Protein AF-A0A484C9R7-F1 (afdb_monomer_lite)

pLDDT: mean 73.64, std 23.5, range [22.44, 96.94]

Secondary structure (DSSP, 8-state):
------PPPPPPP---EEEEEEEEEEEE-TTT--EEEEEEETT--HHHHHHHHHHHHHSPPEE----TT-EEEEEETTTTEEEEEEEEEEETTEEEEEETTT--EEEEEGGGEEE--GGGGSSPPSEEEEEE-SEEEPTT--HHHHHHHHHHHTT-EEEEEEEEEEGGGEEEEE-HHHHHHHHHTTSEEE--HHHHHHHHHHHHTS--B-S-S-----------SPP------S----SHHHHHS--PPTTEEEEEEEEEEEETTEEEEEEGGGHHHHHHHHHHHHHHHHHHHHH--S-S-----SEEEEE-TTS-EEEEEE-S--BTTEEEEEETTT--EEEEEGGGEEEPPGGGSSSPP-EEEEEES-SSSS-HHHHHHHHHHHHHHHTTPEEEEEEEEEETTTTEEEEEEEEEE-----PPPP-------------------------------SSSSSSS-PPPPPPTT----EEEEEEEETTEEEEEE----

Structure (mmCIF, N/CA/C/O backbone):
data_AF-A0A484C9R7-F1
#
_entry.id   AF-A0A484C9R7-F1
#
loop_
_atom_site.group_PDB
_atom_site.id
_atom_site.type_symbol
_atom_site.label_atom_id
_atom_site.label_alt_id
_atom_site.label_comp_id
_atom_site.label_asym_id
_atom_site.label_entity_id
_atom_site.label_seq_id
_atom_site.pdbx_PDB_ins_code
_atom_site.Cartn_x
_atom_site.Cartn_y
_atom_site.Cartn_z
_atom_site.occupancy
_atom_site.B_iso_or_equiv
_atom_site.auth_seq_id
_atom_site.auth_comp_id
_atom_site.auth_asym_id
_atom_site.auth_atom_id
_atom_site.pdbx_PDB_model_num
ATOM 1 N N . MET A 1 1 ? 27.292 -34.646 18.530 1.00 35.72 1 MET A N 1
ATOM 2 C CA . MET A 1 1 ? 26.949 -33.250 18.192 1.00 35.72 1 MET A CA 1
ATOM 3 C C . MET A 1 1 ? 26.540 -33.221 16.730 1.00 35.72 1 MET A C 1
ATOM 5 O O . MET A 1 1 ? 27.404 -33.209 15.868 1.00 35.72 1 MET A O 1
ATOM 9 N N . GLN A 1 2 ? 25.241 -33.348 16.459 1.00 25.64 2 GLN A N 1
ATOM 10 C CA . GLN A 1 2 ? 24.662 -33.162 15.127 1.00 25.64 2 GLN A CA 1
ATOM 11 C C . GLN A 1 2 ? 24.094 -31.742 15.088 1.00 25.64 2 GLN A C 1
ATOM 13 O O . GLN A 1 2 ? 23.309 -31.381 15.960 1.00 25.64 2 GLN A O 1
ATOM 18 N N . SER A 1 3 ? 24.552 -30.929 14.138 1.00 25.98 3 SER A N 1
ATOM 19 C CA . SER A 1 3 ? 24.025 -29.591 13.874 1.00 25.98 3 SER A CA 1
ATOM 20 C C . SER A 1 3 ? 22.811 -29.710 12.955 1.00 25.98 3 SER A C 1
ATOM 22 O O . SER A 1 3 ? 22.939 -30.151 11.812 1.00 25.98 3 SER A O 1
ATOM 24 N N . GLU A 1 4 ? 21.639 -29.334 13.456 1.00 26.09 4 GLU A N 1
ATOM 25 C CA . GLU A 1 4 ? 20.412 -29.248 12.671 1.00 26.09 4 GLU A CA 1
ATOM 26 C C . GLU A 1 4 ? 20.514 -28.102 11.656 1.00 26.09 4 GLU A C 1
ATOM 28 O O . GLU A 1 4 ? 20.608 -26.927 12.008 1.00 26.09 4 GLU A O 1
ATOM 33 N N . HIS A 1 5 ? 20.492 -28.447 10.368 1.00 27.73 5 HIS A N 1
ATOM 34 C CA . HIS A 1 5 ? 20.240 -27.492 9.296 1.00 27.73 5 HIS A CA 1
ATOM 35 C C . HIS A 1 5 ? 18.767 -27.081 9.329 1.00 27.73 5 HIS A C 1
ATOM 37 O O . HIS A 1 5 ? 17.881 -27.840 8.930 1.00 27.73 5 HIS A O 1
ATOM 43 N N . GLN A 1 6 ? 18.510 -25.859 9.785 1.00 25.47 6 GLN A N 1
ATOM 44 C CA . GLN A 1 6 ? 17.197 -25.231 9.746 1.00 25.47 6 GLN A CA 1
ATOM 45 C C . GLN A 1 6 ? 16.858 -24.881 8.287 1.00 25.47 6 GLN A C 1
ATOM 47 O O . GLN A 1 6 ? 17.245 -23.838 7.766 1.00 25.47 6 GLN A O 1
ATOM 52 N N . LYS A 1 7 ? 16.177 -25.802 7.594 1.00 25.12 7 LYS A N 1
ATOM 53 C CA . LYS A 1 7 ? 15.574 -25.548 6.279 1.00 25.12 7 LYS A CA 1
ATOM 54 C C . LYS A 1 7 ? 14.549 -24.423 6.426 1.00 25.12 7 LYS A C 1
ATOM 56 O O . LYS A 1 7 ? 13.586 -24.562 7.180 1.00 25.12 7 LYS A O 1
ATOM 61 N N . SER A 1 8 ? 14.748 -23.327 5.699 1.00 24.95 8 SER A N 1
ATOM 62 C CA . SER A 1 8 ? 13.740 -22.286 5.523 1.00 24.95 8 SER A CA 1
ATOM 63 C C . SER A 1 8 ? 12.494 -22.905 4.885 1.00 24.95 8 SER A C 1
ATOM 65 O O . SER A 1 8 ? 12.548 -23.515 3.817 1.00 24.95 8 SER A O 1
ATOM 67 N N . SER A 1 9 ? 11.365 -22.815 5.583 1.00 24.00 9 SER A N 1
ATOM 68 C CA . SER A 1 9 ? 10.085 -23.287 5.070 1.00 24.00 9 SER A CA 1
ATOM 69 C C . SER A 1 9 ? 9.591 -22.368 3.942 1.00 24.00 9 SER A C 1
ATOM 71 O O . SER A 1 9 ? 9.759 -21.148 4.030 1.00 24.00 9 SER A O 1
ATOM 73 N N . PRO A 1 10 ? 8.975 -22.915 2.878 1.00 26.16 10 PRO A N 1
ATOM 74 C CA . PRO A 1 10 ? 8.337 -22.102 1.851 1.00 26.16 10 PRO A CA 1
ATOM 75 C C . PRO A 1 10 ? 7.171 -21.320 2.471 1.00 26.16 10 PRO A C 1
ATOM 77 O O . PRO A 1 10 ? 6.357 -21.875 3.212 1.00 26.16 10 PRO A O 1
ATOM 80 N N . SER A 1 11 ? 7.108 -20.017 2.195 1.00 26.44 11 SER A N 1
ATOM 81 C CA . SER A 1 11 ? 6.019 -19.144 2.632 1.00 26.44 11 SER A CA 1
ATOM 82 C C . SER A 1 11 ? 4.677 -19.637 2.078 1.00 26.44 11 SER A C 1
ATOM 84 O O . SER A 1 11 ? 4.533 -19.889 0.881 1.00 26.44 11 SER A O 1
ATOM 86 N N . ALA A 1 12 ? 3.695 -19.799 2.967 1.00 27.56 12 ALA A N 1
ATOM 87 C CA . ALA A 1 12 ? 2.339 -20.202 2.614 1.00 27.56 12 ALA A CA 1
ATOM 88 C C . ALA A 1 12 ? 1.642 -19.123 1.749 1.00 27.56 12 ALA A C 1
ATOM 90 O O . ALA A 1 12 ? 1.902 -17.931 1.946 1.00 27.56 12 ALA A O 1
ATOM 91 N N . PRO A 1 13 ? 0.753 -19.499 0.807 1.00 32.97 13 PRO A N 1
ATOM 92 C CA . PRO A 1 13 ? -0.043 -18.547 0.035 1.00 32.97 13 PRO A CA 1
ATOM 93 C C . PRO A 1 13 ? -0.916 -17.684 0.952 1.00 32.97 13 PRO A C 1
ATOM 95 O O . PRO A 1 13 ? -1.533 -18.179 1.892 1.00 32.97 13 PRO A O 1
ATOM 98 N N . CYS A 1 14 ? -0.969 -16.383 0.673 1.00 38.84 14 CYS A N 1
ATOM 99 C CA . CYS A 1 14 ? -1.712 -15.426 1.481 1.00 38.84 14 CYS A CA 1
ATOM 100 C C . CYS A 1 14 ? -3.214 -15.528 1.168 1.00 38.84 14 CYS A C 1
ATOM 102 O O . CYS A 1 14 ? -3.659 -15.009 0.144 1.00 38.84 14 CYS A O 1
ATOM 104 N N . ALA A 1 15 ? -3.979 -16.207 2.026 1.00 45.06 15 ALA A N 1
ATOM 105 C CA . ALA A 1 15 ? -5.436 -16.132 2.012 1.00 45.06 15 ALA A CA 1
ATOM 106 C C . ALA A 1 15 ? -5.853 -14.678 2.295 1.00 45.06 15 ALA A C 1
ATOM 108 O O . ALA A 1 15 ? -5.455 -14.098 3.307 1.00 45.06 15 ALA A O 1
ATOM 109 N N . LEU A 1 16 ? -6.589 -14.072 1.363 1.00 58.25 16 LEU A N 1
ATOM 110 C CA . LEU A 1 16 ? -7.206 -12.763 1.556 1.00 58.25 16 LEU A CA 1
ATOM 111 C C . LEU A 1 16 ? -8.542 -12.970 2.262 1.00 58.25 16 LEU A C 1
ATOM 113 O O . LEU A 1 16 ? -9.373 -13.737 1.781 1.00 58.25 16 LEU A O 1
ATOM 117 N N . TRP A 1 17 ? -8.740 -12.296 3.392 1.00 71.25 17 TRP A N 1
ATOM 118 C CA . TRP A 1 17 ? -9.947 -12.450 4.200 1.00 71.25 17 TRP A CA 1
ATOM 119 C C . TRP A 1 17 ? -10.954 -11.367 3.811 1.00 71.25 17 TRP A C 1
ATOM 121 O O . TRP A 1 17 ? -10.668 -10.193 4.074 1.00 71.25 17 TRP A O 1
ATOM 131 N N . PRO A 1 18 ? -12.083 -11.713 3.165 1.00 83.06 18 PRO A N 1
ATOM 132 C CA . PRO A 1 18 ? -13.109 -10.732 2.852 1.00 83.06 18 PRO A CA 1
ATOM 133 C C . PRO A 1 18 ? -13.738 -10.212 4.146 1.00 83.06 18 PRO A C 1
ATOM 135 O O . PRO A 1 18 ? -13.960 -10.969 5.094 1.00 83.06 18 PRO A O 1
ATOM 138 N N . VAL A 1 19 ? -14.019 -8.917 4.182 1.00 86.81 19 VAL A N 1
ATOM 139 C CA . VAL A 1 19 ? -14.672 -8.253 5.304 1.00 86.81 19 VAL A CA 1
ATOM 140 C C . VAL A 1 19 ? -15.615 -7.178 4.787 1.00 86.81 19 VAL A C 1
ATOM 142 O O . VAL A 1 19 ? -15.229 -6.345 3.967 1.00 86.81 19 VAL A O 1
ATOM 145 N N . ASP A 1 20 ? -16.836 -7.177 5.309 1.00 89.44 20 ASP A N 1
ATOM 146 C CA . ASP A 1 20 ? -17.806 -6.120 5.057 1.00 89.44 20 ASP A CA 1
ATOM 147 C C . ASP A 1 20 ? -17.827 -5.151 6.235 1.00 89.44 20 ASP A C 1
ATOM 149 O O . ASP A 1 20 ? -18.073 -5.534 7.386 1.00 89.44 20 ASP A O 1
ATOM 153 N N . LEU A 1 21 ? -17.562 -3.882 5.938 1.00 91.50 21 LEU A N 1
ATOM 154 C CA . LEU A 1 21 ? -17.506 -2.811 6.922 1.00 91.50 21 LEU A CA 1
ATOM 155 C C . LEU A 1 21 ? -18.437 -1.675 6.522 1.00 91.50 21 LEU A C 1
ATOM 157 O O . LEU A 1 21 ? -18.515 -1.284 5.357 1.00 91.50 21 LEU A O 1
ATOM 161 N N . LYS A 1 22 ? -19.092 -1.077 7.514 1.00 92.56 22 LYS A N 1
ATOM 162 C CA . LYS A 1 22 ? -19.649 0.267 7.386 1.00 92.56 22 LYS A CA 1
ATOM 163 C C . LYS A 1 22 ? -18.568 1.269 7.767 1.00 92.56 22 LYS A C 1
ATOM 165 O O . LYS A 1 22 ? -18.127 1.262 8.914 1.00 92.56 22 LYS A O 1
ATOM 170 N N . LEU A 1 23 ? -18.150 2.125 6.839 1.00 92.88 23 LEU A N 1
ATOM 171 C CA . LEU A 1 23 ? -17.153 3.155 7.134 1.00 92.88 23 LEU A CA 1
ATOM 172 C C . LEU A 1 23 ? -17.759 4.215 8.057 1.00 92.88 23 LEU A C 1
ATOM 174 O O . LEU A 1 23 ? -18.814 4.772 7.759 1.00 92.88 23 LEU A O 1
ATOM 178 N N . THR A 1 24 ? -17.110 4.495 9.182 1.00 88.88 24 THR A N 1
ATOM 179 C CA . THR A 1 24 ? -17.578 5.484 10.170 1.00 88.88 24 THR A CA 1
ATOM 180 C C . THR A 1 24 ? -16.741 6.752 10.146 1.00 88.88 24 THR A C 1
ATOM 182 O O . THR A 1 24 ? -17.250 7.826 10.457 1.00 88.88 24 THR A O 1
ATOM 185 N N . HIS A 1 25 ? -15.475 6.639 9.753 1.00 88.12 25 HIS A N 1
ATOM 186 C CA . HIS A 1 25 ? -14.561 7.763 9.660 1.00 88.12 25 HIS A CA 1
ATOM 187 C C . HIS A 1 25 ? -13.469 7.474 8.631 1.00 88.12 25 HIS A C 1
ATOM 189 O O . HIS A 1 25 ? -13.034 6.331 8.479 1.00 88.12 25 HIS A O 1
ATOM 195 N N . LEU A 1 26 ? -13.018 8.516 7.945 1.00 89.19 26 LEU A N 1
ATOM 196 C CA . LEU A 1 26 ? -11.882 8.486 7.037 1.00 89.19 26 LEU A CA 1
ATOM 197 C C . LEU A 1 26 ? -11.062 9.741 7.292 1.00 89.19 26 LEU A C 1
ATOM 199 O O . LEU A 1 26 ? -11.626 10.829 7.401 1.00 89.19 26 LEU A O 1
ATOM 203 N N . ASP A 1 27 ? -9.754 9.565 7.384 1.00 83.00 27 ASP A N 1
ATOM 204 C CA . ASP A 1 27 ? -8.796 10.645 7.568 1.00 83.00 27 ASP A CA 1
ATOM 205 C C . ASP A 1 27 ? -7.570 10.375 6.699 1.00 83.00 27 ASP A C 1
ATOM 207 O O . ASP A 1 27 ? -7.264 9.227 6.362 1.00 83.00 27 ASP A O 1
ATOM 211 N N . TRP A 1 28 ? -6.863 11.424 6.314 1.00 82.88 28 TRP A N 1
ATOM 212 C CA . TRP A 1 28 ? -5.662 11.298 5.507 1.00 82.88 28 TRP A CA 1
ATOM 213 C C . TRP A 1 28 ? -4.687 12.427 5.824 1.00 82.88 28 TRP A C 1
ATOM 215 O O . TRP A 1 28 ? -5.068 13.571 6.060 1.00 82.88 28 TRP A O 1
ATOM 225 N N . ASN A 1 29 ? -3.399 12.097 5.804 1.00 72.56 29 ASN A N 1
ATOM 226 C CA . ASN A 1 29 ? -2.331 13.081 5.915 1.00 72.56 29 ASN A CA 1
ATOM 227 C C . ASN A 1 29 ? -1.575 13.132 4.575 1.00 72.56 29 ASN A C 1
ATOM 229 O O . ASN A 1 29 ? -1.033 12.096 4.175 1.00 72.56 29 ASN A O 1
ATOM 233 N N . PRO A 1 30 ? -1.488 14.296 3.902 1.00 68.81 30 PRO A N 1
ATOM 234 C CA . PRO A 1 30 ? -0.742 14.438 2.651 1.00 68.81 30 PRO A CA 1
ATOM 235 C C . PRO A 1 30 ? 0.714 13.990 2.756 1.00 68.81 30 PRO A C 1
ATOM 237 O O . PRO A 1 30 ? 1.225 13.366 1.834 1.00 68.81 30 PRO A O 1
ATOM 240 N N . GLU A 1 31 ? 1.370 14.242 3.892 1.00 67.44 31 GLU A N 1
ATOM 241 C CA . GLU A 1 31 ? 2.773 13.868 4.102 1.00 67.44 31 GLU A CA 1
ATOM 242 C C . GLU A 1 31 ? 2.950 12.351 4.220 1.00 67.44 31 GLU A C 1
ATOM 244 O O . GLU A 1 31 ? 3.952 11.790 3.777 1.00 67.44 31 GLU A O 1
ATOM 249 N N . ALA A 1 32 ? 1.973 11.670 4.825 1.00 67.75 32 ALA A N 1
ATOM 250 C CA . ALA A 1 32 ? 2.006 10.222 4.976 1.00 67.75 32 ALA A CA 1
ATOM 251 C C . ALA A 1 32 ? 1.495 9.503 3.723 1.00 67.75 32 ALA A C 1
ATOM 253 O O . ALA A 1 32 ? 1.822 8.335 3.536 1.00 67.75 32 ALA A O 1
ATOM 254 N N . THR A 1 33 ? 0.682 10.160 2.885 1.00 80.75 33 THR A N 1
ATOM 255 C CA . THR A 1 33 ? -0.045 9.617 1.711 1.00 80.75 33 THR A CA 1
ATOM 256 C C . THR A 1 33 ? -1.021 8.466 2.010 1.00 80.75 33 THR A C 1
ATOM 258 O O . THR A 1 33 ? -1.795 8.069 1.136 1.00 80.75 33 THR A O 1
ATOM 261 N N . LEU A 1 34 ? -1.005 7.946 3.244 1.00 87.56 34 LEU A N 1
ATOM 262 C CA . LEU A 1 34 ? -1.866 6.880 3.743 1.00 87.56 34 LEU A CA 1
ATOM 263 C C . LEU A 1 34 ? -3.246 7.422 4.119 1.00 87.56 34 LEU A C 1
ATOM 265 O O . LEU A 1 34 ? -3.372 8.488 4.725 1.00 87.56 34 LEU A O 1
ATOM 269 N N . ILE A 1 35 ? -4.269 6.622 3.826 1.00 90.31 35 ILE A N 1
ATOM 270 C CA . ILE A 1 35 ? -5.657 6.905 4.189 1.00 90.31 35 ILE A CA 1
ATOM 271 C C . ILE A 1 35 ? -6.003 6.048 5.398 1.00 90.31 35 ILE A C 1
ATOM 273 O O . ILE A 1 35 ? -6.062 4.822 5.295 1.00 90.31 35 ILE A O 1
ATOM 277 N N . HIS A 1 36 ? -6.216 6.687 6.539 1.00 90.19 36 HIS A N 1
ATOM 278 C CA . HIS A 1 36 ? -6.705 6.041 7.742 1.00 90.19 36 HIS A CA 1
ATOM 279 C C . HIS A 1 36 ? -8.225 5.869 7.662 1.00 90.19 36 HIS A C 1
ATOM 281 O O . HIS A 1 36 ? -8.949 6.777 7.255 1.00 90.19 36 HIS A O 1
ATOM 287 N N . PHE A 1 37 ? -8.725 4.714 8.087 1.00 91.81 37 PHE A N 1
ATOM 288 C CA . PHE A 1 37 ? -10.156 4.453 8.175 1.00 91.81 37 PHE A CA 1
ATOM 289 C C . PHE A 1 37 ? -10.549 3.982 9.569 1.00 91.81 37 PHE A C 1
ATOM 291 O O . PHE A 1 37 ? -9.772 3.348 10.285 1.00 91.81 37 PHE A O 1
ATOM 298 N N . GLN A 1 38 ? -11.803 4.250 9.913 1.00 90.81 38 GLN A N 1
ATOM 299 C CA . GLN A 1 38 ? -12.540 3.520 10.929 1.00 90.81 38 GLN A CA 1
ATOM 300 C C . GLN A 1 38 ? -13.766 2.878 10.290 1.00 90.81 38 GLN A C 1
ATOM 302 O O . GLN A 1 38 ? -14.414 3.466 9.417 1.00 90.81 38 GLN A O 1
ATOM 307 N N . GLY A 1 39 ? -14.092 1.673 10.735 1.00 90.38 39 GLY A N 1
ATOM 308 C CA . GLY A 1 39 ? -15.271 0.961 10.276 1.00 90.38 39 GLY A CA 1
ATOM 309 C C . GLY A 1 39 ? -15.899 0.108 11.364 1.00 90.38 39 GLY A C 1
ATOM 310 O O . GLY A 1 39 ? -15.275 -0.204 12.376 1.00 90.38 39 GLY A O 1
ATOM 311 N N . GLN A 1 40 ? -17.144 -0.278 11.129 1.00 89.75 40 GLN A N 1
ATOM 312 C CA . GLN A 1 40 ? -17.910 -1.178 11.980 1.00 89.75 40 GLN A CA 1
ATOM 313 C C . GLN A 1 40 ? -18.263 -2.442 11.191 1.00 89.75 40 GLN A C 1
ATOM 315 O O . GLN A 1 40 ? -18.743 -2.344 10.059 1.00 89.75 40 GLN A O 1
ATOM 320 N N . TYR A 1 41 ? -18.060 -3.618 11.789 1.00 85.00 41 TYR A N 1
ATOM 321 C CA . TYR A 1 41 ? -18.510 -4.881 11.196 1.00 85.00 41 TYR A CA 1
ATOM 322 C C . TYR A 1 41 ? -20.038 -4.949 11.125 1.00 85.00 41 TYR A C 1
ATOM 324 O O . TYR A 1 41 ? -20.741 -4.497 12.031 1.00 85.00 41 TYR A O 1
ATOM 332 N N . LEU A 1 42 ? -20.549 -5.580 10.070 1.00 79.31 42 LEU A N 1
ATOM 333 C CA . LEU A 1 42 ? -21.991 -5.764 9.876 1.00 79.31 42 LEU A CA 1
ATOM 334 C C . LEU A 1 42 ? -22.586 -6.900 10.709 1.00 79.31 42 LEU A C 1
ATOM 336 O O . LEU A 1 42 ? -23.783 -6.892 10.972 1.00 79.31 42 LEU A O 1
ATOM 340 N N . SER A 1 43 ? -21.760 -7.847 11.156 1.00 75.81 43 SER A N 1
ATOM 341 C CA . SER A 1 43 ? -22.187 -9.017 11.931 1.00 75.81 43 SER A CA 1
ATOM 342 C C . SER A 1 43 ? -22.353 -8.753 13.434 1.00 75.81 43 SER A C 1
ATOM 344 O O . SER A 1 43 ? -22.577 -9.685 14.203 1.00 75.81 43 SER A O 1
ATOM 346 N N . ILE A 1 44 ? -22.228 -7.501 13.885 1.00 80.06 44 ILE A N 1
ATOM 347 C CA . ILE A 1 44 ? -22.261 -7.172 15.313 1.00 80.06 44 ILE A CA 1
ATOM 348 C C . ILE A 1 44 ? -23.692 -7.226 15.862 1.00 80.06 44 ILE A C 1
ATOM 350 O O . ILE A 1 44 ? -24.596 -6.561 15.358 1.00 80.06 44 ILE A O 1
ATOM 354 N N . CYS A 1 45 ? -23.874 -7.961 16.961 1.00 83.62 45 CYS A N 1
ATOM 355 C CA . CYS A 1 45 ? -25.120 -7.999 17.720 1.00 83.62 45 CYS A CA 1
ATOM 356 C C . CYS A 1 45 ? -25.230 -6.784 18.656 1.00 83.62 45 CYS A C 1
ATOM 358 O O . CYS A 1 45 ? -24.612 -6.745 19.716 1.00 83.62 45 CYS A O 1
ATOM 360 N N . GLU A 1 46 ? -26.050 -5.790 18.306 1.00 86.56 46 GLU A N 1
ATOM 361 C CA . GLU A 1 46 ? -26.247 -4.587 19.137 1.00 86.56 46 GLU A CA 1
ATOM 362 C C . GLU A 1 46 ? -26.756 -4.900 20.557 1.00 86.56 46 GLU A C 1
ATOM 364 O O . GLU A 1 46 ? -26.433 -4.181 21.502 1.00 86.56 46 GLU A O 1
ATOM 369 N N . LEU A 1 47 ? -27.531 -5.977 20.734 1.00 88.88 47 LEU A N 1
ATOM 370 C CA . LEU A 1 47 ? -28.057 -6.364 22.045 1.00 88.88 47 LEU A CA 1
ATOM 371 C C . LEU A 1 47 ? -26.933 -6.722 23.027 1.00 88.88 47 LEU A C 1
ATOM 373 O O . LEU A 1 47 ? -26.958 -6.253 24.164 1.00 88.88 47 LEU A O 1
ATOM 377 N N . ASP A 1 48 ? -25.932 -7.476 22.576 1.00 90.00 48 ASP A N 1
ATOM 378 C CA . ASP A 1 48 ? -24.817 -7.915 23.420 1.00 90.00 48 ASP A CA 1
ATOM 379 C C . ASP A 1 48 ? -23.989 -6.717 23.904 1.00 90.00 48 ASP A C 1
ATOM 381 O O . ASP A 1 48 ? -23.634 -6.627 25.079 1.00 90.00 48 ASP A O 1
ATOM 385 N N . TYR A 1 49 ? -23.754 -5.736 23.027 1.00 90.75 49 TYR A N 1
ATOM 386 C CA . TYR A 1 49 ? -23.027 -4.513 23.383 1.00 90.75 49 TYR A CA 1
ATOM 387 C C . TYR A 1 49 ? -23.843 -3.608 24.311 1.00 90.75 49 TYR A C 1
ATOM 389 O O . TYR A 1 49 ? -23.272 -2.959 25.186 1.00 90.75 49 TYR A O 1
ATOM 397 N N . ASN A 1 50 ? -25.172 -3.584 24.177 1.00 90.81 50 ASN A N 1
ATOM 398 C CA . ASN A 1 50 ? -26.039 -2.858 25.107 1.00 90.81 50 ASN A CA 1
ATOM 399 C C . ASN A 1 50 ? -26.011 -3.473 26.515 1.00 90.81 50 ASN A C 1
ATOM 401 O O . ASN A 1 50 ? -25.960 -2.735 27.501 1.00 90.81 50 ASN A O 1
ATOM 405 N N . ILE A 1 51 ? -26.014 -4.808 26.613 1.00 91.75 51 ILE A N 1
ATOM 406 C CA . ILE A 1 51 ? -25.869 -5.527 27.888 1.00 91.75 51 ILE A CA 1
ATOM 407 C C . ILE A 1 51 ? -24.500 -5.219 28.499 1.00 91.75 51 ILE A C 1
ATOM 409 O O . ILE A 1 51 ? -24.428 -4.755 29.639 1.00 91.75 51 ILE A O 1
ATOM 413 N N . LEU A 1 52 ? -23.432 -5.374 27.711 1.00 91.81 52 LEU A N 1
ATOM 414 C CA . LEU A 1 52 ? -22.066 -5.092 28.141 1.00 91.81 52 LEU A CA 1
ATOM 415 C C . LEU A 1 52 ? -21.905 -3.648 28.634 1.00 91.81 52 LEU A C 1
ATOM 417 O O . LEU A 1 52 ? -21.277 -3.408 29.664 1.00 91.81 52 LEU A O 1
ATOM 421 N N . GLN A 1 53 ? -22.512 -2.672 27.954 1.00 93.50 53 GLN A N 1
ATOM 422 C CA . GLN A 1 53 ? -22.474 -1.277 28.390 1.00 93.50 53 GLN A CA 1
ATOM 423 C C . GLN A 1 53 ? -23.095 -1.094 29.783 1.00 93.50 53 GLN A C 1
ATOM 425 O O . GLN A 1 53 ? -22.579 -0.312 30.589 1.00 93.50 53 GLN A O 1
ATOM 430 N N . GLY A 1 54 ? -24.174 -1.823 30.084 1.00 92.38 54 GLY A N 1
ATOM 431 C CA . GLY A 1 54 ? -24.783 -1.870 31.412 1.00 92.38 54 GLY A CA 1
ATOM 432 C C . GLY A 1 54 ? -23.856 -2.483 32.465 1.00 92.38 54 GLY A C 1
ATOM 433 O O . GLY A 1 54 ? -23.700 -1.922 33.550 1.00 92.38 54 GLY A O 1
ATOM 434 N N . GLU A 1 55 ? -23.185 -3.589 32.150 1.00 93.19 55 GLU A N 1
ATOM 435 C CA . GLU A 1 55 ? -22.208 -4.229 33.046 1.00 93.19 55 GLU A CA 1
ATOM 436 C C . GLU A 1 55 ? -21.007 -3.320 33.339 1.00 93.19 55 GLU A C 1
ATOM 438 O O . GLU A 1 55 ? -20.581 -3.181 34.493 1.00 93.19 55 GLU A O 1
ATOM 443 N N . ILE A 1 56 ? -20.511 -2.625 32.311 1.00 93.62 56 ILE A N 1
ATOM 444 C CA . ILE A 1 56 ? -19.438 -1.636 32.433 1.00 93.62 56 ILE A CA 1
ATOM 445 C C . ILE A 1 56 ? -19.838 -0.530 33.401 1.00 93.62 56 ILE A C 1
ATOM 447 O O . ILE A 1 56 ? -19.010 -0.155 34.225 1.00 93.62 56 ILE A O 1
ATOM 451 N N . GLN A 1 57 ? -21.073 -0.017 33.368 1.00 94.38 57 GLN A N 1
ATOM 452 C CA . GLN A 1 57 ? -21.468 1.039 34.313 1.00 94.38 57 GLN A CA 1
ATOM 453 C C . GLN A 1 57 ? -21.470 0.552 35.767 1.00 94.38 57 GLN A C 1
ATOM 455 O O . GLN A 1 57 ? -21.124 1.313 36.665 1.00 94.38 57 GLN A O 1
ATOM 460 N N . ASN A 1 58 ? -21.816 -0.715 35.999 1.00 90.50 58 ASN A N 1
ATOM 461 C CA . ASN A 1 58 ? -22.049 -1.248 37.343 1.00 90.50 58 ASN A CA 1
ATOM 462 C C . ASN A 1 58 ? -20.821 -1.921 37.977 1.00 90.50 58 ASN A C 1
ATOM 464 O O . ASN A 1 58 ? -20.800 -2.156 39.184 1.00 90.50 58 ASN A O 1
ATOM 468 N N . THR A 1 59 ? -19.788 -2.229 37.192 1.00 89.25 59 THR A N 1
ATOM 469 C CA . THR A 1 59 ? -18.567 -2.869 37.706 1.00 89.25 59 THR A CA 1
ATOM 470 C C . THR A 1 59 ? -17.749 -1.889 38.566 1.00 89.25 59 THR A C 1
ATOM 472 O O . THR A 1 59 ? -17.623 -0.717 38.197 1.00 89.25 59 THR A O 1
ATOM 475 N N . PRO A 1 60 ? -17.133 -2.321 39.682 1.00 88.31 60 PRO A N 1
ATOM 476 C CA . PRO A 1 60 ? -16.229 -1.475 40.461 1.00 88.31 60 PRO A CA 1
ATOM 477 C C . PRO A 1 60 ? -15.060 -0.947 39.619 1.00 88.31 60 PRO A C 1
ATOM 479 O O . PRO A 1 60 ? -14.479 -1.683 38.825 1.00 88.31 60 PRO A O 1
ATOM 482 N N . LYS A 1 61 ? -14.699 0.326 39.806 1.00 90.56 61 LYS A N 1
ATOM 483 C CA . LYS A 1 61 ? -13.567 0.962 39.119 1.00 90.56 61 LYS A CA 1
ATOM 484 C C . LYS A 1 61 ? -12.371 1.027 40.058 1.00 90.56 61 LYS A C 1
ATOM 486 O O . LYS A 1 61 ? -12.434 1.653 41.114 1.00 90.56 61 LYS A O 1
ATOM 491 N N . THR A 1 62 ? -11.292 0.351 39.694 1.00 84.81 62 THR A N 1
ATOM 492 C CA . THR A 1 62 ? -10.025 0.348 40.431 1.00 84.81 62 THR A CA 1
ATOM 493 C C . THR A 1 62 ? -9.018 1.281 39.767 1.00 84.81 62 THR A C 1
ATOM 495 O O . THR A 1 62 ? -9.003 1.425 38.544 1.00 84.81 62 THR A O 1
ATOM 498 N N . LYS A 1 63 ? -8.152 1.908 40.571 1.00 73.94 63 LYS A N 1
ATOM 499 C CA . LYS A 1 63 ? -7.011 2.667 40.045 1.00 73.94 63 LYS A CA 1
ATOM 500 C C . LYS A 1 63 ? -6.008 1.703 39.429 1.00 73.94 63 LYS A C 1
ATOM 502 O O . LYS A 1 63 ? -5.635 0.719 40.068 1.00 73.94 63 LYS A O 1
ATOM 507 N N . ALA A 1 64 ? -5.554 2.015 38.224 1.00 66.00 64 ALA A N 1
ATOM 508 C CA . ALA A 1 64 ? -4.662 1.153 37.470 1.00 66.00 64 ALA A CA 1
ATOM 509 C C . ALA A 1 64 ? -3.415 1.884 36.993 1.00 66.00 64 ALA A C 1
ATOM 511 O O . ALA A 1 64 ? -3.476 3.046 36.603 1.00 66.00 64 ALA A O 1
ATOM 512 N N . ALA A 1 65 ? -2.296 1.162 36.973 1.00 73.75 65 ALA A N 1
ATOM 513 C CA . ALA A 1 65 ? -1.203 1.476 36.069 1.00 73.75 65 ALA A CA 1
ATOM 514 C C . ALA A 1 65 ? -1.595 0.910 34.698 1.00 73.75 65 ALA A C 1
ATOM 516 O O . ALA A 1 65 ? -1.769 -0.300 34.571 1.00 73.75 65 ALA A O 1
ATOM 517 N N . VAL A 1 66 ? -1.814 1.781 33.714 1.00 81.00 66 VAL A N 1
ATOM 518 C CA . VAL A 1 66 ? -2.148 1.378 32.344 1.00 81.00 66 VAL A CA 1
ATOM 519 C C . VAL A 1 66 ? -1.050 1.877 31.419 1.00 81.00 66 VAL A C 1
ATOM 521 O O . VAL A 1 66 ? -0.731 3.069 31.413 1.00 81.00 66 VAL A O 1
ATOM 524 N N . ASP A 1 67 ? -0.475 0.956 30.655 1.00 83.94 67 ASP A N 1
ATOM 525 C CA . ASP A 1 67 ? 0.565 1.250 29.678 1.00 83.94 67 ASP A CA 1
ATOM 526 C C . ASP A 1 67 ? -0.025 1.496 28.283 1.00 83.94 67 ASP A C 1
ATOM 528 O O . ASP A 1 67 ? -1.192 1.215 27.997 1.00 83.94 67 ASP A O 1
ATOM 532 N N . ILE A 1 68 ? 0.789 2.065 27.391 1.00 84.69 68 ILE A N 1
ATOM 533 C CA . ILE A 1 68 ? 0.383 2.320 26.007 1.00 84.69 68 ILE A CA 1
ATOM 534 C C . ILE A 1 68 ? 0.047 0.991 25.324 1.00 84.69 68 ILE A C 1
ATOM 536 O O . ILE A 1 68 ? 0.834 0.049 25.333 1.00 84.69 68 ILE A O 1
ATOM 540 N N . GLY A 1 69 ? -1.120 0.938 24.687 1.00 80.31 69 GLY A N 1
ATOM 541 C CA . GLY A 1 69 ? -1.612 -0.230 23.972 1.00 80.31 69 GLY A CA 1
ATOM 542 C C . GLY A 1 69 ? -2.480 -1.171 24.806 1.00 80.31 69 GLY A C 1
ATOM 543 O O . GLY A 1 69 ? -3.110 -2.038 24.191 1.00 80.31 69 GLY A O 1
ATOM 544 N N . GLU A 1 70 ? -2.564 -0.985 26.124 1.00 86.56 70 GLU A N 1
ATOM 545 C CA . GLU A 1 70 ? -3.413 -1.777 27.021 1.00 86.56 70 GLU A CA 1
ATOM 546 C C . GLU A 1 70 ? -4.888 -1.366 26.930 1.00 86.56 70 GLU A C 1
ATOM 548 O O . GLU A 1 70 ? -5.232 -0.214 26.627 1.00 86.56 70 GLU A O 1
ATOM 553 N N . PHE A 1 71 ? -5.766 -2.335 27.184 1.00 89.06 71 PHE A N 1
ATOM 554 C CA . PHE A 1 71 ? -7.203 -2.108 27.284 1.00 89.06 71 PHE A CA 1
ATOM 555 C C . PHE A 1 71 ? -7.569 -1.579 28.673 1.00 89.06 71 PHE A C 1
ATOM 557 O O . PHE A 1 71 ? -7.032 -2.016 29.690 1.00 89.06 71 PHE A O 1
ATOM 564 N N . CYS A 1 72 ? -8.507 -0.640 28.726 1.00 92.50 72 CYS A N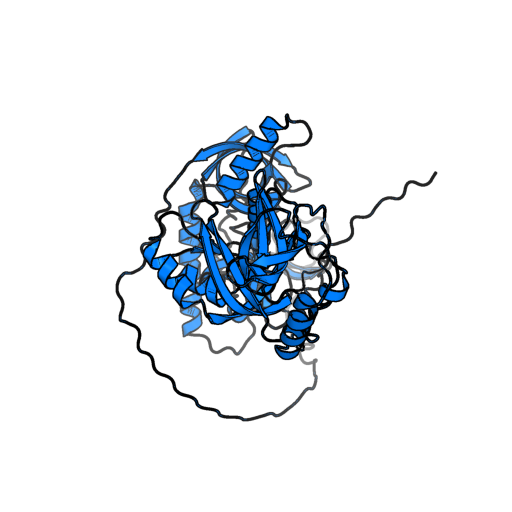 1
ATOM 565 C CA . CYS A 1 72 ? -8.966 -0.033 29.969 1.00 92.50 72 CYS A CA 1
ATOM 566 C C . CYS A 1 72 ? -10.436 0.376 29.889 1.00 92.50 72 CYS A C 1
ATOM 568 O O . CYS A 1 72 ? -11.047 0.376 28.820 1.00 92.50 72 CYS A O 1
ATOM 570 N N . LEU A 1 73 ? -11.010 0.730 31.034 1.00 94.44 73 LEU A N 1
ATOM 571 C CA . LEU A 1 73 ? -12.233 1.516 31.088 1.00 94.44 73 LEU A CA 1
ATOM 572 C C . LEU A 1 73 ? -11.860 2.981 31.275 1.00 94.44 73 LEU A C 1
ATOM 574 O O . LEU A 1 73 ? -10.966 3.297 32.061 1.00 94.44 73 LEU A O 1
ATOM 578 N N . VAL A 1 74 ? -12.565 3.860 30.576 1.00 94.81 74 VAL A N 1
ATOM 579 C CA . VAL A 1 74 ? -12.374 5.307 30.660 1.00 94.81 74 VAL A CA 1
ATOM 580 C C . VAL A 1 74 ? -13.704 6.013 30.872 1.00 94.81 74 VAL A C 1
ATOM 582 O O . VAL A 1 74 ? -14.711 5.639 30.270 1.00 94.81 74 VAL A O 1
ATOM 585 N N . GLU A 1 75 ? -13.709 7.013 31.744 1.00 94.88 75 GLU A N 1
ATOM 586 C CA . GLU A 1 75 ? -14.868 7.860 32.006 1.00 94.88 75 GLU A CA 1
ATOM 587 C C . GLU A 1 75 ? -14.903 9.058 31.052 1.00 94.88 75 GLU A C 1
ATOM 589 O O . GLU A 1 75 ? -13.931 9.802 30.927 1.00 94.88 75 GLU A O 1
ATOM 594 N N . ASP A 1 76 ? -16.045 9.283 30.406 1.00 94.38 76 ASP A N 1
ATOM 595 C CA . ASP A 1 76 ? -16.342 10.563 29.768 1.00 94.38 76 ASP A CA 1
ATOM 596 C C . ASP A 1 76 ? -16.926 11.520 30.806 1.00 94.38 76 ASP A C 1
ATOM 598 O O . ASP A 1 76 ? -18.066 11.361 31.244 1.00 94.38 76 ASP A O 1
ATOM 602 N N . LEU A 1 77 ? -16.161 12.553 31.150 1.00 90.62 77 LEU A N 1
ATOM 603 C CA . LEU A 1 77 ? -16.547 13.582 32.118 1.00 90.62 77 LEU A CA 1
ATOM 604 C C . LEU A 1 77 ? -17.812 14.345 31.727 1.00 90.62 77 LEU A C 1
ATOM 606 O O . LEU A 1 77 ? -18.495 14.891 32.591 1.00 90.62 77 LEU A O 1
ATOM 610 N N . THR A 1 78 ? -18.128 14.392 30.434 1.00 90.56 78 THR A N 1
ATOM 611 C CA . THR A 1 78 ? -19.299 15.112 29.929 1.00 90.56 78 THR A CA 1
ATOM 612 C C . THR A 1 78 ? -20.581 14.348 30.231 1.00 90.56 78 THR A C 1
ATOM 614 O O . THR A 1 78 ? -21.590 14.942 30.606 1.00 90.56 78 THR A O 1
ATOM 617 N N . SER A 1 79 ? -20.550 13.024 30.061 1.00 91.69 79 SER A N 1
ATOM 618 C CA . SER A 1 79 ? -21.713 12.154 30.260 1.00 91.69 79 SER A CA 1
ATOM 619 C C . SER A 1 79 ? -21.719 11.412 31.600 1.00 91.69 79 SER A C 1
ATOM 621 O O . SER A 1 79 ? -22.749 10.842 31.961 1.00 91.69 79 SER A O 1
ATOM 623 N N . GLY A 1 80 ? -20.600 11.399 32.331 1.00 91.38 80 GLY A N 1
ATOM 624 C CA . GLY A 1 80 ? -20.405 10.608 33.552 1.00 91.38 80 GLY A CA 1
ATOM 625 C C . GLY A 1 80 ? -20.453 9.097 33.308 1.00 91.38 80 GLY A C 1
ATOM 626 O O . GLY A 1 80 ? -20.750 8.326 34.219 1.00 91.38 80 GLY A O 1
ATOM 627 N N . ARG A 1 81 ? -20.252 8.665 32.057 1.00 94.56 81 ARG A N 1
ATOM 628 C CA . ARG A 1 81 ? -20.351 7.261 31.646 1.00 94.56 81 ARG A CA 1
ATOM 629 C C . ARG A 1 81 ? -18.982 6.663 31.404 1.00 94.56 81 ARG A C 1
ATOM 631 O O . ARG A 1 81 ? -18.086 7.321 30.883 1.00 94.56 81 ARG A O 1
ATOM 638 N N . TRP A 1 82 ? -18.866 5.379 31.718 1.00 94.81 82 TRP A N 1
ATOM 639 C CA . TRP A 1 82 ? -17.665 4.594 31.463 1.00 94.81 82 TRP A CA 1
ATOM 640 C C . TRP A 1 82 ? -17.759 3.844 30.138 1.00 94.81 82 TRP A C 1
ATOM 642 O O . TRP A 1 82 ? -18.819 3.336 29.774 1.00 94.81 82 TRP A O 1
ATOM 652 N N . TYR A 1 83 ? -16.639 3.736 29.439 1.00 95.00 83 TYR A N 1
ATOM 653 C CA . TYR A 1 83 ? -16.546 3.096 28.132 1.00 95.00 83 TYR A CA 1
ATOM 654 C C . TYR A 1 83 ? -15.327 2.191 28.066 1.00 95.00 83 TYR A C 1
ATOM 656 O O . TYR A 1 83 ? -14.335 2.426 28.758 1.00 95.00 83 TYR A O 1
ATOM 664 N N . ARG A 1 84 ? -15.380 1.177 27.199 1.00 93.69 84 ARG A N 1
ATOM 665 C CA . ARG A 1 84 ? -14.190 0.397 26.860 1.00 93.69 84 ARG A CA 1
ATOM 666 C C . ARG A 1 84 ? -13.262 1.236 26.004 1.00 93.69 84 ARG A C 1
ATOM 668 O O . ARG A 1 84 ? -13.680 1.865 25.030 1.00 93.69 84 ARG A O 1
ATOM 675 N N . GLY A 1 85 ? -11.993 1.208 26.360 1.00 91.88 85 GLY A N 1
ATOM 676 C CA . GLY A 1 85 ? -10.969 2.028 25.760 1.00 91.88 85 GLY A CA 1
ATOM 677 C C . GLY A 1 85 ? -9.668 1.273 25.561 1.00 91.88 85 GLY A C 1
ATOM 678 O O . GLY A 1 85 ? -9.437 0.201 26.122 1.00 91.88 85 GLY A O 1
ATOM 679 N N . ARG A 1 86 ? -8.802 1.862 24.747 1.00 89.38 86 ARG A N 1
ATOM 680 C CA . ARG A 1 86 ? -7.414 1.457 24.594 1.00 89.38 86 ARG A CA 1
ATOM 681 C C . ARG A 1 86 ? -6.520 2.677 24.707 1.00 89.38 86 ARG A C 1
ATOM 683 O O . ARG A 1 86 ? -6.735 3.655 23.991 1.00 89.38 86 ARG A O 1
ATOM 690 N N . VAL A 1 87 ? -5.505 2.616 25.562 1.00 89.19 87 VAL A N 1
ATOM 691 C CA . VAL A 1 87 ? -4.554 3.725 25.705 1.00 89.19 87 VAL A CA 1
ATOM 692 C C . VAL A 1 87 ? -3.723 3.840 24.433 1.00 89.19 87 VAL A C 1
ATOM 694 O O . VAL A 1 87 ? -3.013 2.909 24.057 1.00 89.19 87 VAL A O 1
ATOM 697 N N . GLN A 1 88 ? -3.807 4.986 23.765 1.00 84.25 88 GLN A N 1
ATOM 698 C CA . GLN A 1 88 ? -3.084 5.253 22.526 1.00 84.25 88 GLN A CA 1
ATOM 699 C C . GLN A 1 88 ? -1.815 6.064 22.782 1.00 84.25 88 GLN A C 1
ATOM 701 O O . GLN A 1 88 ? -0.767 5.767 22.212 1.00 84.25 88 GLN A O 1
ATOM 706 N N . LYS A 1 89 ? -1.899 7.094 23.631 1.00 84.25 89 LYS A N 1
ATOM 707 C CA . LYS A 1 89 ? -0.771 7.970 23.973 1.00 84.25 89 LYS A CA 1
ATOM 708 C C . LYS A 1 89 ? -0.852 8.413 25.428 1.00 84.25 89 LYS A C 1
ATOM 710 O O . LYS A 1 89 ? -1.938 8.540 25.989 1.00 84.25 89 LYS A O 1
ATOM 715 N N . ARG A 1 90 ? 0.311 8.705 26.012 1.00 87.25 90 ARG A N 1
ATOM 716 C CA . ARG A 1 90 ? 0.443 9.336 27.329 1.00 87.25 90 ARG A CA 1
ATOM 717 C C . ARG A 1 90 ? 1.157 10.676 27.174 1.00 87.25 90 ARG A C 1
ATOM 719 O O . ARG A 1 90 ? 2.261 10.720 26.636 1.00 87.25 90 ARG A O 1
ATOM 726 N N . ARG A 1 91 ? 0.529 11.756 27.636 1.00 86.50 91 ARG A N 1
ATOM 727 C CA . ARG A 1 91 ? 1.042 13.132 27.602 1.00 86.50 91 ARG A CA 1
ATOM 728 C C . ARG A 1 91 ? 1.133 13.661 29.028 1.00 86.50 91 ARG A C 1
ATOM 730 O O . ARG A 1 91 ? 0.118 14.063 29.571 1.00 86.50 91 ARG A O 1
ATOM 737 N N . GLU A 1 92 ? 2.327 13.649 29.620 1.00 83.69 92 GLU A N 1
ATOM 738 C CA . GLU A 1 92 ? 2.601 14.032 31.022 1.00 83.69 92 GLU A CA 1
ATOM 739 C C . GLU A 1 92 ? 1.612 13.438 32.047 1.00 83.69 92 GLU A C 1
ATOM 741 O O . GLU A 1 92 ? 1.891 12.370 32.592 1.00 83.69 92 GLU A O 1
ATOM 746 N N . TYR A 1 93 ? 0.470 14.098 32.273 1.00 84.06 93 TYR A N 1
ATOM 747 C CA . TYR A 1 93 ? -0.591 13.720 33.219 1.00 84.06 93 TYR A CA 1
ATOM 748 C C . TYR A 1 93 ? -1.881 13.207 32.553 1.00 84.06 93 TYR A C 1
ATOM 750 O O . TYR A 1 93 ? -2.744 12.650 33.224 1.00 84.06 93 TYR A O 1
ATOM 758 N N . LEU A 1 94 ? -2.019 13.372 31.236 1.00 91.38 94 LEU A N 1
ATOM 759 C CA . LEU A 1 94 ? -3.192 12.972 30.464 1.00 91.38 94 LEU A CA 1
ATOM 760 C C . LEU A 1 94 ? -2.920 11.724 29.623 1.00 91.38 94 LEU A C 1
ATOM 762 O O . LEU A 1 94 ? -1.815 11.486 29.128 1.00 91.38 94 LEU A O 1
ATOM 766 N N . PHE A 1 95 ? -3.972 10.952 29.414 1.00 91.75 95 PHE A N 1
ATOM 767 C CA . PHE A 1 95 ? -3.995 9.749 28.603 1.00 91.75 95 PHE A CA 1
ATOM 768 C C . PHE A 1 95 ? -5.008 9.933 27.485 1.00 91.75 95 PHE A C 1
ATOM 770 O O . PHE A 1 95 ? -6.169 10.243 27.743 1.00 91.75 95 PHE A O 1
ATOM 777 N N . ASP A 1 96 ? -4.565 9.707 26.251 1.00 91.81 96 ASP A N 1
ATOM 778 C CA . ASP A 1 96 ? -5.449 9.625 25.096 1.00 91.81 96 ASP A CA 1
ATOM 779 C C . ASP A 1 96 ? -5.933 8.184 24.974 1.00 91.81 96 ASP A C 1
ATOM 781 O O . ASP A 1 96 ? -5.153 7.278 24.658 1.00 91.81 96 ASP A O 1
ATOM 785 N N . VAL A 1 97 ? -7.214 7.971 25.251 1.00 91.50 97 VAL A N 1
ATOM 786 C CA . VAL A 1 97 ? -7.859 6.662 25.237 1.00 91.50 97 VAL A CA 1
ATOM 787 C C . VAL A 1 97 ? -8.822 6.587 24.061 1.00 91.50 97 VAL A C 1
ATOM 789 O O . VAL A 1 97 ? -9.802 7.326 23.993 1.00 91.50 97 VAL A O 1
ATOM 792 N N . PHE A 1 98 ? -8.557 5.669 23.136 1.00 89.69 98 PHE A N 1
ATOM 793 C CA . PHE A 1 98 ? -9.440 5.383 22.013 1.00 89.69 98 PHE A CA 1
ATOM 794 C C . PHE A 1 98 ? -10.599 4.496 22.467 1.00 89.69 98 PHE A C 1
ATOM 796 O O . PHE A 1 98 ? -10.372 3.379 22.932 1.00 89.69 98 PHE A O 1
ATOM 803 N N . LEU A 1 99 ? -11.833 4.973 22.321 1.00 91.38 99 LEU A N 1
ATOM 804 C CA . LEU A 1 99 ? -13.048 4.239 22.653 1.00 91.38 99 LEU A CA 1
ATOM 805 C C . LEU A 1 99 ? -13.301 3.152 21.613 1.00 91.38 99 LEU A C 1
ATOM 807 O O . LEU A 1 99 ? -13.811 3.419 20.525 1.00 91.38 99 LEU A O 1
ATOM 811 N N . ILE A 1 100 ? -12.987 1.909 21.964 1.00 89.00 100 ILE A N 1
ATOM 812 C CA . ILE A 1 100 ? -12.965 0.785 21.018 1.00 89.00 100 ILE A CA 1
ATOM 813 C C . ILE A 1 100 ? -14.350 0.426 20.461 1.00 89.00 100 ILE A C 1
ATOM 815 O O . ILE A 1 100 ? -14.440 -0.250 19.438 1.00 89.00 100 ILE A O 1
ATOM 819 N N . ASP A 1 101 ? -15.419 0.899 21.108 1.00 89.94 101 ASP A N 1
ATOM 820 C CA . ASP A 1 101 ? -16.796 0.679 20.660 1.00 89.94 101 ASP A CA 1
ATOM 821 C C . ASP A 1 101 ? -17.462 1.898 20.015 1.00 89.94 101 ASP A C 1
ATOM 823 O O . ASP A 1 101 ? -18.528 1.774 19.415 1.00 89.94 101 ASP A O 1
ATOM 827 N N . HIS A 1 102 ? -16.842 3.073 20.128 1.00 86.31 102 HIS A N 1
ATOM 828 C CA . HIS A 1 102 ? -17.436 4.343 19.699 1.00 86.31 102 HIS A CA 1
ATOM 829 C C . HIS A 1 102 ? -16.586 5.105 18.678 1.00 86.31 102 HIS A C 1
ATOM 831 O O . HIS A 1 102 ? -17.118 5.965 17.986 1.00 86.31 102 HIS A O 1
ATOM 837 N N . GLY A 1 103 ? -15.287 4.812 18.571 1.00 83.38 103 GLY A N 1
ATOM 838 C CA . GLY A 1 103 ? -14.381 5.408 17.583 1.00 83.38 103 GLY A CA 1
ATOM 839 C C . GLY A 1 103 ? -13.799 6.772 17.973 1.00 83.38 103 GLY A C 1
ATOM 840 O O . GLY A 1 103 ? -12.945 7.300 17.263 1.00 83.38 103 GLY A O 1
ATOM 841 N N . ASN A 1 104 ? -14.216 7.333 19.109 1.00 86.44 104 ASN A N 1
ATOM 842 C CA . ASN A 1 104 ? -13.736 8.625 19.599 1.00 86.44 104 ASN A CA 1
ATOM 843 C C . ASN A 1 104 ? -12.499 8.468 20.487 1.00 86.44 104 ASN A C 1
ATOM 845 O O . ASN A 1 104 ? -12.299 7.424 21.104 1.00 86.44 104 ASN A O 1
ATOM 849 N N . ILE A 1 105 ? -11.697 9.525 20.603 1.00 88.88 105 ILE A N 1
ATOM 850 C CA . ILE A 1 105 ? -10.588 9.595 21.561 1.00 88.88 105 ILE A CA 1
ATOM 851 C C . ILE A 1 105 ? -11.014 10.487 22.727 1.00 88.88 105 ILE A C 1
ATOM 853 O O . ILE A 1 105 ? -11.489 11.600 22.509 1.00 88.88 105 ILE A O 1
ATOM 857 N N . LEU A 1 106 ? -10.821 10.007 23.954 1.00 92.44 106 LEU A N 1
ATOM 858 C CA . LEU A 1 106 ? -10.962 10.799 25.172 1.00 92.44 106 LEU A CA 1
ATOM 859 C C . LEU A 1 106 ? -9.582 11.094 25.753 1.00 92.44 106 LEU A C 1
ATOM 861 O O . LEU A 1 106 ? -8.791 10.176 25.954 1.00 92.44 106 LEU A O 1
ATOM 865 N N . SER A 1 107 ? -9.310 12.363 26.050 1.00 93.56 107 SER A N 1
ATOM 866 C CA . SER A 1 107 ? -8.109 12.783 26.775 1.00 93.56 107 SER A CA 1
ATOM 867 C C . SER A 1 107 ? -8.470 13.017 28.237 1.00 93.56 107 SER A C 1
ATOM 869 O O . SER A 1 107 ? -9.167 13.983 28.547 1.00 93.56 107 SER A O 1
ATOM 871 N N . VAL A 1 108 ? -8.019 12.138 29.131 1.00 92.75 108 VAL A N 1
ATOM 872 C CA . VAL A 1 108 ? -8.395 12.177 30.553 1.00 92.75 108 VAL A CA 1
ATOM 873 C C . VAL A 1 108 ? -7.195 12.004 31.479 1.00 92.75 108 VAL A C 1
ATOM 875 O O . VAL A 1 108 ? -6.156 11.485 31.078 1.00 92.75 108 VAL A O 1
ATOM 878 N N . ASP A 1 109 ? -7.343 12.426 32.731 1.00 91.50 109 ASP A N 1
ATOM 879 C CA . ASP A 1 109 ? -6.378 12.130 33.793 1.00 91.50 109 ASP A CA 1
ATOM 880 C C . ASP A 1 109 ? -6.462 10.651 34.225 1.00 91.50 109 ASP A C 1
ATOM 882 O O . ASP A 1 109 ? -7.500 10.000 34.070 1.00 91.50 109 ASP A O 1
ATOM 886 N N . ILE A 1 110 ? -5.380 10.120 34.804 1.00 89.19 110 ILE A N 1
ATOM 887 C CA . ILE A 1 110 ? -5.295 8.734 35.294 1.00 89.19 110 ILE A CA 1
ATOM 888 C C . ILE A 1 110 ? -6.414 8.362 36.278 1.00 89.19 110 ILE A C 1
ATOM 890 O O . ILE A 1 110 ? -6.783 7.193 36.365 1.00 89.19 110 ILE A O 1
ATOM 894 N N . ILE A 1 111 ? -6.983 9.327 37.011 1.00 89.25 111 ILE A N 1
ATOM 895 C CA . ILE A 1 111 ? -8.102 9.069 37.936 1.00 89.25 111 ILE A CA 1
ATOM 896 C C . ILE A 1 111 ? -9.387 8.615 37.228 1.00 89.25 111 ILE A C 1
ATOM 898 O O . ILE A 1 111 ? -10.218 7.964 37.858 1.00 89.25 111 ILE A O 1
ATOM 902 N N . HIS A 1 112 ? -9.528 8.927 35.939 1.00 92.50 112 HIS A N 1
ATOM 903 C CA . HIS A 1 112 ? -10.676 8.574 35.099 1.00 92.50 112 HIS A CA 1
ATOM 904 C C . HIS A 1 112 ? -10.408 7.333 34.241 1.00 92.50 112 HIS A C 1
ATOM 906 O O . HIS A 1 112 ? -11.146 7.047 33.298 1.00 92.50 112 HIS A O 1
ATOM 912 N N . ILE A 1 113 ? -9.344 6.594 34.564 1.00 92.44 113 ILE A N 1
ATOM 913 C CA . ILE A 1 113 ? -8.967 5.345 33.914 1.00 92.44 113 ILE A CA 1
ATOM 914 C C . ILE A 1 113 ? -8.979 4.224 34.942 1.00 92.44 113 ILE A C 1
ATOM 916 O O . ILE A 1 113 ? -8.504 4.362 36.070 1.00 92.44 113 ILE A O 1
ATOM 920 N N . SER A 1 114 ? -9.502 3.078 34.524 1.00 90.69 114 SER A N 1
ATOM 921 C CA . SER A 1 114 ? -9.568 1.883 35.348 1.00 90.69 114 SER A CA 1
ATOM 922 C C . SER A 1 114 ? -9.121 0.652 34.567 1.00 90.69 114 SER A C 1
ATOM 924 O O . SER A 1 114 ? -9.511 0.466 33.414 1.00 90.69 114 SER A O 1
ATOM 926 N N . SER A 1 115 ? -8.307 -0.203 35.190 1.00 86.38 115 SER A N 1
ATOM 927 C CA . SER A 1 115 ? -8.103 -1.564 34.691 1.00 86.38 115 SER A CA 1
ATOM 928 C C . SER A 1 115 ? -9.314 -2.395 35.074 1.00 86.38 115 SER A C 1
ATOM 930 O O . SER A 1 115 ? -9.940 -2.175 36.111 1.00 86.38 115 SER A O 1
ATOM 932 N N . CYS A 1 116 ? -9.671 -3.357 34.236 1.00 78.44 116 CYS A N 1
ATOM 933 C CA . CYS A 1 116 ? -10.770 -4.251 34.555 1.00 78.44 116 CYS A CA 1
ATOM 934 C C . CYS A 1 116 ? -10.463 -5.678 34.120 1.00 78.44 116 CYS A C 1
ATOM 936 O O . CYS A 1 116 ? -9.448 -5.936 33.472 1.00 78.44 116 CYS A O 1
ATOM 938 N N . SER A 1 117 ? -11.326 -6.602 34.548 1.00 78.62 117 SER A N 1
ATOM 939 C CA . SER A 1 117 ? -11.223 -8.006 34.164 1.00 78.62 117 SER A CA 1
ATOM 940 C C . SER A 1 117 ? -11.299 -8.153 32.646 1.00 78.62 117 SER A C 1
ATOM 942 O O . SER A 1 117 ? -12.044 -7.434 31.974 1.00 78.62 117 SER A O 1
ATOM 944 N N . ASN A 1 118 ? -10.595 -9.156 32.124 1.00 78.62 118 ASN A N 1
ATOM 945 C CA . ASN A 1 118 ? -10.681 -9.544 30.719 1.00 78.62 118 ASN A CA 1
ATOM 946 C C . ASN A 1 118 ? -12.105 -9.961 30.310 1.00 78.62 118 ASN A C 1
ATOM 948 O O . ASN A 1 118 ? -12.414 -9.944 29.122 1.00 78.62 118 ASN A O 1
ATOM 952 N N . ASP A 1 119 ? -12.985 -10.260 31.273 1.00 84.06 119 ASP A N 1
ATOM 953 C CA . ASP A 1 119 ? -14.384 -10.625 31.024 1.00 84.06 119 ASP A CA 1
ATOM 954 C C . ASP A 1 119 ? -15.159 -9.521 30.280 1.00 84.06 119 ASP A C 1
ATOM 956 O O . ASP A 1 119 ? -15.952 -9.807 29.386 1.00 84.06 119 ASP A O 1
ATOM 960 N N . LEU A 1 120 ? -14.865 -8.241 30.554 1.00 84.94 120 LEU A N 1
ATOM 961 C CA . LEU A 1 120 ? -15.494 -7.103 29.859 1.00 84.94 120 LEU A CA 1
ATOM 962 C C . LEU A 1 120 ? -14.946 -6.890 28.433 1.00 84.94 120 LEU A C 1
ATOM 964 O O . LEU A 1 120 ? -15.471 -6.083 27.659 1.00 84.94 120 LEU A O 1
ATOM 968 N N . PHE A 1 121 ? -13.898 -7.623 28.058 1.00 85.44 121 PHE A N 1
ATOM 969 C CA . PHE A 1 121 ? -13.269 -7.590 26.736 1.00 85.44 121 PHE A CA 1
ATOM 970 C C . PHE A 1 121 ? -13.461 -8.892 25.949 1.00 85.44 121 PHE A C 1
ATOM 972 O O . PHE A 1 121 ? -12.802 -9.082 24.928 1.00 85.44 121 PHE A O 1
ATOM 979 N N . ILE A 1 122 ? -14.385 -9.762 26.381 1.00 85.81 122 ILE A N 1
ATOM 980 C CA . ILE A 1 122 ? -14.767 -10.970 25.632 1.00 85.81 122 ILE A CA 1
ATOM 981 C C . ILE A 1 122 ? -15.389 -10.592 24.282 1.00 85.81 122 ILE A C 1
ATOM 983 O O . ILE A 1 122 ? -15.052 -11.189 23.261 1.00 85.81 122 ILE A O 1
ATOM 987 N N . LEU A 1 123 ? -16.265 -9.578 24.253 1.00 84.75 123 LEU A N 1
ATOM 988 C CA . LEU A 1 123 ? -16.789 -9.062 22.987 1.00 84.75 123 LEU A CA 1
ATOM 989 C C . LEU A 1 123 ? -15.694 -8.291 22.236 1.00 84.75 123 LEU A C 1
ATOM 991 O O . LEU A 1 123 ? -15.021 -7.453 22.850 1.00 84.75 123 LEU A O 1
ATOM 995 N N . PRO A 1 124 ? -15.540 -8.488 20.914 1.00 83.69 124 PRO A N 1
ATOM 996 C CA . PRO A 1 124 ? -14.547 -7.759 20.136 1.00 83.69 124 PRO A CA 1
ATOM 997 C C . PRO A 1 124 ? -14.818 -6.240 20.145 1.00 83.69 124 PRO A C 1
ATOM 999 O O . PRO A 1 124 ? -15.933 -5.803 20.447 1.00 83.69 124 PRO A O 1
ATOM 1002 N N . PRO A 1 125 ? -13.823 -5.399 19.815 1.00 86.38 125 PRO A N 1
ATOM 1003 C CA . PRO A 1 125 ? -14.052 -3.984 19.525 1.00 86.38 125 PRO A CA 1
ATOM 1004 C C . PRO A 1 125 ? -15.157 -3.792 18.481 1.00 86.38 125 PRO A C 1
ATOM 1006 O O . PRO A 1 125 ? -15.120 -4.444 17.434 1.00 86.38 125 PRO A O 1
ATOM 1009 N N . LYS A 1 126 ? -16.118 -2.894 18.737 1.00 86.81 126 LYS A N 1
ATOM 1010 C CA . LYS A 1 126 ? -17.151 -2.557 17.742 1.00 86.81 126 LYS A CA 1
ATOM 1011 C C . LYS A 1 126 ? -16.567 -1.814 16.542 1.00 86.81 126 LYS A C 1
ATOM 1013 O O . LYS A 1 126 ? -17.031 -1.992 15.416 1.00 86.81 126 LYS A O 1
ATOM 1018 N N . ILE A 1 127 ? -15.559 -0.981 16.797 1.00 87.38 127 ILE A N 1
ATOM 1019 C CA . ILE A 1 127 ? -14.871 -0.179 15.791 1.00 87.38 127 ILE A CA 1
ATOM 1020 C C . ILE A 1 127 ? -13.512 -0.799 15.492 1.00 87.38 127 ILE A C 1
ATOM 1022 O O . ILE A 1 127 ? -12.704 -1.051 16.388 1.00 87.38 127 ILE A O 1
ATOM 1026 N N . VAL A 1 128 ? -13.245 -1.003 14.207 1.00 87.56 128 VAL A N 1
ATOM 1027 C CA . VAL A 1 128 ? -11.920 -1.334 13.689 1.00 87.56 128 VAL A CA 1
ATOM 1028 C C . VAL A 1 128 ? -11.293 -0.117 13.041 1.00 87.56 128 VAL A C 1
ATOM 1030 O O . VAL A 1 128 ? -11.988 0.699 12.441 1.00 87.56 128 VAL A O 1
ATOM 1033 N N . CYS A 1 129 ? -9.974 -0.011 13.146 1.00 86.44 129 CYS A N 1
ATOM 1034 C CA . CYS A 1 129 ? -9.197 1.036 12.505 1.00 86.44 129 CYS A CA 1
ATOM 1035 C C . CYS A 1 129 ? -8.061 0.442 11.677 1.00 86.44 129 CYS A C 1
ATOM 1037 O O . CYS A 1 129 ? -7.606 -0.683 11.915 1.00 86.44 129 CYS A O 1
ATOM 1039 N N . GLY A 1 130 ? -7.614 1.193 10.681 1.00 88.94 130 GLY A N 1
ATOM 1040 C CA . GLY A 1 130 ? -6.640 0.698 9.727 1.00 88.94 130 GLY A CA 1
ATOM 1041 C C . GLY A 1 130 ? -6.231 1.723 8.690 1.00 88.94 130 GLY A C 1
ATOM 1042 O O . GLY A 1 130 ? -6.644 2.878 8.744 1.00 88.94 130 GLY A O 1
ATOM 1043 N N . PHE A 1 131 ? -5.446 1.266 7.722 1.00 91.94 131 PHE A N 1
ATOM 1044 C CA . PHE A 1 131 ? -5.138 2.001 6.506 1.00 91.94 131 PHE A CA 1
ATOM 1045 C C . PHE A 1 131 ? -5.763 1.308 5.297 1.00 91.94 131 PHE A C 1
ATOM 1047 O O . PHE A 1 131 ? -5.727 0.075 5.197 1.00 91.94 131 PHE A O 1
ATOM 1054 N N . LEU A 1 132 ? -6.318 2.094 4.371 1.00 93.62 132 LEU A N 1
ATOM 1055 C CA . LEU A 1 132 ? -6.704 1.574 3.062 1.00 93.62 132 LEU A CA 1
ATOM 1056 C C . LEU A 1 132 ? -5.437 1.186 2.298 1.00 93.62 132 LEU A C 1
ATOM 1058 O O . LEU A 1 132 ? -4.521 1.991 2.147 1.00 93.62 132 LEU A O 1
ATOM 1062 N N . ALA A 1 133 ? -5.377 -0.071 1.872 1.00 93.00 133 ALA A N 1
ATOM 1063 C CA . ALA A 1 133 ? -4.200 -0.690 1.292 1.00 93.00 133 ALA A CA 1
ATOM 1064 C C . ALA A 1 133 ? -4.178 -0.599 -0.235 1.00 93.00 133 ALA A C 1
ATOM 1066 O O . ALA A 1 133 ? -5.220 -0.526 -0.888 1.00 93.00 133 ALA A O 1
ATOM 1067 N N . ASN A 1 134 ? -2.970 -0.697 -0.796 1.00 91.75 134 ASN A N 1
ATOM 1068 C CA . ASN A 1 134 ? -2.694 -0.793 -2.235 1.00 91.75 134 ASN A CA 1
ATOM 1069 C C . ASN A 1 134 ? -3.061 0.469 -3.045 1.00 91.75 134 ASN A C 1
ATOM 1071 O O . ASN A 1 134 ? -3.178 0.425 -4.272 1.00 91.75 134 ASN A O 1
ATOM 1075 N N . VAL A 1 135 ? -3.221 1.609 -2.372 1.00 91.50 135 VAL A N 1
ATOM 1076 C CA . VAL A 1 135 ? -3.431 2.920 -2.993 1.00 91.50 135 VAL A CA 1
ATOM 1077 C C . VAL A 1 135 ? -2.692 3.984 -2.189 1.00 91.50 135 VAL A C 1
ATOM 1079 O O . VAL A 1 135 ? -2.688 3.939 -0.961 1.00 91.50 135 VAL A O 1
ATOM 1082 N N . LEU A 1 136 ? -2.061 4.932 -2.878 1.00 90.50 136 LEU A N 1
ATOM 1083 C CA . LEU A 1 136 ? -1.474 6.125 -2.266 1.00 90.50 136 LEU A CA 1
ATOM 1084 C C . LEU A 1 136 ? -2.090 7.369 -2.877 1.00 90.50 136 LEU A C 1
ATOM 1086 O O . LEU A 1 136 ? -2.291 7.412 -4.092 1.00 90.50 136 LEU A O 1
ATOM 1090 N N . LEU A 1 137 ? -2.336 8.385 -2.055 1.00 88.94 137 LEU A N 1
ATOM 1091 C CA . LEU A 1 137 ? -2.751 9.690 -2.554 1.00 88.94 137 LEU A CA 1
ATOM 1092 C C . LEU A 1 137 ? -1.587 10.409 -3.245 1.00 88.94 137 LEU A C 1
ATOM 1094 O O . LEU A 1 137 ? -0.426 10.259 -2.859 1.00 88.94 137 LEU A O 1
ATOM 1098 N N . LEU A 1 138 ? -1.910 11.162 -4.294 1.00 84.25 138 LEU A N 1
ATOM 1099 C CA . LEU A 1 138 ? -0.944 11.952 -5.048 1.00 84.25 138 LEU A CA 1
ATOM 1100 C C . LEU A 1 138 ? -0.669 13.287 -4.350 1.00 84.25 138 LEU A C 1
ATOM 1102 O O . LEU A 1 138 ? -1.586 13.950 -3.858 1.00 84.25 138 LEU A O 1
ATOM 1106 N N . ASP A 1 139 ? 0.597 13.697 -4.364 1.00 71.31 139 ASP A N 1
ATOM 1107 C CA . ASP A 1 139 ? 1.015 15.001 -3.859 1.00 71.31 139 ASP A CA 1
ATOM 1108 C C . ASP A 1 139 ? 0.479 16.118 -4.776 1.00 71.31 139 ASP A C 1
ATOM 1110 O O . ASP A 1 139 ? 0.603 16.047 -6.002 1.00 71.31 139 ASP A O 1
ATOM 1114 N N . GLY A 1 140 ? -0.168 17.131 -4.194 1.00 69.12 140 GLY A N 1
ATOM 1115 C CA . GLY A 1 140 ? -0.808 18.231 -4.932 1.00 69.12 140 GLY A CA 1
ATOM 1116 C C . GLY A 1 140 ? -2.320 18.109 -5.177 1.00 69.12 140 GLY A C 1
ATOM 1117 O O . GLY A 1 140 ? -2.892 18.970 -5.851 1.00 69.12 140 GLY A O 1
ATOM 1118 N N . CYS A 1 141 ? -3.000 17.098 -4.624 1.00 73.19 141 CYS A N 1
ATOM 1119 C CA . CYS A 1 141 ? -4.466 17.040 -4.660 1.00 73.19 141 CYS A CA 1
ATOM 1120 C C . CYS A 1 141 ? -5.105 18.199 -3.870 1.00 73.19 141 CYS A C 1
ATOM 1122 O O . CYS A 1 141 ? -4.646 18.568 -2.789 1.00 73.19 141 CYS A O 1
ATOM 1124 N N . SER A 1 142 ? -6.217 18.754 -4.370 1.00 80.31 142 SER A N 1
ATOM 1125 C CA . SER A 1 142 ? -6.986 19.745 -3.606 1.00 80.31 142 SER A CA 1
ATOM 1126 C C . SER A 1 142 ? -7.653 19.078 -2.409 1.00 80.31 142 SER A C 1
ATOM 1128 O O . SER A 1 142 ? -8.573 18.274 -2.580 1.00 80.31 142 SER A O 1
ATOM 1130 N N . HIS A 1 143 ? -7.235 19.473 -1.205 1.00 82.12 143 HIS A N 1
ATOM 1131 C CA . HIS A 1 143 ? -7.756 18.928 0.047 1.00 82.12 143 HIS A CA 1
ATOM 1132 C C . HIS A 1 143 ? -9.280 18.953 0.108 1.00 82.12 143 HIS A C 1
ATOM 1134 O O . HIS A 1 143 ? -9.904 17.928 0.333 1.00 82.12 143 HIS A O 1
ATOM 1140 N N . SER A 1 144 ? -9.888 20.091 -0.231 1.00 84.31 144 SER A N 1
ATOM 1141 C CA . SER A 1 144 ? -11.347 20.251 -0.204 1.00 84.31 144 SER A CA 1
ATOM 1142 C C . SER A 1 144 ? -12.111 19.226 -1.054 1.00 84.31 144 SER A C 1
ATOM 1144 O O . SER A 1 144 ? -13.212 18.818 -0.688 1.00 84.31 144 SER A O 1
ATOM 1146 N N . VAL A 1 145 ? -11.540 18.801 -2.185 1.00 87.62 145 VAL A N 1
ATOM 1147 C CA . VAL A 1 145 ? -12.180 17.846 -3.098 1.00 87.62 145 VAL A CA 1
ATOM 1148 C C . VAL A 1 145 ? -12.036 16.424 -2.559 1.00 87.62 145 VAL A C 1
ATOM 1150 O O . VAL A 1 145 ? -13.006 15.666 -2.562 1.00 87.62 145 VAL A O 1
ATOM 1153 N N . VAL A 1 146 ? -10.848 16.085 -2.056 1.00 86.88 146 VAL A N 1
ATOM 1154 C CA . VAL A 1 146 ? -10.558 14.785 -1.437 1.00 86.88 146 VAL A CA 1
ATOM 1155 C C . VAL A 1 146 ? -11.375 14.603 -0.150 1.00 86.88 146 VAL A C 1
ATOM 1157 O O . VAL A 1 146 ? -11.990 13.557 0.050 1.00 86.88 146 VAL A O 1
ATOM 1160 N N . ASP A 1 147 ? -11.493 15.645 0.670 1.00 87.94 147 ASP A N 1
ATOM 1161 C CA . ASP A 1 147 ? -12.297 15.635 1.896 1.00 87.94 147 ASP A CA 1
ATOM 1162 C C . ASP A 1 147 ? -13.789 15.469 1.586 1.00 87.94 147 ASP A C 1
ATOM 1164 O O . ASP A 1 147 ? -14.489 14.709 2.259 1.00 87.94 147 ASP A O 1
ATOM 1168 N N . ALA A 1 148 ? -14.291 16.132 0.537 1.00 89.56 148 ALA A N 1
ATOM 1169 C CA . ALA A 1 148 ? -15.665 15.945 0.075 1.00 89.56 148 ALA A CA 1
ATOM 1170 C C . ALA A 1 148 ? -15.902 14.514 -0.431 1.00 89.56 148 ALA A C 1
ATOM 1172 O O . ALA A 1 148 ? -16.950 13.925 -0.159 1.00 89.56 148 ALA A O 1
ATOM 1173 N N . TYR A 1 149 ? -14.929 13.933 -1.138 1.00 91.69 149 TYR A N 1
ATOM 1174 C CA . TYR A 1 149 ? -14.973 12.538 -1.564 1.00 91.69 149 TYR A CA 1
ATOM 1175 C C . TYR A 1 149 ? -15.056 11.585 -0.362 1.00 91.69 149 TYR A C 1
ATOM 1177 O O . TYR A 1 149 ? -15.996 10.792 -0.276 1.00 91.69 149 TYR A O 1
ATOM 1185 N N . PHE A 1 150 ? -14.152 11.711 0.614 1.00 91.62 150 PHE A N 1
ATOM 1186 C CA . PHE A 1 150 ? -14.162 10.865 1.809 1.00 91.62 150 PHE A CA 1
ATOM 1187 C C . PHE A 1 150 ? -15.410 11.069 2.669 1.00 91.62 150 PHE A C 1
ATOM 1189 O O . PHE A 1 150 ? -15.992 10.089 3.132 1.00 91.62 150 PHE A O 1
ATOM 1196 N N . SER A 1 151 ? -15.902 12.303 2.796 1.00 91.00 151 SER A N 1
ATOM 1197 C CA . SER A 1 151 ? -17.156 12.600 3.504 1.00 91.00 151 SER A CA 1
ATOM 1198 C C . SER A 1 151 ? -18.353 11.860 2.901 1.00 91.00 151 SER A C 1
ATOM 1200 O O . SER A 1 151 ? -19.229 11.406 3.632 1.00 91.00 151 SER A O 1
ATOM 1202 N N . ASN A 1 152 ? -18.376 11.676 1.577 1.00 92.31 152 ASN A N 1
ATOM 1203 C CA . ASN A 1 152 ? -19.430 10.926 0.889 1.00 92.31 152 ASN A CA 1
ATOM 1204 C C . ASN A 1 152 ? -19.338 9.404 1.087 1.00 92.31 152 ASN A C 1
ATOM 1206 O O . ASN A 1 152 ? -20.335 8.709 0.865 1.00 92.31 152 ASN A O 1
ATOM 1210 N N . LEU A 1 153 ? -18.165 8.880 1.457 1.00 92.81 153 LEU A N 1
ATOM 1211 C CA . LEU A 1 153 ? -17.963 7.464 1.774 1.00 92.81 153 LEU A CA 1
ATOM 1212 C C . LEU A 1 153 ? -18.355 7.128 3.218 1.00 92.81 153 LEU A C 1
ATOM 1214 O O . LEU A 1 153 ? -18.691 5.977 3.501 1.00 92.81 153 LEU A O 1
ATOM 1218 N N . ILE A 1 154 ? -18.349 8.111 4.124 1.00 92.69 154 ILE A N 1
ATOM 1219 C CA . ILE A 1 154 ? -18.776 7.911 5.511 1.00 92.69 154 ILE A CA 1
ATOM 1220 C C . ILE A 1 154 ? -20.241 7.451 5.537 1.00 92.69 154 ILE A C 1
ATOM 1222 O O . ILE A 1 154 ? -21.126 8.027 4.909 1.00 92.69 154 ILE A O 1
ATOM 1226 N N . GLY A 1 155 ? -20.493 6.371 6.270 1.00 90.50 155 GLY A N 1
ATOM 1227 C CA . GLY A 1 155 ? -21.787 5.710 6.383 1.00 90.50 155 GLY A CA 1
ATOM 1228 C C . GLY A 1 155 ? -22.068 4.664 5.303 1.00 90.50 155 GLY A C 1
ATOM 1229 O O . GLY A 1 155 ? -23.046 3.928 5.455 1.00 90.50 155 GLY A O 1
ATOM 1230 N N . ARG A 1 156 ? -21.236 4.555 4.255 1.00 93.25 156 ARG A N 1
ATOM 1231 C CA . ARG A 1 156 ? -21.386 3.532 3.210 1.00 93.25 156 ARG A CA 1
ATOM 1232 C C . ARG A 1 156 ? -20.841 2.178 3.647 1.00 93.25 156 ARG A C 1
ATOM 1234 O O . ARG A 1 156 ? -19.952 2.079 4.493 1.00 93.25 156 ARG A O 1
ATOM 1241 N N . TYR A 1 157 ? -21.382 1.145 3.014 1.00 92.44 157 TYR A N 1
ATOM 1242 C CA . TYR A 1 157 ? -20.930 -0.233 3.133 1.00 92.44 157 TYR A CA 1
ATOM 1243 C C . TYR A 1 157 ? -19.854 -0.513 2.094 1.00 92.44 157 TYR A C 1
ATOM 1245 O O . TYR A 1 157 ? -20.006 -0.137 0.931 1.00 92.44 157 TYR A O 1
ATOM 1253 N N . VAL A 1 158 ? -18.775 -1.152 2.526 1.00 91.88 158 VAL A N 1
ATOM 1254 C CA . VAL A 1 158 ? -17.630 -1.484 1.685 1.00 91.88 158 VAL A CA 1
ATOM 1255 C C . VAL A 1 158 ? -17.219 -2.915 1.971 1.00 91.88 158 VAL A C 1
ATOM 1257 O O . VAL A 1 158 ? -16.991 -3.282 3.125 1.00 91.88 158 VAL A O 1
ATOM 1260 N N . THR A 1 159 ? -17.083 -3.691 0.903 1.00 91.00 159 THR A N 1
ATOM 1261 C CA . THR A 1 159 ? -16.442 -5.001 0.931 1.00 91.00 159 THR A CA 1
ATOM 1262 C C . THR A 1 159 ? -14.957 -4.810 0.652 1.00 91.00 159 THR A C 1
ATOM 1264 O O . THR A 1 159 ? -14.566 -4.262 -0.381 1.00 91.00 159 THR A O 1
ATOM 1267 N N . GLY A 1 160 ? -14.115 -5.246 1.581 1.00 89.94 160 GLY A N 1
ATOM 1268 C CA . GLY A 1 160 ? -12.666 -5.196 1.439 1.00 89.94 160 GLY A CA 1
ATOM 1269 C C . GLY A 1 160 ? -12.004 -6.519 1.795 1.00 89.94 160 GLY A C 1
ATOM 1270 O O . GLY A 1 160 ? -12.659 -7.487 2.171 1.00 89.94 160 GLY A O 1
ATOM 1271 N N . TYR A 1 161 ? -10.682 -6.552 1.674 1.00 88.50 161 TYR A N 1
ATOM 1272 C CA . TYR A 1 161 ? -9.854 -7.724 1.923 1.00 88.50 161 TYR A CA 1
ATOM 1273 C C . TYR A 1 161 ? -8.732 -7.371 2.893 1.00 88.50 161 TYR A C 1
ATOM 1275 O O . TYR A 1 161 ? -7.929 -6.471 2.629 1.00 88.50 161 TYR A O 1
ATOM 1283 N N . ILE A 1 162 ? -8.657 -8.081 4.018 1.00 88.06 162 ILE A N 1
ATOM 1284 C CA . ILE A 1 162 ? -7.608 -7.855 5.016 1.00 88.06 162 ILE A CA 1
ATOM 1285 C C . ILE A 1 162 ? -6.283 -8.400 4.477 1.00 88.06 162 ILE A C 1
ATOM 1287 O O . ILE A 1 162 ? -6.130 -9.603 4.252 1.00 88.06 162 ILE A O 1
ATOM 1291 N N . GLN A 1 163 ? -5.314 -7.503 4.295 1.00 83.69 163 GLN A N 1
ATOM 1292 C CA . GLN A 1 163 ? -3.992 -7.804 3.748 1.00 83.69 163 GLN A CA 1
ATOM 1293 C C . GLN A 1 163 ? -2.975 -8.179 4.829 1.00 83.69 163 GLN A C 1
ATOM 1295 O O . GLN A 1 163 ? -2.177 -9.098 4.628 1.00 83.69 163 GLN A O 1
ATOM 1300 N N . ALA A 1 164 ? -2.993 -7.466 5.957 1.00 82.88 164 ALA A N 1
ATOM 1301 C CA . ALA A 1 164 ? -2.117 -7.689 7.104 1.00 82.88 164 ALA A CA 1
ATOM 1302 C C . ALA A 1 164 ? -2.657 -6.980 8.358 1.00 82.88 164 ALA A C 1
ATOM 1304 O O . ALA A 1 164 ? -3.552 -6.135 8.270 1.00 82.88 164 ALA A O 1
ATOM 1305 N N . PHE A 1 165 ? -2.057 -7.293 9.508 1.00 80.38 165 PHE A N 1
ATOM 1306 C CA . PHE A 1 165 ? -2.262 -6.580 10.765 1.00 80.38 165 PHE A CA 1
ATOM 1307 C C . PHE A 1 165 ? -0.958 -5.917 11.210 1.00 80.38 165 PHE A C 1
ATOM 1309 O O . PHE A 1 165 ? 0.102 -6.546 11.260 1.00 80.38 165 PHE A O 1
ATOM 1316 N N . LEU A 1 166 ? -1.051 -4.651 11.589 1.00 75.69 166 LEU A N 1
ATOM 1317 C CA . LEU A 1 166 ? -0.030 -3.976 12.374 1.00 75.69 166 LEU A CA 1
ATOM 1318 C C . LEU A 1 166 ? -0.243 -4.283 13.868 1.00 75.69 166 LEU A C 1
ATOM 1320 O O . LEU A 1 166 ? -1.322 -4.743 14.275 1.00 75.69 166 LEU A O 1
ATOM 1324 N N . PRO A 1 167 ? 0.755 -4.007 14.725 1.00 67.75 167 PRO A N 1
ATOM 1325 C CA . PRO A 1 167 ? 0.561 -3.987 16.166 1.00 67.75 167 PRO A CA 1
ATOM 1326 C C . PRO A 1 167 ? -0.662 -3.185 16.573 1.00 67.75 167 PRO A C 1
ATOM 1328 O O . PRO A 1 167 ? -1.121 -2.281 15.877 1.00 67.75 167 PRO A O 1
ATOM 1331 N N . HIS A 1 168 ? -1.221 -3.570 17.714 1.00 67.31 168 HIS A N 1
ATOM 1332 C CA . HIS A 1 168 ? -2.465 -3.000 18.207 1.00 67.31 168 HIS A CA 1
ATOM 1333 C C . HIS A 1 168 ? -3.693 -3.268 17.308 1.00 67.31 168 HIS A C 1
ATOM 1335 O O . HIS A 1 168 ? -4.698 -2.579 17.439 1.00 67.31 168 HIS A O 1
ATOM 1341 N N . LYS A 1 169 ? -3.674 -4.335 16.494 1.00 68.69 169 LYS A N 1
ATOM 1342 C CA . LYS A 1 169 ? -4.803 -4.772 15.642 1.00 68.69 169 LYS A CA 1
ATOM 1343 C C . LYS A 1 169 ? -5.225 -3.737 14.583 1.00 68.69 169 LYS A C 1
ATOM 1345 O O . LYS A 1 169 ? -6.370 -3.755 14.144 1.00 68.69 169 LYS A O 1
ATOM 1350 N N . VAL A 1 170 ? -4.311 -2.861 14.165 1.00 80.00 170 VAL A N 1
ATOM 1351 C CA . VAL A 1 170 ? -4.555 -1.915 13.065 1.00 80.00 170 VAL A CA 1
ATOM 1352 C C . VAL A 1 170 ? -4.542 -2.687 11.740 1.00 80.00 170 VAL A C 1
ATOM 1354 O O . VAL A 1 170 ? -3.603 -3.434 11.458 1.00 80.00 170 VAL A O 1
ATOM 1357 N N . LEU A 1 171 ? -5.602 -2.546 10.947 1.00 87.56 171 LEU A N 1
ATOM 1358 C CA . LEU A 1 171 ? -5.828 -3.310 9.717 1.00 87.56 171 LEU A CA 1
ATOM 1359 C C . LEU A 1 171 ? -5.151 -2.668 8.504 1.00 87.56 171 LEU A C 1
ATOM 1361 O O . LEU A 1 171 ? -5.195 -1.454 8.341 1.00 87.56 171 LEU A O 1
ATOM 1365 N N . LEU A 1 172 ? -4.619 -3.481 7.593 1.00 90.31 172 LEU A N 1
ATOM 1366 C CA . LEU A 1 172 ? -4.413 -3.072 6.202 1.00 90.31 172 LEU A CA 1
ATOM 1367 C C . LEU A 1 172 ? -5.535 -3.660 5.355 1.00 90.31 172 LEU A C 1
ATOM 1369 O O . LEU A 1 172 ? -5.614 -4.881 5.212 1.00 90.31 172 LEU A O 1
ATOM 1373 N N . LEU A 1 173 ? -6.407 -2.805 4.823 1.00 92.69 173 LEU A N 1
ATOM 1374 C CA . LEU A 1 173 ? -7.622 -3.212 4.119 1.00 92.69 173 LEU A CA 1
ATOM 1375 C C . LEU A 1 173 ? -7.559 -2.795 2.653 1.00 92.69 173 LEU A C 1
ATOM 1377 O O . LEU A 1 173 ? -7.639 -1.610 2.349 1.00 92.69 173 LEU A O 1
ATOM 1381 N N . GLU A 1 174 ? -7.473 -3.748 1.729 1.00 92.56 174 GLU A N 1
ATOM 1382 C CA . GLU A 1 174 ? -7.684 -3.439 0.312 1.00 92.56 174 GLU A CA 1
ATOM 1383 C C . GLU A 1 174 ? -9.188 -3.313 0.059 1.00 92.56 174 GLU A C 1
ATOM 1385 O O . GLU A 1 174 ? -9.925 -4.276 0.252 1.00 92.56 174 GLU A O 1
ATOM 1390 N N . ALA A 1 175 ? -9.639 -2.142 -0.385 1.00 93.44 175 ALA A N 1
ATOM 1391 C CA . ALA A 1 175 ? -11.016 -1.898 -0.807 1.00 93.44 175 ALA A CA 1
ATOM 1392 C C . ALA A 1 175 ? -11.018 -1.602 -2.318 1.00 93.44 175 ALA A C 1
ATOM 1394 O O . ALA A 1 175 ? -10.843 -0.444 -2.702 1.00 93.44 175 ALA A O 1
ATOM 1395 N N . PRO A 1 176 ? -11.168 -2.622 -3.191 1.00 89.69 176 PRO A N 1
ATOM 1396 C CA . PRO A 1 176 ? -10.959 -2.464 -4.631 1.00 89.69 176 PRO A CA 1
ATOM 1397 C C . PRO A 1 176 ? -11.801 -1.354 -5.259 1.00 89.69 176 PRO A C 1
ATOM 1399 O O . PRO A 1 176 ? -11.275 -0.583 -6.057 1.00 89.69 176 PRO A O 1
ATOM 1402 N N . ASP A 1 177 ? -13.066 -1.226 -4.857 1.00 90.00 177 ASP A N 1
ATOM 1403 C CA . ASP A 1 177 ? -13.964 -0.199 -5.391 1.00 90.00 177 ASP A CA 1
ATOM 1404 C C . ASP A 1 177 ? -13.479 1.215 -5.048 1.00 90.00 177 ASP A C 1
ATOM 1406 O O . ASP A 1 177 ? -13.461 2.087 -5.914 1.00 90.00 177 ASP A O 1
ATOM 1410 N N . ILE A 1 178 ? -13.006 1.430 -3.814 1.00 93.19 178 ILE A N 1
ATOM 1411 C CA . ILE A 1 178 ? -12.434 2.716 -3.392 1.00 93.19 178 ILE A CA 1
ATOM 1412 C C . ILE A 1 178 ? -11.121 2.976 -4.134 1.00 93.19 178 ILE A C 1
ATOM 1414 O O . ILE A 1 178 ? -10.904 4.088 -4.610 1.00 93.19 178 ILE A O 1
ATOM 1418 N N . ASN A 1 179 ? -10.255 1.967 -4.259 1.00 92.31 179 ASN A N 1
ATOM 1419 C CA . ASN A 1 179 ? -8.968 2.100 -4.943 1.00 92.31 179 ASN A CA 1
ATOM 1420 C C . ASN A 1 179 ? -9.160 2.491 -6.414 1.00 92.31 179 ASN A C 1
ATOM 1422 O O . ASN A 1 179 ? -8.507 3.417 -6.896 1.00 92.31 179 ASN A O 1
ATOM 1426 N N . VAL A 1 180 ? -10.077 1.817 -7.117 1.00 89.44 180 VAL A N 1
ATOM 1427 C CA . VAL A 1 180 ? -10.418 2.130 -8.511 1.00 89.44 180 VAL A CA 1
ATOM 1428 C C . VAL A 1 180 ? -10.964 3.549 -8.626 1.00 89.44 180 VAL A C 1
ATOM 1430 O O . VAL A 1 180 ? -10.582 4.269 -9.548 1.00 89.44 180 VAL A O 1
ATOM 1433 N N . ASP A 1 181 ? -11.827 3.969 -7.702 1.00 91.25 181 ASP A N 1
ATOM 1434 C CA . ASP A 1 181 ? -12.445 5.290 -7.769 1.00 91.25 181 ASP A CA 1
ATOM 1435 C C . ASP A 1 181 ? -11.453 6.423 -7.461 1.00 91.25 181 ASP A C 1
ATOM 1437 O O . ASP A 1 181 ? -11.439 7.432 -8.168 1.00 91.25 181 ASP A O 1
ATOM 1441 N N . LEU A 1 182 ? -10.546 6.228 -6.496 1.00 91.12 182 LEU A N 1
ATOM 1442 C CA . LEU A 1 182 ? -9.444 7.153 -6.201 1.00 91.12 182 LEU A CA 1
ATOM 1443 C C . LEU A 1 182 ? -8.525 7.352 -7.412 1.00 91.12 182 LEU A C 1
ATOM 1445 O O . LEU A 1 182 ? -8.172 8.486 -7.740 1.00 91.12 182 LEU A O 1
ATOM 1449 N N . VAL A 1 183 ? -8.157 6.264 -8.095 1.00 89.25 183 VAL A N 1
ATOM 1450 C CA . VAL A 1 183 ? -7.314 6.324 -9.300 1.00 89.25 183 VAL A CA 1
ATOM 1451 C C . VAL A 1 183 ? -8.068 6.979 -10.457 1.00 89.25 183 VAL A C 1
ATOM 1453 O O . VAL A 1 183 ? -7.524 7.847 -11.137 1.00 89.25 183 VAL A O 1
ATOM 1456 N N . ARG A 1 184 ? -9.343 6.629 -10.662 1.00 88.25 184 ARG A N 1
ATOM 1457 C CA . ARG A 1 184 ? -10.183 7.198 -11.728 1.00 88.25 184 ARG A CA 1
ATOM 1458 C C . ARG A 1 184 ? -10.368 8.709 -11.587 1.00 88.25 184 ARG A C 1
ATOM 1460 O O . ARG A 1 184 ? -10.377 9.406 -12.599 1.00 88.25 184 ARG A O 1
ATOM 1467 N N . HIS A 1 185 ? -10.522 9.206 -10.362 1.00 87.75 185 HIS A N 1
ATOM 1468 C CA . HIS A 1 185 ? -10.647 10.638 -10.083 1.00 87.75 185 HIS A CA 1
ATOM 1469 C C . HIS A 1 185 ? -9.297 11.373 -10.046 1.00 87.75 185 HIS A C 1
ATOM 1471 O O . HIS A 1 185 ? -9.278 12.592 -9.888 1.00 87.75 185 HIS A O 1
ATOM 1477 N N . GLY A 1 186 ? -8.177 10.658 -10.206 1.00 87.12 186 GLY A N 1
ATOM 1478 C CA . GLY A 1 186 ? -6.835 11.237 -10.158 1.00 87.12 186 GLY A CA 1
ATOM 1479 C C . GLY A 1 186 ? -6.398 11.661 -8.754 1.00 87.12 186 GLY A C 1
ATOM 1480 O O . GLY A 1 186 ? -5.499 12.483 -8.627 1.00 87.12 186 GLY A O 1
ATOM 1481 N N . PHE A 1 187 ? -7.030 11.134 -7.700 1.00 88.75 187 PHE A N 1
ATOM 1482 C CA . PHE A 1 187 ? -6.638 11.406 -6.313 1.00 88.75 187 PHE A CA 1
ATOM 1483 C C . PHE A 1 187 ? -5.468 10.541 -5.857 1.00 88.75 187 PHE A C 1
ATOM 1485 O O . PHE A 1 187 ? -4.741 10.917 -4.940 1.00 88.75 187 PHE A O 1
ATOM 1492 N N . GLY A 1 188 ? -5.288 9.372 -6.470 1.00 88.88 188 GLY A N 1
ATOM 1493 C CA . GLY A 1 188 ? -4.272 8.424 -6.051 1.00 88.88 188 GLY A CA 1
ATOM 1494 C C . GLY A 1 188 ? -3.715 7.572 -7.177 1.00 88.88 188 GLY A C 1
ATOM 1495 O O . GLY A 1 188 ? -4.225 7.555 -8.295 1.00 88.88 188 GLY A O 1
ATOM 1496 N N . ARG A 1 189 ? -2.666 6.824 -6.841 1.00 88.81 189 ARG A N 1
ATOM 1497 C CA . ARG A 1 189 ? -2.042 5.811 -7.694 1.00 88.81 189 ARG A CA 1
ATOM 1498 C C . ARG A 1 189 ? -2.111 4.442 -7.034 1.00 88.81 189 ARG A C 1
ATOM 1500 O O . ARG A 1 189 ? -2.031 4.326 -5.809 1.00 88.81 189 ARG A O 1
ATOM 1507 N N . HIS A 1 190 ? -2.223 3.404 -7.854 1.00 89.06 190 HIS A N 1
ATOM 1508 C CA . HIS A 1 190 ? -2.163 2.028 -7.377 1.00 89.06 190 HIS A CA 1
ATOM 1509 C C . HIS A 1 190 ? -0.745 1.682 -6.897 1.00 89.06 190 HIS A C 1
ATOM 1511 O O . HIS A 1 190 ? 0.251 2.159 -7.448 1.00 89.06 190 HIS A O 1
ATOM 1517 N N . MET A 1 191 ? -0.660 0.829 -5.881 1.00 90.00 191 MET A N 1
ATOM 1518 C CA . MET A 1 191 ? 0.588 0.270 -5.364 1.00 90.00 191 MET A CA 1
ATOM 1519 C C . MET A 1 191 ? 0.383 -1.217 -5.090 1.00 90.00 191 MET A C 1
ATOM 1521 O O . MET A 1 191 ? -0.660 -1.609 -4.572 1.00 90.00 191 MET A O 1
ATOM 1525 N N . ASP A 1 192 ? 1.352 -2.063 -5.439 1.00 89.00 192 ASP A N 1
ATOM 1526 C CA . ASP A 1 192 ? 1.232 -3.486 -5.139 1.00 89.00 192 ASP A CA 1
ATOM 1527 C C . ASP A 1 192 ? 1.297 -3.760 -3.628 1.00 89.00 192 ASP A C 1
ATOM 1529 O O . ASP A 1 192 ? 1.787 -2.955 -2.830 1.00 89.00 192 ASP A O 1
ATOM 1533 N N . LYS A 1 193 ? 0.787 -4.932 -3.247 1.00 87.75 193 LYS A N 1
ATOM 1534 C CA . LYS A 1 193 ? 0.633 -5.349 -1.854 1.00 87.75 193 LYS A CA 1
ATOM 1535 C C . LYS A 1 193 ? 1.943 -5.298 -1.067 1.00 87.75 193 LYS A C 1
ATOM 1537 O O . LYS A 1 193 ? 1.951 -4.795 0.056 1.00 87.75 193 LYS A O 1
ATOM 1542 N N . ASP A 1 194 ? 3.018 -5.863 -1.610 1.00 88.50 194 ASP A N 1
ATOM 1543 C CA . ASP A 1 194 ? 4.263 -6.041 -0.859 1.00 88.50 194 ASP A CA 1
ATOM 1544 C C . ASP A 1 194 ? 4.946 -4.686 -0.649 1.00 88.50 194 ASP A C 1
ATOM 1546 O O . ASP A 1 194 ? 5.355 -4.363 0.471 1.00 88.50 194 ASP A O 1
ATOM 1550 N N . THR A 1 195 ? 4.938 -3.846 -1.687 1.00 92.19 195 THR A N 1
ATOM 1551 C CA . THR A 1 195 ? 5.437 -2.466 -1.625 1.00 92.19 195 THR A CA 1
ATOM 1552 C C . THR A 1 195 ? 4.664 -1.633 -0.612 1.00 92.19 195 THR A C 1
ATOM 1554 O O . THR A 1 195 ? 5.273 -0.925 0.192 1.00 92.19 195 THR A O 1
ATOM 1557 N N . PHE A 1 196 ? 3.331 -1.742 -0.602 1.00 91.75 196 PHE A N 1
ATOM 1558 C CA . PHE A 1 196 ? 2.492 -1.011 0.344 1.00 91.75 196 PHE A CA 1
ATOM 1559 C C . PHE A 1 196 ? 2.767 -1.441 1.791 1.00 91.75 196 PHE A C 1
ATOM 1561 O O . PHE A 1 196 ? 2.936 -0.593 2.667 1.00 91.75 196 PHE A O 1
ATOM 1568 N N . ILE A 1 197 ? 2.873 -2.750 2.048 1.00 89.25 197 ILE A N 1
ATOM 1569 C CA . ILE A 1 197 ? 3.219 -3.286 3.373 1.00 89.25 197 ILE A CA 1
ATOM 1570 C C . ILE A 1 197 ? 4.580 -2.742 3.824 1.00 89.25 197 ILE A C 1
ATOM 1572 O O . ILE A 1 197 ? 4.694 -2.242 4.943 1.00 89.25 197 ILE A O 1
ATOM 1576 N N . LEU A 1 198 ? 5.605 -2.790 2.969 1.00 90.25 198 LEU A N 1
ATOM 1577 C CA . LEU A 1 198 ? 6.923 -2.257 3.313 1.00 90.25 198 LEU A CA 1
ATOM 1578 C C . LEU A 1 198 ? 6.865 -0.756 3.622 1.00 90.25 198 LEU A C 1
ATOM 1580 O O . LEU A 1 198 ? 7.420 -0.320 4.630 1.00 90.25 198 LEU A O 1
ATOM 1584 N N . LEU A 1 199 ? 6.179 0.027 2.787 1.00 91.19 199 LEU A N 1
ATOM 1585 C CA . LEU A 1 199 ? 6.049 1.467 2.982 1.00 91.19 199 LEU A CA 1
ATOM 1586 C C . LEU A 1 199 ? 5.376 1.792 4.317 1.00 91.19 199 LEU A C 1
ATOM 1588 O O . LEU A 1 199 ? 5.883 2.629 5.064 1.00 91.19 199 LEU A O 1
ATOM 1592 N N . VAL A 1 200 ? 4.280 1.103 4.650 1.00 88.75 200 VAL A N 1
ATOM 1593 C CA . VAL A 1 200 ? 3.620 1.267 5.947 1.00 88.75 200 VAL A CA 1
ATOM 1594 C C . VAL A 1 200 ? 4.583 0.923 7.082 1.00 88.75 200 VAL A C 1
ATOM 1596 O O . VAL A 1 200 ? 4.715 1.724 8.001 1.00 88.75 200 VAL A O 1
ATOM 1599 N N . ALA A 1 201 ? 5.322 -0.189 7.000 1.00 86.25 201 ALA A N 1
ATOM 1600 C CA . ALA A 1 201 ? 6.295 -0.568 8.030 1.00 86.25 201 ALA A CA 1
ATOM 1601 C C . ALA A 1 201 ? 7.361 0.522 8.253 1.00 86.25 201 ALA A C 1
ATOM 1603 O O . ALA A 1 201 ? 7.734 0.807 9.391 1.00 86.25 201 ALA A O 1
ATOM 1604 N N . MET A 1 202 ? 7.822 1.161 7.171 1.00 87.38 202 MET A N 1
ATOM 1605 C CA . MET A 1 202 ? 8.797 2.261 7.200 1.00 87.38 202 MET A CA 1
ATOM 1606 C C . MET A 1 202 ? 8.194 3.609 7.635 1.00 87.38 202 MET A C 1
ATOM 1608 O O . MET A 1 202 ? 8.920 4.500 8.080 1.00 87.38 202 MET A O 1
ATOM 1612 N N . LEU A 1 203 ? 6.884 3.807 7.478 1.00 86.44 203 LEU A N 1
ATOM 1613 C CA . LEU A 1 203 ? 6.169 4.996 7.951 1.00 86.44 203 LEU A CA 1
ATOM 1614 C C . LEU A 1 203 ? 5.819 4.895 9.433 1.00 86.44 203 LEU A C 1
ATOM 1616 O O . LEU A 1 203 ? 5.879 5.902 10.130 1.00 86.44 203 LEU A O 1
ATOM 1620 N N . THR A 1 204 ? 5.476 3.698 9.903 1.00 78.06 204 THR A N 1
ATOM 1621 C CA . THR A 1 204 ? 5.082 3.461 11.292 1.00 78.06 204 THR A CA 1
ATOM 1622 C C . THR A 1 204 ? 6.243 3.039 12.186 1.00 78.06 204 THR A C 1
ATOM 1624 O O . THR A 1 204 ? 6.025 2.908 13.381 1.00 78.06 204 THR A O 1
ATOM 1627 N N . GLU A 1 205 ? 7.437 2.793 11.629 1.00 73.31 205 GLU A N 1
ATOM 1628 C CA . GLU A 1 205 ? 8.633 2.297 12.343 1.00 73.31 205 GLU A CA 1
ATOM 1629 C C . GLU A 1 205 ? 8.386 0.990 13.114 1.00 73.31 205 GLU A C 1
ATOM 1631 O O . GLU A 1 205 ? 8.988 0.709 14.150 1.00 73.31 205 GLU A O 1
ATOM 1636 N N . VAL A 1 206 ? 7.464 0.169 12.614 1.00 64.62 206 VAL A N 1
ATOM 1637 C CA . VAL A 1 206 ? 6.927 -0.977 13.345 1.00 64.62 206 VAL A CA 1
ATOM 1638 C C . VAL A 1 206 ? 6.974 -2.228 12.463 1.00 64.62 206 VAL A C 1
ATOM 1640 O O . VAL A 1 206 ? 6.473 -2.192 11.335 1.00 64.62 206 VAL A O 1
ATOM 1643 N N . PRO A 1 207 ? 7.531 -3.360 12.949 1.00 56.91 207 PRO A N 1
ATOM 1644 C CA . PRO A 1 207 ? 7.547 -4.608 12.195 1.00 56.91 207 PRO A CA 1
ATOM 1645 C C . PRO A 1 207 ? 6.122 -5.116 11.951 1.00 56.91 207 PRO A C 1
ATOM 1647 O O . PRO A 1 207 ? 5.362 -5.348 12.894 1.00 56.91 207 PRO A O 1
ATOM 1650 N N . ILE A 1 208 ? 5.761 -5.332 10.687 1.00 56.00 208 ILE A N 1
ATOM 1651 C CA . ILE A 1 208 ? 4.453 -5.884 10.323 1.00 56.00 208 ILE A CA 1
ATOM 1652 C C . ILE A 1 208 ? 4.509 -7.407 10.431 1.00 56.00 208 ILE A C 1
ATOM 1654 O O . ILE A 1 208 ? 5.322 -8.064 9.776 1.00 56.00 208 ILE A O 1
ATOM 1658 N N . LYS A 1 209 ? 3.616 -7.994 11.234 1.00 52.47 209 LYS A N 1
ATOM 1659 C CA . LYS A 1 209 ? 3.415 -9.445 11.248 1.00 52.47 209 LYS A CA 1
ATOM 1660 C C . LYS A 1 209 ? 2.563 -9.823 10.034 1.00 52.47 209 LYS A C 1
ATOM 1662 O O . LYS A 1 209 ? 1.355 -9.613 10.023 1.00 52.47 209 LYS A O 1
ATOM 1667 N N . GLN A 1 210 ? 3.188 -10.389 9.003 1.00 47.81 210 GLN A N 1
ATOM 1668 C CA . GLN A 1 210 ? 2.446 -11.056 7.931 1.00 47.81 210 GLN A CA 1
ATOM 1669 C C . GLN A 1 210 ? 1.732 -12.286 8.514 1.00 47.81 210 GLN A C 1
ATOM 1671 O O . GLN A 1 210 ? 2.341 -13.042 9.274 1.00 47.81 210 GLN A O 1
ATOM 1676 N N . ASN A 1 211 ? 0.448 -12.462 8.183 1.00 43.28 211 ASN A N 1
ATOM 1677 C CA . ASN A 1 211 ? -0.435 -13.495 8.734 1.00 43.28 211 ASN A CA 1
ATOM 1678 C C . ASN A 1 211 ? 0.217 -14.893 8.736 1.00 43.28 211 ASN A C 1
ATOM 1680 O O . ASN A 1 211 ? 0.289 -15.561 7.706 1.00 43.28 211 ASN A O 1
ATOM 1684 N N . LYS A 1 212 ? 0.668 -15.333 9.917 1.00 34.47 212 LYS A N 1
ATOM 1685 C CA . LYS A 1 212 ? 0.982 -16.736 10.245 1.00 34.47 212 LYS A CA 1
ATOM 1686 C C . LYS A 1 212 ? 0.103 -17.283 11.373 1.00 34.47 212 LYS A C 1
ATOM 1688 O O . LYS A 1 212 ? 0.141 -18.481 11.631 1.00 34.47 212 LYS A O 1
ATOM 1693 N N . GLU A 1 213 ? -0.657 -16.423 12.047 1.00 33.09 213 GLU A N 1
ATOM 1694 C CA . GLU A 1 213 ? -1.576 -16.821 13.111 1.00 33.09 213 GLU A CA 1
ATOM 1695 C C . GLU A 1 213 ? -2.982 -17.030 12.527 1.00 33.09 213 GLU A C 1
ATOM 1697 O O . GLU A 1 213 ? -3.396 -16.255 11.656 1.00 33.09 213 GLU A O 1
ATOM 1702 N N . PRO A 1 214 ? -3.715 -18.072 12.964 1.00 35.69 214 PRO A N 1
ATOM 1703 C CA . PRO A 1 214 ? -5.135 -18.177 12.671 1.00 35.69 214 PRO A CA 1
ATOM 1704 C C . PRO A 1 214 ? -5.841 -16.932 13.220 1.00 35.69 214 PRO A C 1
ATOM 1706 O O . PRO A 1 214 ? -5.471 -16.420 14.277 1.00 35.69 214 PRO A O 1
ATOM 1709 N N . VAL A 1 215 ? -6.814 -16.439 12.451 1.00 40.06 215 VAL A N 1
ATOM 1710 C CA . VAL A 1 215 ? -7.668 -15.283 12.757 1.00 40.06 215 VAL A CA 1
ATOM 1711 C C . VAL A 1 215 ? -7.984 -15.255 14.264 1.00 40.06 215 VAL A C 1
ATOM 1713 O O . VAL A 1 215 ? -8.477 -16.263 14.771 1.00 40.06 215 VAL A O 1
ATOM 1716 N N . PRO A 1 216 ? -7.701 -14.159 15.004 1.00 39.31 216 PRO A N 1
ATOM 1717 C CA . PRO A 1 216 ? -8.266 -13.995 16.345 1.00 39.31 216 PRO A CA 1
ATOM 1718 C C . PRO A 1 216 ? -9.775 -14.154 16.209 1.00 39.31 216 PRO A C 1
ATOM 1720 O O . PRO A 1 216 ? -10.270 -13.584 15.246 1.00 39.31 216 PRO A O 1
ATOM 1723 N N . ASP A 1 217 ? -10.462 -14.876 17.103 1.00 38.31 217 ASP A N 1
ATOM 1724 C CA . ASP A 1 217 ? -11.922 -15.116 17.112 1.00 38.31 217 ASP A CA 1
ATOM 1725 C C . ASP A 1 217 ? -12.744 -13.815 16.962 1.00 38.31 217 ASP A C 1
ATOM 1727 O O . ASP A 1 217 ? -13.348 -13.280 17.888 1.00 38.31 217 ASP A O 1
ATOM 1731 N N . LEU A 1 218 ? -12.734 -13.253 15.764 1.00 43.50 218 LEU A N 1
ATOM 1732 C CA . LEU A 1 218 ? -13.676 -12.292 15.264 1.00 43.50 218 LEU A CA 1
ATOM 1733 C C . LEU A 1 218 ? -14.881 -13.161 14.937 1.00 43.50 218 LEU A C 1
ATOM 1735 O O . LEU A 1 218 ? -14.727 -14.214 14.316 1.00 43.50 218 LEU A O 1
ATOM 1739 N N . LEU A 1 219 ? -16.069 -12.733 15.350 1.00 41.28 219 LEU A N 1
ATOM 1740 C CA . LEU A 1 219 ? -17.360 -13.327 14.991 1.00 41.28 219 LEU A CA 1
ATOM 1741 C C . LEU A 1 219 ? -17.647 -13.142 13.481 1.00 41.28 219 LEU A C 1
ATOM 1743 O O . LEU A 1 219 ? -18.711 -12.687 13.067 1.00 41.28 219 LEU A O 1
ATOM 1747 N N . ILE A 1 220 ? -16.644 -13.416 12.652 1.00 43.62 220 ILE A N 1
ATOM 1748 C CA . ILE A 1 220 ? -16.728 -13.649 11.229 1.00 43.62 220 ILE A CA 1
ATOM 1749 C C . ILE A 1 220 ? -17.300 -15.057 11.155 1.00 43.62 220 ILE A C 1
ATOM 1751 O O . ILE A 1 220 ? -16.621 -16.036 11.476 1.00 43.62 220 ILE A O 1
ATOM 1755 N N . GLU A 1 221 ? -18.579 -15.161 10.796 1.00 33.09 221 GLU A N 1
ATOM 1756 C CA . GLU A 1 221 ? -19.125 -16.432 10.337 1.00 33.09 221 GLU A CA 1
ATOM 1757 C C . GLU A 1 221 ? -18.111 -17.057 9.378 1.00 33.09 221 GLU A C 1
ATOM 1759 O O . GLU A 1 221 ? -17.634 -16.375 8.469 1.00 33.09 221 GLU A O 1
ATOM 1764 N N . LYS A 1 222 ? -17.745 -18.330 9.602 1.00 32.19 222 LYS A N 1
ATOM 1765 C CA . LYS A 1 222 ? -16.870 -19.073 8.686 1.00 32.19 222 LYS A CA 1
ATOM 1766 C C . LYS A 1 222 ? -17.273 -18.727 7.248 1.00 32.19 222 LYS A C 1
ATOM 1768 O O . LYS A 1 222 ? -18.428 -18.989 6.895 1.00 32.19 222 LYS A O 1
ATOM 1773 N N . PRO A 1 223 ? -16.377 -18.142 6.435 1.00 35.66 223 PRO A N 1
ATOM 1774 C CA . PRO A 1 223 ? -16.761 -17.681 5.117 1.00 35.66 223 PRO A CA 1
ATOM 1775 C C . PRO A 1 223 ? -17.329 -18.853 4.320 1.00 35.66 223 PRO A C 1
ATOM 1777 O O . PRO A 1 223 ? -16.698 -19.901 4.204 1.00 35.66 223 PRO A O 1
ATOM 1780 N N . ARG A 1 224 ? -18.497 -18.662 3.703 1.00 31.92 224 ARG A N 1
ATOM 1781 C CA . ARG A 1 224 ? -18.890 -19.445 2.520 1.00 31.92 224 ARG A CA 1
ATOM 1782 C C . ARG A 1 224 ? -18.156 -18.959 1.250 1.00 31.92 224 ARG A C 1
ATOM 1784 O O . ARG A 1 224 ? -18.499 -19.384 0.153 1.00 31.92 224 ARG A O 1
ATOM 1791 N N . GLY A 1 225 ? -17.162 -18.073 1.387 1.00 34.38 225 GLY A N 1
ATOM 1792 C CA . GLY A 1 225 ? -16.367 -17.492 0.302 1.00 34.38 225 GLY A CA 1
ATOM 1793 C C . GLY A 1 225 ? -15.044 -18.229 0.067 1.00 34.38 225 GLY A C 1
ATOM 1794 O O . GLY A 1 225 ? -14.333 -18.554 1.012 1.00 34.38 225 GLY A O 1
ATOM 1795 N N . GLN A 1 226 ? -14.741 -18.494 -1.206 1.00 36.94 226 GLN A N 1
ATOM 1796 C CA . GLN A 1 226 ? -13.614 -19.298 -1.695 1.00 36.94 226 GLN A CA 1
ATOM 1797 C C . GLN A 1 226 ? -12.236 -18.788 -1.243 1.00 36.94 226 GLN A C 1
ATOM 1799 O O . GLN A 1 226 ? -11.804 -17.700 -1.618 1.00 36.94 226 GLN A O 1
ATOM 1804 N N . GLU A 1 227 ? -11.497 -19.639 -0.534 1.00 33.12 227 GLU A N 1
ATOM 1805 C CA . GLU A 1 227 ? -10.062 -19.481 -0.298 1.00 33.12 227 GLU A CA 1
ATOM 1806 C C . GLU A 1 227 ? -9.297 -19.646 -1.629 1.00 33.12 227 GLU A C 1
ATOM 1808 O O . GLU A 1 227 ? -9.368 -20.689 -2.285 1.00 33.12 227 GLU A O 1
ATOM 1813 N N . VAL A 1 228 ? -8.578 -18.608 -2.072 1.00 35.97 228 VAL A N 1
ATOM 1814 C CA . VAL A 1 228 ? -7.763 -18.668 -3.299 1.00 35.97 228 VAL A CA 1
ATOM 1815 C C . VAL A 1 228 ? -6.383 -19.225 -2.957 1.00 35.97 228 VAL A C 1
ATOM 1817 O O . VAL A 1 228 ? -5.480 -18.499 -2.540 1.00 35.97 228 VAL A O 1
ATOM 1820 N N . PHE A 1 229 ? -6.208 -20.529 -3.152 1.00 30.97 229 PHE A N 1
ATOM 1821 C CA . PHE A 1 229 ? -4.910 -21.187 -3.039 1.00 30.97 229 PHE A CA 1
ATOM 1822 C C . PHE A 1 229 ? -4.216 -21.230 -4.399 1.00 30.97 229 PHE A C 1
ATOM 1824 O O . PHE A 1 229 ? -4.661 -21.918 -5.314 1.00 30.97 229 PHE A O 1
ATOM 1831 N N . PHE A 1 230 ? -3.084 -20.539 -4.528 1.00 36.53 230 PHE A N 1
ATOM 1832 C CA . PHE A 1 230 ? -2.152 -20.806 -5.621 1.00 36.53 230 PHE A CA 1
ATOM 1833 C C . PHE A 1 230 ? -1.238 -21.954 -5.190 1.00 36.53 230 PHE A C 1
ATOM 1835 O O . PHE A 1 230 ? -0.362 -21.770 -4.343 1.00 36.53 230 PHE A O 1
ATOM 1842 N N . ASN A 1 231 ? -1.449 -23.148 -5.747 1.00 28.83 231 ASN A N 1
ATOM 1843 C CA . ASN A 1 231 ? -0.501 -24.245 -5.578 1.00 28.83 231 ASN A CA 1
ATOM 1844 C C . ASN A 1 231 ? 0.819 -23.877 -6.267 1.00 28.83 231 ASN A C 1
ATOM 1846 O O . ASN A 1 231 ? 0.826 -23.438 -7.417 1.00 28.83 231 ASN A O 1
ATOM 1850 N N . GLN A 1 232 ? 1.938 -24.076 -5.566 1.00 29.30 232 GLN A N 1
ATOM 1851 C CA . GLN A 1 232 ? 3.273 -23.935 -6.138 1.00 29.30 232 GLN A CA 1
ATOM 1852 C C . GLN A 1 232 ? 3.465 -24.995 -7.232 1.00 29.30 232 GLN A C 1
ATOM 1854 O O . GLN A 1 232 ? 3.828 -26.135 -6.955 1.00 29.30 232 GLN A O 1
ATOM 1859 N N . SER A 1 233 ? 3.244 -24.638 -8.496 1.00 30.48 233 SER A N 1
ATOM 1860 C CA . SER A 1 233 ? 3.942 -25.311 -9.588 1.00 30.48 233 SER A CA 1
ATOM 1861 C C . SER A 1 233 ? 5.439 -25.055 -9.402 1.00 30.48 233 SER A C 1
ATOM 1863 O O . SER A 1 233 ? 5.830 -23.931 -9.095 1.00 30.48 233 SER A O 1
ATOM 1865 N N . GLY A 1 234 ? 6.280 -26.077 -9.586 1.00 31.48 234 GLY A N 1
ATOM 1866 C CA . GLY A 1 234 ? 7.742 -26.032 -9.390 1.00 31.48 234 GLY A CA 1
ATOM 1867 C C . GLY A 1 234 ? 8.518 -25.016 -10.247 1.00 31.48 234 GLY A C 1
ATOM 1868 O O . GLY A 1 234 ? 9.742 -25.046 -10.270 1.00 31.48 234 GLY A O 1
ATOM 1869 N N . LEU A 1 235 ? 7.822 -24.109 -10.933 1.00 36.03 235 LEU A N 1
ATOM 1870 C CA . LEU A 1 235 ? 8.343 -22.864 -11.479 1.00 36.03 235 LEU A CA 1
ATOM 1871 C C . LEU A 1 235 ? 8.210 -21.777 -10.407 1.00 36.03 235 LEU A C 1
ATOM 1873 O O . LEU A 1 235 ? 7.312 -20.934 -10.421 1.00 36.03 235 LEU A O 1
ATOM 1877 N N . GLN A 1 236 ? 9.141 -21.802 -9.455 1.00 37.62 236 GLN A N 1
ATOM 1878 C CA . GLN A 1 236 ? 9.515 -20.595 -8.730 1.00 37.62 236 GLN A CA 1
ATOM 1879 C C . GLN A 1 236 ? 9.778 -19.523 -9.802 1.00 37.62 236 GLN A C 1
ATOM 1881 O O . GLN A 1 236 ? 10.619 -19.728 -10.667 1.00 37.62 236 GLN A O 1
ATOM 1886 N N . GLY A 1 237 ? 9.028 -18.417 -9.801 1.00 38.22 237 GLY A N 1
ATOM 1887 C CA . GLY A 1 237 ? 9.130 -17.344 -10.811 1.00 38.22 237 GLY A CA 1
ATOM 1888 C C . GLY A 1 237 ? 10.402 -16.510 -10.671 1.00 38.22 237 GLY A C 1
ATOM 1889 O O . GLY A 1 237 ? 10.377 -15.297 -10.854 1.00 38.22 237 GLY A O 1
ATOM 1890 N N . TYR A 1 238 ? 11.488 -17.155 -10.263 1.00 45.84 238 TYR A N 1
ATOM 1891 C CA . TYR A 1 238 ? 12.807 -16.581 -10.199 1.00 45.84 238 TYR A CA 1
ATOM 1892 C C . TYR A 1 238 ? 13.391 -16.611 -11.615 1.00 45.84 238 TYR A C 1
ATOM 1894 O O . TYR A 1 238 ? 13.387 -17.633 -12.296 1.00 45.84 238 TYR A O 1
ATOM 1902 N N . ASP A 1 239 ? 13.834 -15.429 -12.025 1.00 56.12 239 ASP A N 1
ATOM 1903 C CA . ASP A 1 239 ? 14.835 -15.167 -13.050 1.00 56.12 239 ASP A CA 1
ATOM 1904 C C . ASP A 1 239 ? 14.461 -14.723 -14.469 1.00 56.12 239 ASP A C 1
ATOM 1906 O O . ASP A 1 239 ? 15.380 -14.389 -15.214 1.00 56.12 239 ASP A O 1
ATOM 1910 N N . ILE A 1 240 ? 13.196 -14.533 -14.880 1.00 65.75 240 ILE A N 1
ATOM 1911 C CA . ILE A 1 240 ? 13.000 -13.856 -16.187 1.00 65.75 240 ILE A CA 1
ATOM 1912 C C . ILE A 1 240 ? 13.572 -12.426 -16.169 1.00 65.75 240 ILE A C 1
ATOM 1914 O O . ILE A 1 240 ? 14.246 -12.018 -17.112 1.00 65.75 240 ILE A O 1
ATOM 1918 N N . LEU A 1 241 ? 13.390 -11.699 -15.063 1.00 61.62 241 LEU A N 1
ATOM 1919 C CA . LEU A 1 241 ? 13.974 -10.364 -14.872 1.00 61.62 241 LEU A CA 1
ATOM 1920 C C . LEU A 1 241 ? 15.495 -10.419 -14.720 1.00 61.62 241 LEU A C 1
ATOM 1922 O O . LEU A 1 241 ? 16.199 -9.542 -15.201 1.00 61.62 241 LEU A O 1
ATOM 1926 N N . SER A 1 242 ? 16.003 -11.477 -14.102 1.00 62.69 242 SER A N 1
ATOM 1927 C CA . SER A 1 242 ? 17.431 -11.718 -13.905 1.00 62.69 242 SER A CA 1
ATOM 1928 C C . SER A 1 242 ? 18.179 -12.026 -15.201 1.00 62.69 242 SER A C 1
ATOM 1930 O O . SER A 1 242 ? 19.319 -11.601 -15.378 1.00 62.69 242 SER A O 1
ATOM 1932 N N . PHE A 1 243 ? 17.548 -12.767 -16.117 1.00 60.09 243 PHE A N 1
ATOM 1933 C CA . PHE A 1 243 ? 18.157 -13.176 -17.382 1.00 60.09 243 PHE A CA 1
ATOM 1934 C C . PHE A 1 243 ? 17.901 -12.183 -18.520 1.00 60.09 243 PHE A C 1
ATOM 1936 O O . PHE A 1 243 ? 18.756 -12.033 -19.394 1.00 60.09 243 PHE A O 1
ATOM 1943 N N . CYS A 1 244 ? 16.741 -11.521 -18.524 1.00 68.50 244 CYS A N 1
ATOM 1944 C CA . CYS A 1 244 ? 16.289 -10.670 -19.631 1.00 68.50 244 CYS A CA 1
ATOM 1945 C C . CYS A 1 244 ? 16.153 -9.182 -19.258 1.00 68.50 244 CYS A C 1
ATOM 1947 O O . CYS A 1 244 ? 15.760 -8.381 -20.108 1.00 68.50 244 CYS A O 1
ATOM 1949 N N . GLY A 1 245 ? 16.464 -8.818 -18.008 1.00 69.31 245 GLY A N 1
ATOM 1950 C CA . GLY A 1 245 ? 16.515 -7.442 -17.513 1.00 69.31 245 GLY A CA 1
ATOM 1951 C C . GLY A 1 245 ? 17.593 -6.581 -18.180 1.00 69.31 245 GLY A C 1
ATOM 1952 O O . GLY A 1 245 ? 18.478 -7.096 -18.876 1.00 69.31 245 GLY A O 1
ATOM 1953 N N . PRO A 1 246 ? 17.556 -5.257 -17.960 1.00 79.50 246 PRO A N 1
ATOM 1954 C CA . PRO A 1 246 ? 18.566 -4.360 -18.488 1.00 79.50 246 PRO A CA 1
ATOM 1955 C C . PRO A 1 246 ? 19.918 -4.661 -17.829 1.00 79.50 246 PRO A C 1
ATOM 1957 O O . PRO A 1 246 ? 20.028 -4.780 -16.609 1.00 79.50 246 PRO A O 1
ATOM 1960 N N . ARG A 1 247 ? 20.970 -4.771 -18.647 1.00 80.12 247 ARG A N 1
ATOM 1961 C CA . ARG A 1 247 ? 22.343 -4.923 -18.152 1.00 80.12 247 ARG A CA 1
ATOM 1962 C C . ARG A 1 247 ? 22.895 -3.556 -17.795 1.00 80.12 247 ARG A C 1
ATOM 1964 O O . ARG A 1 247 ? 23.346 -2.822 -18.672 1.00 80.12 247 ARG A O 1
ATOM 1971 N N . VAL A 1 248 ? 22.848 -3.226 -16.513 1.00 84.12 248 VAL A N 1
ATOM 1972 C CA . VAL A 1 248 ? 23.367 -1.957 -16.011 1.00 84.12 248 VAL A CA 1
ATOM 1973 C C . VAL A 1 248 ? 24.845 -2.093 -15.650 1.00 84.12 248 VAL A C 1
ATOM 1975 O O . VAL A 1 248 ? 25.263 -3.096 -15.068 1.00 84.12 248 VAL A O 1
ATOM 1978 N N . SER A 1 249 ? 25.643 -1.093 -16.023 1.00 85.75 249 SER A N 1
ATOM 1979 C CA . SER A 1 249 ? 27.074 -1.048 -15.720 1.00 85.75 249 SER A CA 1
ATOM 1980 C C . SER A 1 249 ? 27.305 -0.807 -14.229 1.00 85.75 249 SER A C 1
ATOM 1982 O O . SER A 1 249 ? 26.798 0.164 -13.665 1.00 85.75 249 SER A O 1
ATOM 1984 N N . CYS A 1 250 ? 28.100 -1.665 -13.592 1.00 87.88 250 CYS A N 1
ATOM 1985 C CA . CYS A 1 250 ? 28.565 -1.434 -12.226 1.00 87.88 250 CYS A CA 1
ATOM 1986 C C . CYS A 1 250 ? 29.521 -0.232 -12.165 1.00 87.88 250 CYS A C 1
ATOM 1988 O O . CYS A 1 250 ? 30.081 0.177 -13.180 1.00 87.88 250 CYS A O 1
ATOM 1990 N N . GLU A 1 251 ? 29.685 0.317 -10.965 1.00 84.88 251 GLU A N 1
ATOM 1991 C CA . GLU A 1 251 ? 30.507 1.489 -10.642 1.00 84.88 251 GLU A CA 1
ATOM 1992 C C . GLU A 1 251 ? 30.048 2.777 -11.346 1.00 84.88 251 GLU A C 1
ATOM 1994 O O . GLU A 1 251 ? 30.819 3.714 -11.549 1.00 84.88 251 GLU A O 1
ATOM 1999 N N . THR A 1 252 ? 28.764 2.844 -11.711 1.00 90.06 252 THR A N 1
ATOM 2000 C CA . THR A 1 252 ? 28.162 4.023 -12.341 1.00 90.06 252 THR A CA 1
ATOM 2001 C C . THR A 1 252 ? 27.076 4.640 -11.472 1.00 90.06 252 THR A C 1
ATOM 2003 O O . THR A 1 252 ? 26.445 3.968 -10.651 1.00 90.06 252 THR A O 1
ATOM 2006 N N . ARG A 1 253 ? 26.864 5.948 -11.660 1.00 93.75 253 ARG A N 1
ATOM 2007 C CA . ARG A 1 253 ? 25.719 6.667 -11.098 1.00 93.75 253 ARG A CA 1
ATOM 2008 C C . ARG A 1 253 ? 24.547 6.632 -12.063 1.00 93.75 253 ARG A C 1
ATOM 2010 O O . ARG A 1 253 ? 24.727 6.812 -13.267 1.00 93.75 253 ARG A O 1
ATOM 2017 N N . ALA A 1 254 ? 23.353 6.452 -11.522 1.00 93.50 254 ALA A N 1
ATOM 2018 C CA . ALA A 1 254 ? 22.117 6.373 -12.277 1.00 93.50 254 ALA A CA 1
ATOM 2019 C C . ALA A 1 254 ? 20.986 7.101 -11.551 1.00 93.50 254 ALA A C 1
ATOM 2021 O O . ALA A 1 254 ? 20.931 7.126 -10.324 1.00 93.50 254 ALA A O 1
ATOM 2022 N N . LYS A 1 255 ? 20.047 7.647 -12.326 1.00 95.56 255 LYS A N 1
ATOM 2023 C CA . LYS A 1 255 ? 18.761 8.117 -11.810 1.00 95.56 255 LYS A CA 1
ATOM 2024 C C . LYS A 1 255 ? 17.721 7.027 -12.014 1.00 95.56 255 LYS A C 1
ATOM 2026 O O . LYS A 1 255 ? 17.522 6.567 -13.141 1.00 95.56 255 LYS A O 1
ATOM 2031 N N . VAL A 1 256 ? 17.072 6.614 -10.931 1.00 96.06 256 VAL A N 1
ATOM 2032 C CA . VAL A 1 256 ? 16.154 5.471 -10.929 1.00 96.06 256 VAL A CA 1
ATOM 2033 C C . VAL A 1 256 ? 14.843 5.785 -10.218 1.00 96.06 256 VAL A C 1
ATOM 2035 O O . VAL A 1 256 ? 14.784 6.622 -9.317 1.00 96.06 256 VAL A O 1
ATOM 2038 N N . ARG A 1 257 ? 13.781 5.082 -10.610 1.00 95.75 257 ARG A N 1
ATOM 2039 C CA . ARG A 1 257 ? 12.499 5.041 -9.897 1.00 95.75 257 ARG A CA 1
ATOM 2040 C C . ARG A 1 257 ? 12.309 3.675 -9.264 1.00 95.75 257 ARG A C 1
ATOM 2042 O O . ARG A 1 257 ? 12.479 2.665 -9.944 1.00 95.75 257 ARG A O 1
ATOM 2049 N N . VAL A 1 258 ? 11.917 3.651 -7.992 1.00 95.88 258 VAL A N 1
ATOM 2050 C CA . VAL A 1 258 ? 11.505 2.414 -7.319 1.00 95.88 258 VAL A CA 1
ATOM 2051 C C . VAL A 1 258 ? 10.084 2.083 -7.763 1.00 95.88 258 VAL A C 1
ATOM 2053 O O . VAL A 1 258 ? 9.187 2.915 -7.650 1.00 95.88 258 VAL A O 1
ATOM 2056 N N . THR A 1 259 ? 9.891 0.881 -8.295 1.00 94.19 259 THR A N 1
ATOM 2057 C CA . THR A 1 259 ? 8.603 0.429 -8.849 1.00 94.19 259 THR A CA 1
ATOM 2058 C C . THR A 1 259 ? 7.904 -0.591 -7.975 1.00 94.19 259 THR A C 1
ATOM 2060 O O . THR A 1 259 ? 6.679 -0.589 -7.907 1.00 94.19 259 THR A O 1
ATOM 2063 N N . ALA A 1 260 ? 8.681 -1.426 -7.290 1.00 93.44 260 ALA A N 1
ATOM 2064 C CA . ALA A 1 260 ? 8.184 -2.440 -6.380 1.00 93.44 260 ALA A CA 1
ATOM 2065 C C . ALA A 1 260 ? 9.225 -2.749 -5.306 1.00 93.44 260 ALA A C 1
ATOM 2067 O O . ALA A 1 260 ? 10.425 -2.633 -5.561 1.00 93.44 260 ALA A O 1
ATOM 2068 N N . ALA A 1 261 ? 8.804 -3.178 -4.122 1.00 93.00 261 ALA A N 1
ATOM 2069 C CA . ALA A 1 261 ? 9.704 -3.541 -3.041 1.00 93.00 261 ALA A CA 1
ATOM 2070 C C . ALA A 1 261 ? 9.102 -4.594 -2.112 1.00 93.00 261 ALA A C 1
ATOM 2072 O O . ALA A 1 261 ? 8.000 -4.443 -1.606 1.00 93.00 261 ALA A O 1
ATOM 2073 N N . VAL A 1 262 ? 9.872 -5.646 -1.836 1.00 88.62 262 VAL A N 1
ATOM 2074 C CA . VAL A 1 262 ? 9.515 -6.663 -0.835 1.00 88.62 262 VAL A CA 1
ATOM 2075 C C . VAL A 1 262 ? 10.148 -6.313 0.509 1.00 88.62 262 VAL A C 1
ATOM 2077 O O . VAL A 1 262 ? 9.532 -6.449 1.563 1.00 88.62 262 VAL A O 1
ATOM 2080 N N . ASN A 1 263 ? 11.407 -5.883 0.479 1.00 90.31 263 ASN A N 1
ATOM 2081 C CA . ASN A 1 263 ? 12.165 -5.397 1.628 1.00 90.31 263 ASN A CA 1
ATOM 2082 C C . ASN A 1 263 ? 13.382 -4.589 1.123 1.00 90.31 263 ASN A C 1
ATOM 2084 O O . ASN A 1 263 ? 13.651 -4.587 -0.079 1.00 90.31 263 ASN A O 1
ATOM 2088 N N . PRO A 1 264 ? 14.161 -3.929 1.999 1.00 91.31 264 PRO A N 1
ATOM 2089 C CA . PRO A 1 264 ? 15.325 -3.146 1.568 1.00 91.31 264 PRO A CA 1
ATOM 2090 C C . PRO A 1 264 ? 16.431 -3.963 0.873 1.00 91.31 264 PRO A C 1
ATOM 2092 O O . PRO A 1 264 ? 17.251 -3.408 0.145 1.00 91.31 264 PRO A O 1
ATOM 2095 N N . GLY A 1 265 ? 16.453 -5.282 1.072 1.00 90.69 265 GLY A N 1
ATOM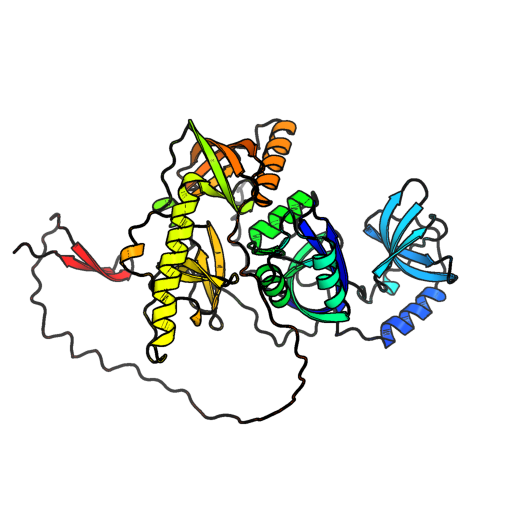 2096 C CA . GLY A 1 265 ? 17.339 -6.211 0.374 1.00 90.69 265 GLY A CA 1
ATOM 2097 C C . GLY A 1 265 ? 16.764 -6.762 -0.933 1.00 90.69 265 GLY A C 1
ATOM 2098 O O . GLY A 1 265 ? 17.456 -7.523 -1.593 1.00 90.69 265 GLY A O 1
ATOM 2099 N N . ARG A 1 266 ? 15.522 -6.426 -1.306 1.00 91.06 266 ARG A N 1
ATOM 2100 C CA . ARG A 1 266 ? 14.903 -6.832 -2.573 1.00 91.06 266 ARG A CA 1
ATOM 2101 C C . ARG A 1 266 ? 13.808 -5.855 -2.994 1.00 91.06 266 ARG A C 1
ATOM 2103 O O . ARG A 1 266 ? 12.665 -5.937 -2.532 1.00 91.06 266 ARG A O 1
ATOM 2110 N N . PHE A 1 267 ? 14.151 -4.983 -3.926 1.00 94.25 267 PHE A N 1
ATOM 2111 C CA . PHE A 1 267 ? 13.246 -4.057 -4.601 1.00 94.25 267 PHE A CA 1
ATOM 2112 C C . PHE A 1 267 ? 13.584 -3.978 -6.088 1.00 94.25 267 PHE A C 1
ATOM 2114 O O . PHE A 1 267 ? 14.535 -4.603 -6.544 1.00 94.25 267 PHE A O 1
ATOM 2121 N N . TYR A 1 268 ? 12.777 -3.267 -6.862 1.00 94.38 268 TYR A N 1
ATOM 2122 C CA . TYR A 1 268 ? 12.905 -3.178 -8.309 1.00 94.38 268 TYR A CA 1
ATOM 2123 C C . TYR A 1 268 ? 12.958 -1.723 -8.734 1.00 94.38 268 TYR A C 1
ATOM 2125 O O . TYR A 1 268 ? 12.193 -0.879 -8.254 1.00 94.38 268 TYR A O 1
ATOM 2133 N N . CYS A 1 269 ? 13.869 -1.451 -9.656 1.00 95.44 269 CYS A N 1
ATOM 2134 C CA . CYS A 1 269 ? 14.121 -0.127 -10.183 1.00 95.44 269 CYS A CA 1
ATOM 2135 C C . CYS A 1 269 ? 13.898 -0.088 -11.691 1.00 95.44 269 CYS A C 1
ATOM 2137 O O . CYS A 1 269 ? 14.080 -1.082 -12.391 1.00 95.44 269 CYS A O 1
ATOM 2139 N N . GLN A 1 270 ? 13.557 1.097 -12.181 1.00 94.88 270 GLN A N 1
ATOM 2140 C CA . GLN A 1 270 ? 13.603 1.465 -13.592 1.00 94.88 270 GLN A CA 1
ATOM 2141 C C . GLN A 1 270 ? 14.540 2.657 -13.756 1.00 94.88 270 GLN A C 1
ATOM 2143 O O . GLN A 1 270 ? 14.565 3.551 -12.907 1.00 94.88 270 GLN A O 1
ATOM 2148 N N . MET A 1 271 ? 15.284 2.700 -14.857 1.00 93.38 271 MET A N 1
ATOM 2149 C CA . MET A 1 271 ? 16.061 3.886 -15.220 1.00 93.38 271 MET A CA 1
ATOM 2150 C C . MET A 1 271 ? 15.105 5.003 -15.642 1.00 93.38 271 MET A C 1
ATOM 2152 O O . MET A 1 271 ? 14.192 4.761 -16.430 1.00 93.38 271 MET A O 1
ATOM 2156 N N . THR A 1 272 ? 15.336 6.242 -15.201 1.00 93.88 272 THR A N 1
ATOM 2157 C CA . THR A 1 272 ? 14.500 7.376 -15.646 1.00 93.88 272 THR A CA 1
ATOM 2158 C C . THR A 1 272 ? 14.587 7.612 -17.154 1.00 93.88 272 THR A C 1
ATOM 2160 O O . THR A 1 272 ? 13.634 8.084 -17.761 1.00 93.88 272 THR A O 1
ATOM 2163 N N . SER A 1 273 ? 15.695 7.219 -17.790 1.00 91.31 273 SER A N 1
ATOM 2164 C CA . SER A 1 273 ? 15.870 7.299 -19.243 1.00 91.31 273 SER A CA 1
ATOM 2165 C C . SER A 1 273 ? 14.919 6.399 -20.042 1.00 91.31 273 SER A C 1
ATOM 2167 O O . SER A 1 273 ? 14.810 6.594 -21.244 1.00 91.31 273 SER A O 1
ATOM 2169 N N . MET A 1 274 ? 14.261 5.420 -19.408 1.00 90.31 274 MET A N 1
ATOM 2170 C CA . MET A 1 274 ? 13.337 4.476 -20.058 1.00 90.31 274 MET A CA 1
ATOM 2171 C C . MET A 1 274 ? 11.859 4.881 -19.912 1.00 90.31 274 MET A C 1
ATOM 2173 O O . MET A 1 274 ? 10.971 4.147 -20.339 1.00 90.31 274 MET A O 1
ATOM 2177 N N . GLU A 1 275 ? 11.559 6.035 -19.307 1.00 89.75 275 GLU A N 1
ATOM 2178 C CA . GLU A 1 275 ? 10.181 6.479 -19.046 1.00 89.75 275 GLU A CA 1
ATOM 2179 C C . GLU A 1 275 ? 9.352 6.623 -20.333 1.00 89.75 275 GLU A C 1
ATOM 2181 O O . GLU A 1 275 ? 8.202 6.181 -20.396 1.00 89.75 275 GLU A O 1
ATOM 2186 N N . THR A 1 276 ? 9.951 7.170 -21.393 1.00 91.56 276 THR A N 1
ATOM 2187 C CA . THR A 1 276 ? 9.302 7.284 -22.706 1.00 91.56 276 THR A CA 1
ATOM 2188 C C . THR A 1 276 ? 9.026 5.918 -23.327 1.00 91.56 276 THR A C 1
ATOM 2190 O O . THR A 1 276 ? 7.950 5.710 -23.886 1.00 91.56 276 THR A O 1
ATOM 2193 N N . ASP A 1 277 ? 9.954 4.971 -23.182 1.00 91.88 277 ASP A N 1
ATOM 2194 C CA . ASP A 1 277 ? 9.826 3.620 -23.733 1.00 91.88 277 ASP A CA 1
ATOM 2195 C C . ASP A 1 277 ? 8.715 2.829 -23.026 1.00 91.88 277 ASP A C 1
ATOM 2197 O O . ASP A 1 277 ? 7.923 2.147 -23.680 1.00 91.88 277 ASP A O 1
ATOM 2201 N N . LEU A 1 278 ? 8.602 2.971 -21.699 1.00 91.88 278 LEU A N 1
ATOM 2202 C CA . LEU A 1 278 ? 7.517 2.401 -20.890 1.00 91.88 278 LEU A CA 1
ATOM 2203 C C . LEU A 1 278 ? 6.151 2.930 -21.329 1.00 91.88 278 LEU A C 1
ATOM 2205 O O . LEU A 1 278 ? 5.216 2.155 -21.558 1.00 91.88 278 LEU A O 1
ATOM 2209 N N . TRP A 1 279 ? 6.043 4.251 -21.481 1.00 91.31 279 TRP A N 1
ATOM 2210 C CA . TRP A 1 279 ? 4.820 4.895 -21.948 1.00 91.31 279 TRP A CA 1
ATOM 2211 C C . TRP A 1 279 ? 4.430 4.420 -23.353 1.00 91.31 279 TRP A C 1
ATOM 2213 O O . TRP A 1 279 ? 3.281 4.036 -23.597 1.00 91.31 279 TRP A O 1
ATOM 2223 N N . GLU A 1 280 ? 5.389 4.387 -24.281 1.00 93.44 280 GLU A N 1
ATOM 2224 C CA . GLU A 1 280 ? 5.162 3.883 -25.633 1.00 93.44 280 GLU A CA 1
ATOM 2225 C C . GLU A 1 280 ? 4.759 2.410 -25.656 1.00 93.44 280 GLU A C 1
ATOM 2227 O O . GLU A 1 280 ? 3.884 2.036 -26.440 1.00 93.44 280 GLU A O 1
ATOM 2232 N N . MET A 1 281 ? 5.376 1.575 -24.816 1.00 94.31 281 MET A N 1
ATOM 2233 C CA . MET A 1 281 ? 5.033 0.161 -24.683 1.00 94.31 281 MET A CA 1
ATOM 2234 C C . MET A 1 281 ? 3.572 0.000 -24.259 1.00 94.31 281 MET A C 1
ATOM 2236 O O . MET A 1 281 ? 2.810 -0.694 -24.935 1.00 94.31 281 MET A O 1
ATOM 2240 N N . SER A 1 282 ? 3.150 0.700 -23.200 1.00 93.50 282 SER A N 1
ATOM 2241 C CA . SER A 1 282 ? 1.761 0.657 -22.728 1.00 93.50 282 SER A CA 1
ATOM 2242 C C . SER A 1 282 ? 0.777 1.130 -23.806 1.00 93.50 282 SER A C 1
ATOM 2244 O O . SER A 1 282 ? -0.238 0.479 -24.059 1.00 93.50 282 SER A O 1
ATOM 2246 N N . LYS A 1 283 ? 1.121 2.198 -24.539 1.00 93.75 283 LYS A N 1
ATOM 2247 C CA . LYS A 1 283 ? 0.313 2.715 -25.655 1.00 93.75 283 LYS A CA 1
ATOM 2248 C C . LYS A 1 283 ? 0.191 1.719 -26.816 1.00 93.75 283 LYS A C 1
ATOM 2250 O O . LYS A 1 283 ? -0.905 1.534 -27.345 1.00 93.75 283 LYS A O 1
ATOM 2255 N N . LYS A 1 284 ? 1.294 1.077 -27.222 1.00 94.38 284 LYS A N 1
ATOM 2256 C CA . LYS A 1 284 ? 1.312 0.058 -28.292 1.00 94.38 284 LYS A CA 1
ATOM 2257 C C . LYS A 1 284 ? 0.467 -1.157 -27.898 1.00 94.38 284 LYS A C 1
ATOM 2259 O O . LYS A 1 284 ? -0.313 -1.644 -28.716 1.00 94.38 284 LYS A O 1
ATOM 2264 N N . LEU A 1 285 ? 0.563 -1.598 -26.643 1.00 94.38 285 LEU A N 1
ATOM 2265 C CA . LEU A 1 285 ? -0.261 -2.684 -26.108 1.00 94.38 285 LEU A CA 1
ATOM 2266 C C . LEU A 1 285 ? -1.748 -2.319 -26.072 1.00 94.38 285 LEU A C 1
ATOM 2268 O O . LEU A 1 285 ? -2.574 -3.134 -26.478 1.00 94.38 285 LEU A O 1
ATOM 2272 N N . ALA A 1 286 ? -2.098 -1.109 -25.631 1.00 93.19 286 ALA A N 1
ATOM 2273 C CA . ALA A 1 286 ? -3.487 -0.656 -25.615 1.00 93.19 286 ALA A CA 1
ATOM 2274 C C . ALA A 1 286 ? -4.093 -0.667 -27.026 1.00 93.19 286 ALA A C 1
ATOM 2276 O O . ALA A 1 286 ? -5.132 -1.286 -27.246 1.00 93.19 286 ALA A O 1
ATOM 2277 N N . ALA A 1 287 ? -3.387 -0.090 -28.004 1.00 91.44 287 ALA A N 1
ATOM 2278 C CA . ALA A 1 287 ? -3.832 -0.071 -29.396 1.00 91.44 287 ALA A CA 1
ATOM 2279 C C . ALA A 1 287 ? -4.028 -1.486 -29.978 1.00 91.44 287 ALA A C 1
ATOM 2281 O O . ALA A 1 287 ? -5.017 -1.739 -30.666 1.00 91.44 287 ALA A O 1
ATOM 2282 N N . ALA A 1 288 ? -3.114 -2.417 -29.683 1.00 88.50 288 ALA A N 1
ATOM 2283 C CA . ALA A 1 288 ? -3.184 -3.788 -30.186 1.00 88.50 288 ALA A CA 1
ATOM 2284 C C . ALA A 1 288 ? -4.334 -4.606 -29.569 1.00 88.50 288 ALA A C 1
ATOM 2286 O O . ALA A 1 288 ? -4.945 -5.425 -30.258 1.00 88.50 288 ALA A O 1
ATOM 2287 N N . ASN A 1 289 ? -4.632 -4.402 -28.283 1.00 86.00 289 ASN A N 1
ATOM 2288 C CA . ASN A 1 289 ? -5.614 -5.209 -27.557 1.00 86.00 289 ASN A CA 1
ATOM 2289 C C . 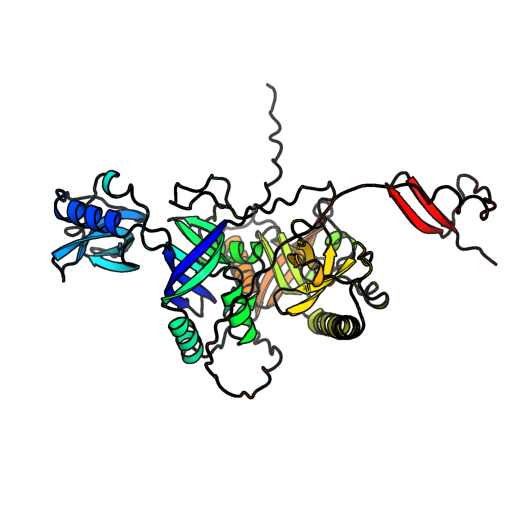ASN A 1 289 ? -7.041 -4.641 -27.640 1.00 86.00 289 ASN A C 1
ATOM 2291 O O . ASN A 1 289 ? -7.992 -5.408 -27.769 1.00 86.00 289 ASN A O 1
ATOM 2295 N N . GLU A 1 290 ? -7.215 -3.316 -27.667 1.00 79.56 290 GLU A N 1
ATOM 2296 C CA . GLU A 1 290 ? -8.543 -2.695 -27.814 1.00 79.56 290 GLU A CA 1
ATOM 2297 C C . GLU A 1 290 ? -9.164 -2.930 -29.198 1.00 79.56 290 GLU A C 1
ATOM 2299 O O . GLU A 1 290 ? -10.388 -2.985 -29.329 1.00 79.56 290 GLU A O 1
ATOM 2304 N N . TYR A 1 291 ? -8.336 -3.116 -30.231 1.00 66.56 291 TYR A N 1
ATOM 2305 C CA . TYR A 1 291 ? -8.796 -3.546 -31.552 1.00 66.56 291 TYR A CA 1
ATOM 2306 C C . TYR A 1 291 ? -9.382 -4.970 -31.503 1.00 66.56 291 TYR A C 1
ATOM 2308 O O . TYR A 1 291 ? -10.472 -5.217 -32.016 1.00 66.56 291 TYR A O 1
ATOM 2316 N N . ARG A 1 292 ? -8.713 -5.896 -30.798 1.00 65.94 292 ARG A N 1
ATOM 2317 C CA . ARG A 1 292 ? -9.138 -7.303 -30.667 1.00 65.94 292 ARG A CA 1
ATOM 2318 C C . ARG A 1 292 ? -10.453 -7.465 -29.910 1.00 65.94 292 ARG A C 1
ATOM 2320 O O . ARG A 1 292 ? -11.276 -8.290 -30.303 1.00 65.94 292 ARG A O 1
ATOM 2327 N N . SER A 1 293 ? -10.689 -6.662 -28.868 1.00 59.12 293 SER A N 1
ATOM 2328 C CA . SER A 1 293 ? -11.944 -6.706 -28.101 1.00 59.12 293 SER A CA 1
ATOM 2329 C C . SER A 1 293 ? -13.184 -6.342 -28.932 1.00 59.12 293 SER A C 1
ATOM 2331 O O . SER A 1 293 ? -14.291 -6.690 -28.533 1.00 59.12 293 SER A O 1
ATOM 2333 N N . LYS A 1 294 ? -13.021 -5.665 -30.080 1.00 56.44 294 LYS A N 1
ATOM 2334 C CA . LYS A 1 294 ? -14.126 -5.309 -30.989 1.00 56.44 294 LYS A CA 1
ATOM 2335 C C . LYS A 1 294 ? -14.433 -6.380 -32.040 1.00 56.44 294 LYS A C 1
ATOM 2337 O O . LYS A 1 294 ? -15.529 -6.364 -32.591 1.00 56.44 294 LYS A O 1
ATOM 2342 N N . GLU A 1 295 ? -13.506 -7.301 -32.312 1.00 52.72 295 GLU A N 1
ATOM 2343 C CA . GLU A 1 295 ? -13.647 -8.314 -33.372 1.00 52.72 295 GLU A CA 1
ATOM 2344 C C . GLU A 1 295 ? -13.884 -9.745 -32.853 1.00 52.72 295 GLU A C 1
ATOM 2346 O O . GLU A 1 295 ? -14.324 -10.601 -33.622 1.00 52.72 295 GLU A O 1
ATOM 2351 N N . HIS A 1 296 ? -13.630 -10.045 -31.571 1.00 45.88 296 HIS A N 1
ATOM 2352 C CA . HIS A 1 296 ? -13.587 -11.436 -31.105 1.00 45.88 296 HIS A CA 1
ATOM 2353 C C . HIS A 1 296 ? -14.848 -11.925 -30.363 1.00 45.88 296 HIS A C 1
ATOM 2355 O O . HIS A 1 296 ? -15.240 -11.412 -29.318 1.00 45.88 296 HIS A O 1
ATOM 2361 N N . ASN A 1 297 ? -15.420 -13.016 -30.883 1.00 45.25 297 ASN A N 1
ATOM 2362 C CA . ASN A 1 297 ? -16.443 -13.868 -30.269 1.00 45.25 297 ASN A CA 1
ATOM 2363 C C . ASN A 1 297 ? -15.708 -14.990 -29.488 1.00 45.25 297 ASN A C 1
ATOM 2365 O O . ASN A 1 297 ? -14.906 -15.696 -30.104 1.00 45.25 297 ASN A O 1
ATOM 2369 N N . PRO A 1 298 ? -15.887 -15.180 -28.166 1.00 48.25 298 PRO A N 1
ATOM 2370 C CA . PRO A 1 298 ? -14.994 -15.999 -27.336 1.00 48.25 298 PRO A CA 1
ATOM 2371 C C . PRO A 1 298 ? -15.266 -17.497 -27.539 1.00 48.25 298 PRO A C 1
ATOM 2373 O O . PRO A 1 298 ? -15.967 -18.121 -26.750 1.00 48.25 298 PRO A O 1
ATOM 2376 N N . LYS A 1 299 ? -14.767 -18.089 -28.631 1.00 42.41 299 LYS A N 1
ATOM 2377 C CA . LYS A 1 299 ? -15.028 -19.506 -28.956 1.00 42.41 299 LYS A CA 1
ATOM 2378 C C . LYS A 1 299 ? -13.808 -20.425 -28.905 1.00 42.41 299 LYS A C 1
ATOM 2380 O O . LYS A 1 299 ? -13.985 -21.636 -28.963 1.00 42.41 299 LYS A O 1
ATOM 2385 N N . THR A 1 300 ? -12.595 -19.903 -28.725 1.00 41.16 300 THR A N 1
ATOM 2386 C CA . THR A 1 300 ? -11.387 -20.731 -28.567 1.00 41.16 300 THR A CA 1
ATOM 2387 C C . THR A 1 300 ? -10.454 -20.143 -27.510 1.00 41.16 300 THR A C 1
ATOM 2389 O O . THR A 1 300 ? -10.141 -18.956 -27.606 1.00 41.16 300 THR A O 1
ATOM 2392 N N . PRO A 1 301 ? -9.977 -20.934 -26.529 1.00 51.88 301 PRO A N 1
ATOM 2393 C CA . PRO A 1 301 ? -8.923 -20.498 -25.620 1.00 51.88 301 PRO A CA 1
ATOM 2394 C C . PRO A 1 301 ? -7.662 -20.166 -26.428 1.00 51.88 301 PRO A C 1
ATOM 2396 O O . PRO A 1 301 ? -7.074 -21.052 -27.052 1.00 51.88 301 PRO A O 1
ATOM 2399 N N . GLU A 1 302 ? -7.251 -18.897 -26.461 1.00 55.84 302 GLU A N 1
ATOM 2400 C CA . GLU A 1 302 ? -5.950 -18.535 -27.025 1.00 55.84 302 GLU A CA 1
ATOM 2401 C C . GLU A 1 302 ? -4.852 -19.178 -26.167 1.00 55.84 302 GLU A C 1
ATOM 2403 O O . GLU A 1 302 ? -4.859 -19.073 -24.940 1.00 55.84 302 GLU A O 1
ATOM 2408 N N . ASN A 1 303 ? -3.877 -19.835 -26.801 1.00 62.47 303 ASN A N 1
ATOM 2409 C CA . ASN A 1 303 ? -2.650 -20.205 -26.105 1.00 62.47 303 ASN A CA 1
ATOM 2410 C C . ASN A 1 303 ? -1.883 -18.912 -25.785 1.00 62.47 303 ASN A C 1
ATOM 2412 O O . ASN A 1 303 ? -1.230 -18.339 -26.663 1.00 62.47 303 ASN A O 1
ATOM 2416 N N . LEU A 1 304 ? -2.013 -18.445 -24.541 1.00 65.75 304 LEU A N 1
ATOM 2417 C CA . LEU A 1 304 ? -1.465 -17.172 -24.063 1.00 65.75 304 LEU A CA 1
ATOM 2418 C C . LEU A 1 304 ? 0.071 -17.125 -24.130 1.00 65.75 304 LEU A C 1
ATOM 2420 O O . LEU A 1 304 ? 0.641 -16.039 -24.221 1.00 65.75 304 LEU A O 1
ATOM 2424 N N . GLY A 1 305 ? 0.740 -18.286 -24.126 1.00 65.62 305 GLY A N 1
ATOM 2425 C CA . GLY A 1 305 ? 2.177 -18.369 -23.868 1.00 65.62 305 GLY A CA 1
ATOM 2426 C C . GLY A 1 305 ? 2.527 -17.937 -22.436 1.00 65.62 305 GLY A C 1
ATOM 2427 O O . GLY A 1 305 ? 1.653 -17.607 -21.638 1.00 65.62 305 GLY A O 1
ATOM 2428 N N . LEU A 1 306 ? 3.818 -17.957 -22.090 1.00 78.88 306 LEU A N 1
ATOM 2429 C CA . LEU A 1 306 ? 4.275 -17.463 -20.783 1.00 78.88 306 LEU A CA 1
ATOM 2430 C C . LEU A 1 306 ? 4.365 -15.931 -20.745 1.00 78.88 306 LEU A C 1
ATOM 2432 O O . LEU A 1 306 ? 4.070 -15.341 -19.714 1.00 78.88 306 LEU A O 1
ATOM 2436 N N . LEU A 1 307 ? 4.742 -15.287 -21.856 1.00 87.75 307 LEU A N 1
ATOM 2437 C CA . LEU A 1 307 ? 4.801 -13.829 -21.988 1.00 87.75 307 LEU A CA 1
ATOM 2438 C C . LEU A 1 307 ? 3.532 -13.304 -22.675 1.00 87.75 307 LEU A C 1
ATOM 2440 O O . LEU A 1 307 ? 3.157 -13.785 -23.744 1.00 87.75 307 LEU A O 1
ATOM 2444 N N . CYS A 1 308 ? 2.886 -12.309 -22.074 1.00 90.56 308 CYS A N 1
ATOM 2445 C CA . CYS A 1 308 ? 1.533 -11.877 -22.416 1.00 90.56 308 CYS A CA 1
ATOM 2446 C C . CYS A 1 308 ? 1.356 -10.352 -22.322 1.00 90.56 308 CYS A C 1
ATOM 2448 O O . CYS A 1 308 ? 2.188 -9.642 -21.755 1.00 90.56 308 CYS A O 1
ATOM 2450 N N . SER A 1 309 ? 0.257 -9.856 -22.887 1.00 93.12 309 SER A N 1
ATOM 2451 C CA . SER A 1 309 ? -0.289 -8.525 -22.615 1.00 93.12 309 SER A CA 1
ATOM 2452 C C . SER A 1 309 ? -1.279 -8.631 -21.460 1.00 93.12 309 SER A C 1
ATOM 2454 O O . SER A 1 309 ? -2.144 -9.505 -21.480 1.00 93.12 309 SER A O 1
ATOM 2456 N N . VAL A 1 310 ? -1.196 -7.734 -20.483 1.00 92.25 310 VAL A N 1
ATOM 2457 C CA . VAL A 1 310 ? -2.066 -7.746 -19.302 1.00 92.25 310 VAL A CA 1
ATOM 2458 C C . VAL A 1 310 ? -2.695 -6.386 -19.095 1.00 92.25 310 VAL A C 1
ATOM 2460 O O . VAL A 1 310 ? -1.981 -5.386 -19.040 1.00 92.25 310 VAL A O 1
ATOM 2463 N N . LYS A 1 311 ? -4.017 -6.357 -18.934 1.00 92.38 311 LYS A N 1
ATOM 2464 C CA . LYS A 1 311 ? -4.734 -5.192 -18.422 1.00 92.38 311 LYS A CA 1
ATOM 2465 C C . LYS A 1 311 ? -4.732 -5.234 -16.893 1.00 92.38 311 LYS A C 1
ATOM 2467 O O . LYS A 1 311 ? -5.368 -6.104 -16.297 1.00 92.38 311 LYS A O 1
ATOM 2472 N N . SER A 1 312 ? -3.980 -4.326 -16.278 1.00 89.62 312 SER A N 1
ATOM 2473 C CA . SER A 1 312 ? -3.860 -4.209 -14.817 1.00 89.62 312 SER A CA 1
ATOM 2474 C C . SER A 1 312 ? -5.116 -3.576 -14.202 1.00 89.62 312 SER A C 1
ATOM 2476 O O . SER A 1 312 ? -5.981 -3.047 -14.909 1.00 89.62 312 SER A O 1
ATOM 2478 N N . LYS A 1 313 ? -5.219 -3.618 -12.871 1.00 83.25 313 LYS A N 1
ATOM 2479 C CA . LYS A 1 313 ? -6.237 -2.950 -12.045 1.00 83.25 313 LYS A CA 1
ATOM 2480 C C . LYS A 1 313 ? -6.363 -1.449 -12.313 1.00 83.25 313 LYS A C 1
ATOM 2482 O O . LYS A 1 313 ? -7.453 -0.907 -12.155 1.00 83.25 313 LYS A O 1
ATOM 2487 N N . ASP A 1 314 ? -5.290 -0.783 -12.736 1.00 83.12 314 ASP A N 1
ATOM 2488 C CA . ASP A 1 314 ? -5.318 0.638 -13.117 1.00 83.12 314 ASP A CA 1
ATOM 2489 C C . ASP A 1 314 ? -5.946 0.891 -14.506 1.00 83.12 314 ASP A C 1
ATOM 2491 O O . ASP A 1 314 ? -6.088 2.035 -14.939 1.00 83.12 314 ASP A O 1
ATOM 2495 N N . GLY A 1 315 ? -6.328 -0.176 -15.214 1.00 85.69 315 GLY A N 1
ATOM 2496 C CA . GLY A 1 315 ? -6.936 -0.138 -16.539 1.00 85.69 315 GLY A CA 1
ATOM 2497 C C . GLY A 1 315 ? -5.946 -0.000 -17.697 1.00 85.69 315 GLY A C 1
ATOM 2498 O O . GLY A 1 315 ? -6.384 -0.060 -18.850 1.00 85.69 315 GLY A O 1
ATOM 2499 N N . LYS A 1 316 ? -4.644 0.151 -17.427 1.00 90.00 316 LYS A N 1
ATOM 2500 C CA . LYS A 1 316 ? -3.588 0.252 -18.441 1.00 90.00 316 LYS A CA 1
ATOM 2501 C C . LYS A 1 316 ? -3.076 -1.132 -18.837 1.00 90.00 316 LYS A C 1
ATOM 2503 O O . LYS A 1 316 ? -3.254 -2.126 -18.130 1.00 90.00 316 LYS A O 1
ATOM 2508 N N . TRP A 1 317 ? -2.445 -1.186 -20.008 1.00 93.94 317 TRP A N 1
ATOM 2509 C CA . TRP A 1 317 ? -1.877 -2.411 -20.560 1.00 93.94 317 TRP A CA 1
ATOM 2510 C C . TRP A 1 317 ? -0.371 -2.493 -20.326 1.00 93.94 317 TRP A C 1
ATOM 2512 O O . TRP A 1 317 ? 0.353 -1.519 -20.540 1.00 93.94 317 TRP A O 1
ATOM 2522 N N . TYR A 1 318 ? 0.091 -3.685 -19.957 1.00 94.56 318 TYR A N 1
ATOM 2523 C CA . TYR A 1 318 ? 1.469 -3.981 -19.578 1.00 94.56 318 TYR A CA 1
ATOM 2524 C C . TYR A 1 318 ? 1.948 -5.304 -20.171 1.00 94.56 318 TYR A C 1
ATOM 2526 O O . TYR A 1 318 ? 1.141 -6.154 -20.555 1.00 94.56 318 TYR A O 1
ATOM 2534 N N . ARG A 1 319 ? 3.269 -5.503 -20.220 1.00 94.25 319 ARG A N 1
ATOM 2535 C CA . ARG A 1 319 ? 3.839 -6.825 -20.491 1.00 94.25 319 ARG A CA 1
ATOM 2536 C C . ARG A 1 319 ? 3.849 -7.647 -19.211 1.00 94.25 319 ARG A C 1
ATOM 2538 O O . ARG A 1 319 ? 4.335 -7.196 -18.174 1.00 94.25 319 ARG A O 1
ATOM 2545 N N . GLY A 1 320 ? 3.324 -8.858 -19.305 1.00 91.69 320 GLY A N 1
ATOM 2546 C CA . GLY A 1 320 ? 3.173 -9.778 -18.193 1.00 91.69 320 GLY A CA 1
ATOM 2547 C C . GLY A 1 320 ? 3.861 -11.114 -18.440 1.00 91.69 320 GLY A C 1
ATOM 2548 O O . GLY A 1 320 ? 3.938 -11.572 -19.577 1.00 91.69 320 GLY A O 1
ATOM 2549 N N . PHE A 1 321 ? 4.306 -11.775 -17.377 1.00 88.56 321 PHE A N 1
ATOM 2550 C CA . PHE A 1 321 ? 4.730 -13.172 -17.398 1.00 88.56 321 PHE A CA 1
ATOM 2551 C C . PHE A 1 321 ? 3.836 -14.031 -16.491 1.00 88.56 321 PHE A C 1
ATOM 2553 O O . PHE A 1 321 ? 3.791 -13.817 -15.276 1.00 88.56 321 PHE A O 1
ATOM 2560 N N . VAL A 1 322 ? 3.102 -14.982 -17.075 1.00 83.62 322 VAL A N 1
ATOM 2561 C CA . VAL A 1 322 ? 2.161 -15.857 -16.358 1.00 83.62 322 VAL A CA 1
ATOM 2562 C C . VAL A 1 322 ? 2.939 -16.862 -15.514 1.00 83.62 322 VAL A C 1
ATOM 2564 O O . VAL A 1 322 ? 3.721 -17.651 -16.040 1.00 83.62 322 VAL A O 1
ATOM 2567 N N . GLN A 1 323 ? 2.709 -16.850 -14.200 1.00 69.25 323 GLN A N 1
ATOM 2568 C CA . GLN A 1 323 ? 3.416 -17.733 -13.269 1.00 69.25 323 GLN A CA 1
ATOM 2569 C C . GLN A 1 323 ? 2.608 -18.982 -12.898 1.00 69.25 323 GLN A C 1
ATOM 2571 O O . GLN A 1 323 ? 3.169 -20.070 -12.776 1.00 69.25 323 GLN A O 1
ATOM 2576 N N . PHE A 1 324 ? 1.297 -18.826 -12.702 1.00 67.06 324 PHE A N 1
ATOM 2577 C CA . PHE A 1 324 ? 0.415 -19.893 -12.232 1.00 67.06 324 PHE A CA 1
ATOM 2578 C C . PHE A 1 324 ? -0.790 -20.055 -13.154 1.00 67.06 324 PHE A C 1
ATOM 2580 O O . PHE A 1 324 ? -1.302 -19.079 -13.704 1.00 67.06 324 PHE A O 1
ATOM 2587 N N . LEU A 1 325 ? -1.244 -21.304 -13.291 1.00 61.47 325 LEU A N 1
ATOM 2588 C CA . LEU A 1 325 ? -2.487 -21.645 -13.977 1.00 61.47 325 LEU A CA 1
ATOM 2589 C C . LEU A 1 325 ? -3.693 -21.040 -13.241 1.00 61.47 325 LEU A C 1
ATOM 2591 O O . LEU A 1 325 ? -3.617 -20.808 -12.030 1.00 61.47 325 LEU A O 1
ATOM 2595 N N . PRO A 1 326 ? -4.796 -20.762 -13.957 1.00 61.97 326 PRO A N 1
ATOM 2596 C CA . PRO A 1 326 ? -5.889 -19.993 -13.395 1.00 61.97 326 PRO A CA 1
ATOM 2597 C C . PRO A 1 326 ? -6.574 -20.731 -12.243 1.00 61.97 326 PRO A C 1
ATOM 2599 O O . PRO A 1 326 ? -6.963 -21.889 -12.381 1.00 61.97 326 PRO A O 1
ATOM 2602 N N . VAL A 1 327 ? -6.771 -20.029 -11.127 1.00 60.53 327 VAL A N 1
ATOM 2603 C CA . VAL A 1 327 ? -7.615 -20.464 -10.003 1.00 60.53 327 VAL A CA 1
ATOM 2604 C C . VAL A 1 327 ? -8.807 -19.516 -9.956 1.00 60.53 327 VAL A C 1
ATOM 2606 O O . VAL A 1 327 ? -8.617 -18.303 -9.916 1.00 60.53 327 VAL A O 1
ATOM 2609 N N . ASN A 1 328 ? -10.034 -20.042 -10.018 1.00 66.94 328 ASN A N 1
ATOM 2610 C CA . ASN A 1 328 ? -11.268 -19.239 -10.078 1.00 66.94 328 ASN A CA 1
ATOM 2611 C C . ASN A 1 328 ? -11.225 -18.142 -11.165 1.00 66.94 328 ASN A C 1
ATOM 2613 O O . ASN A 1 328 ? -11.567 -16.988 -10.915 1.00 66.94 328 ASN A O 1
ATOM 2617 N N . SER A 1 329 ? -10.746 -18.491 -12.364 1.00 76.44 329 SER A N 1
ATOM 2618 C CA . SER A 1 329 ? -10.595 -17.564 -13.500 1.00 76.44 329 SER A CA 1
ATOM 2619 C C . SER A 1 329 ? -9.658 -16.371 -13.248 1.00 76.44 329 SER A C 1
ATOM 2621 O O . SER A 1 329 ? -9.726 -15.376 -13.973 1.00 76.44 329 SER A O 1
ATOM 2623 N N . GLN A 1 330 ? -8.756 -16.467 -12.265 1.00 78.81 330 GLN A N 1
ATOM 2624 C CA . GLN A 1 330 ? -7.704 -15.483 -12.004 1.00 78.81 330 GLN A CA 1
ATOM 2625 C C . GLN A 1 330 ? -6.311 -16.074 -12.224 1.00 78.81 330 GLN A C 1
ATOM 2627 O O . GLN A 1 330 ? -6.020 -17.191 -11.800 1.00 78.81 330 GLN A O 1
ATOM 2632 N N . LEU A 1 331 ? -5.444 -15.293 -12.860 1.00 81.50 331 LEU A N 1
ATOM 2633 C CA . LEU A 1 331 ? -4.036 -15.577 -13.106 1.0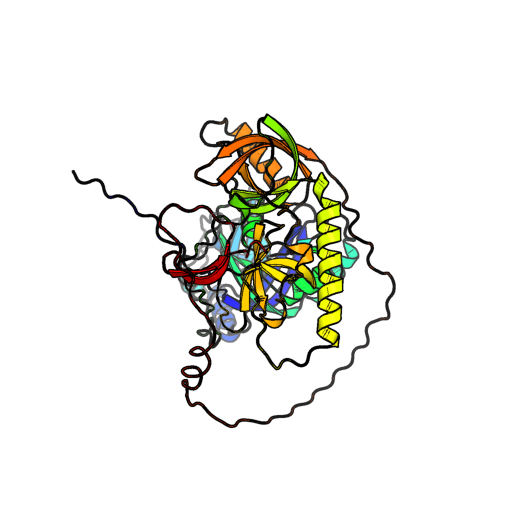0 81.50 331 LEU A CA 1
ATOM 2634 C C . LEU A 1 331 ? -3.177 -14.659 -12.246 1.00 81.50 331 LEU A C 1
ATOM 2636 O O . LEU A 1 331 ? -3.453 -13.466 -12.138 1.00 81.50 331 LEU A O 1
ATOM 2640 N N . ARG A 1 332 ? -2.088 -15.199 -11.699 1.00 83.75 332 ARG A N 1
ATOM 2641 C CA . ARG A 1 332 ? -1.014 -14.374 -11.149 1.00 83.75 332 ARG A CA 1
ATOM 2642 C C . ARG A 1 332 ? 0.025 -14.122 -12.234 1.00 83.75 332 ARG A C 1
ATOM 2644 O O . ARG A 1 332 ? 0.595 -15.069 -12.786 1.00 83.75 332 ARG A O 1
ATOM 2651 N N . VAL A 1 333 ? 0.281 -12.849 -12.500 1.00 86.19 333 VAL A N 1
ATOM 2652 C CA . VAL A 1 333 ? 1.170 -12.393 -13.564 1.00 86.19 333 VAL A CA 1
ATOM 2653 C C . VAL A 1 333 ? 2.212 -11.437 -12.994 1.00 86.19 333 VAL A C 1
ATOM 2655 O O . VAL A 1 333 ? 1.879 -10.544 -12.222 1.00 86.19 333 VAL A O 1
ATOM 2658 N N . LEU A 1 334 ? 3.478 -11.627 -13.362 1.00 88.88 334 LEU A N 1
ATOM 2659 C CA . LEU A 1 334 ? 4.551 -10.664 -13.108 1.00 88.88 334 LEU A CA 1
ATOM 2660 C C . LEU A 1 334 ? 4.493 -9.564 -14.164 1.00 88.88 334 LEU A C 1
ATOM 2662 O O . LEU A 1 334 ? 4.661 -9.873 -15.343 1.00 88.88 334 LEU A O 1
ATOM 2666 N N . LEU A 1 335 ? 4.317 -8.303 -13.775 1.00 92.19 335 LEU A N 1
ATOM 2667 C CA . LEU A 1 335 ? 4.486 -7.182 -14.699 1.00 92.19 335 LEU A CA 1
ATOM 2668 C C . LEU A 1 335 ? 5.979 -6.970 -14.925 1.00 92.19 335 LEU A C 1
ATOM 2670 O O . LEU A 1 335 ? 6.667 -6.355 -14.111 1.00 92.19 335 LEU A O 1
ATOM 2674 N N . ILE A 1 336 ? 6.499 -7.539 -16.010 1.00 91.69 336 ILE A N 1
ATOM 2675 C CA . ILE A 1 336 ? 7.944 -7.719 -16.176 1.00 91.69 336 ILE A CA 1
ATOM 2676 C C . ILE A 1 336 ? 8.706 -6.398 -16.246 1.00 91.69 336 ILE A C 1
ATOM 2678 O O . ILE A 1 336 ? 9.839 -6.314 -15.795 1.00 91.69 336 ILE A O 1
ATOM 2682 N N . ASP A 1 337 ? 8.073 -5.345 -16.749 1.00 93.50 337 ASP A N 1
ATOM 2683 C CA . ASP A 1 337 ? 8.695 -4.030 -16.834 1.00 93.50 337 ASP A CA 1
ATOM 2684 C C . ASP A 1 337 ? 8.694 -3.271 -15.506 1.00 93.50 337 ASP A C 1
ATOM 2686 O O . ASP A 1 337 ? 9.359 -2.248 -15.429 1.00 93.50 337 ASP A O 1
ATOM 2690 N N . TYR A 1 338 ? 8.003 -3.766 -14.470 1.00 92.19 338 TYR A N 1
ATOM 2691 C CA . TYR A 1 338 ? 7.814 -3.101 -13.169 1.00 92.19 338 TYR A CA 1
ATOM 2692 C C . TYR A 1 338 ? 8.246 -3.956 -11.967 1.00 92.19 338 TYR A C 1
ATOM 2694 O O . TYR A 1 338 ? 8.446 -3.436 -10.877 1.00 92.19 338 TYR A O 1
ATOM 2702 N N . GLY A 1 339 ? 8.389 -5.271 -12.130 1.00 88.50 339 GLY A N 1
ATOM 2703 C CA . GLY A 1 339 ? 8.950 -6.148 -11.101 1.00 88.50 339 GLY A CA 1
ATOM 2704 C C . GLY A 1 339 ? 7.993 -6.619 -10.000 1.00 88.50 339 GLY A C 1
ATOM 2705 O O . GLY A 1 339 ? 8.435 -7.356 -9.120 1.00 88.50 339 GLY A O 1
ATOM 2706 N N . PHE A 1 340 ? 6.700 -6.275 -10.046 1.00 87.19 340 PHE A N 1
ATOM 2707 C CA . PHE A 1 340 ? 5.699 -6.787 -9.097 1.00 87.19 340 PHE A CA 1
ATOM 2708 C C . PHE A 1 340 ? 4.694 -7.748 -9.729 1.00 87.19 340 PHE A C 1
ATOM 2710 O O . PHE A 1 340 ? 4.455 -7.754 -10.939 1.00 87.19 340 PHE A O 1
ATOM 2717 N N . PHE A 1 341 ? 4.088 -8.568 -8.871 1.00 85.88 341 PHE A N 1
ATOM 2718 C CA . PHE A 1 341 ? 3.042 -9.505 -9.253 1.00 85.88 341 PHE A CA 1
ATOM 2719 C C . PHE A 1 341 ? 1.659 -8.912 -9.036 1.00 85.88 341 PHE A C 1
ATOM 2721 O O . PHE A 1 341 ? 1.386 -8.270 -8.023 1.00 85.88 341 PHE A O 1
ATOM 2728 N N . GLU A 1 342 ? 0.754 -9.246 -9.941 1.00 85.69 342 GLU A N 1
ATOM 2729 C CA . GLU A 1 342 ? -0.648 -8.886 -9.847 1.00 85.69 342 GLU A CA 1
ATOM 2730 C C . GLU A 1 342 ? -1.528 -10.109 -10.105 1.00 85.69 342 GLU A C 1
ATOM 2732 O O . GLU A 1 342 ? -1.180 -10.993 -10.890 1.00 85.69 342 GLU A O 1
ATOM 2737 N N . SER A 1 343 ? -2.662 -10.185 -9.407 1.00 84.56 343 SER A N 1
ATOM 2738 C CA . SER A 1 343 ? -3.707 -11.166 -9.708 1.00 84.56 343 SER A CA 1
ATOM 2739 C C . SER A 1 343 ? -4.755 -10.500 -10.590 1.00 84.56 343 SER A C 1
ATOM 2741 O O . SER A 1 343 ? -5.371 -9.517 -10.178 1.00 84.56 343 SER A O 1
ATOM 2743 N N . VAL A 1 344 ? -4.921 -11.020 -11.802 1.00 85.12 344 VAL A N 1
ATOM 2744 C CA . VAL A 1 344 ? -5.797 -10.474 -12.842 1.00 85.12 344 VAL A CA 1
ATOM 2745 C C . VAL A 1 344 ? -6.740 -11.554 -13.346 1.00 85.12 344 VAL A C 1
ATOM 2747 O O . VAL A 1 344 ? -6.420 -12.741 -13.319 1.00 85.12 344 VAL A O 1
ATOM 2750 N N . LYS A 1 345 ? -7.916 -11.165 -13.830 1.00 85.62 345 LYS A N 1
ATOM 2751 C CA . LYS A 1 345 ? -8.829 -12.115 -14.471 1.00 85.62 345 LYS A CA 1
ATOM 2752 C C . LYS A 1 345 ? -8.238 -12.615 -15.788 1.00 85.62 345 LYS A C 1
ATOM 2754 O O . LYS A 1 345 ? -7.582 -11.855 -16.494 1.00 85.62 345 LYS A O 1
ATOM 2759 N N . VAL A 1 346 ? -8.524 -13.866 -16.148 1.00 83.19 346 VAL A N 1
ATOM 2760 C CA . VAL A 1 346 ? -8.078 -14.467 -17.421 1.00 83.19 346 VAL A CA 1
ATOM 2761 C C . VAL A 1 346 ? -8.511 -13.622 -18.627 1.00 83.19 346 VAL A C 1
ATOM 2763 O O . VAL A 1 346 ? -7.744 -13.478 -19.569 1.00 83.19 346 VAL A O 1
ATOM 2766 N N . GLU A 1 347 ? -9.693 -13.002 -18.572 1.00 85.25 347 GLU A N 1
ATOM 2767 C CA . GLU A 1 347 ? -10.221 -12.111 -19.622 1.00 85.25 347 GLU A CA 1
ATOM 2768 C C . GLU A 1 347 ? -9.380 -10.846 -19.865 1.00 85.25 347 GLU A C 1
ATOM 2770 O O . GLU A 1 347 ? -9.480 -10.240 -20.925 1.00 85.25 347 GLU A O 1
ATOM 2775 N N . ASN A 1 348 ? -8.537 -10.459 -18.903 1.00 89.19 348 ASN A N 1
ATOM 2776 C CA . ASN A 1 348 ? -7.642 -9.306 -18.999 1.00 89.19 348 ASN A CA 1
ATOM 2777 C C . ASN A 1 348 ? -6.243 -9.684 -19.505 1.00 89.19 348 ASN A C 1
ATOM 2779 O O . ASN A 1 348 ? -5.348 -8.836 -19.525 1.00 89.19 348 ASN A O 1
ATOM 2783 N N . VAL A 1 349 ? -6.029 -10.947 -19.876 1.00 88.50 349 VAL A N 1
ATOM 2784 C CA . VAL A 1 349 ? -4.746 -11.451 -20.358 1.00 88.50 349 VAL A CA 1
ATOM 2785 C C . VAL A 1 349 ? -4.889 -11.867 -21.813 1.00 88.50 349 VAL A C 1
ATOM 2787 O O . VAL A 1 349 ? -5.721 -12.698 -22.162 1.00 88.50 349 VAL A O 1
ATOM 2790 N N . HIS A 1 350 ? -4.037 -11.304 -22.660 1.00 89.25 350 HIS A N 1
ATOM 2791 C CA . HIS A 1 350 ? -3.985 -11.604 -24.086 1.00 89.25 350 HIS A CA 1
ATOM 2792 C C . HIS A 1 350 ? -2.582 -12.014 -24.498 1.00 89.25 350 HIS A C 1
ATOM 2794 O O . HIS A 1 350 ? -1.595 -11.722 -23.821 1.00 89.25 350 HIS A O 1
ATOM 2800 N N . ARG A 1 351 ? -2.468 -12.656 -25.658 1.00 87.62 351 ARG A N 1
ATOM 2801 C CA . ARG A 1 351 ? -1.163 -12.933 -26.254 1.00 87.62 351 ARG A CA 1
ATOM 2802 C C . ARG A 1 351 ? -0.386 -11.631 -26.484 1.00 87.62 351 ARG A C 1
ATOM 2804 O O . ARG A 1 351 ? -0.948 -10.630 -26.934 1.00 87.62 351 ARG A O 1
ATOM 2811 N N . LEU A 1 352 ? 0.915 -11.638 -26.193 1.00 90.25 352 LEU A N 1
ATOM 2812 C CA . LEU A 1 352 ? 1.769 -10.499 -26.528 1.00 90.25 352 LEU A CA 1
ATOM 2813 C C . LEU A 1 352 ? 1.904 -10.384 -28.065 1.00 90.25 352 LEU A C 1
ATOM 2815 O O . LEU A 1 352 ? 2.107 -11.410 -28.722 1.00 90.25 352 LEU A O 1
ATOM 2819 N N . PRO A 1 353 ? 1.800 -9.182 -28.663 1.00 89.19 353 PRO A N 1
ATOM 2820 C CA . PRO A 1 353 ? 2.117 -8.973 -30.075 1.00 89.19 353 PRO A CA 1
ATOM 2821 C C . PRO A 1 353 ? 3.575 -9.361 -30.398 1.00 89.19 353 PRO A C 1
ATOM 2823 O O . PRO A 1 353 ? 4.469 -8.962 -29.644 1.00 89.19 353 PRO A O 1
ATOM 2826 N N . PRO A 1 354 ? 3.844 -10.113 -31.488 1.00 86.25 354 PRO A N 1
ATOM 2827 C CA . PRO A 1 354 ? 5.188 -10.559 -31.882 1.00 86.25 354 PRO A CA 1
ATOM 2828 C C . PRO A 1 354 ? 6.244 -9.446 -31.908 1.00 86.25 354 PRO A C 1
ATOM 2830 O O . PRO A 1 354 ? 7.391 -9.661 -31.521 1.00 86.25 354 PRO A O 1
ATOM 2833 N N . GLU A 1 355 ? 5.845 -8.241 -32.302 1.00 87.88 355 GLU A N 1
ATOM 2834 C CA . GLU A 1 355 ? 6.711 -7.070 -32.453 1.00 87.88 355 GLU A CA 1
ATOM 2835 C C . GLU A 1 355 ? 7.212 -6.527 -31.104 1.00 87.88 355 GLU A C 1
ATOM 2837 O O . GLU A 1 355 ? 8.211 -5.814 -31.054 1.00 87.88 355 GLU A O 1
ATOM 2842 N N . LEU A 1 356 ? 6.533 -6.865 -30.002 1.00 89.31 356 LEU A N 1
ATOM 2843 C CA . LEU A 1 356 ? 6.849 -6.384 -28.653 1.00 89.31 356 LEU A CA 1
ATOM 2844 C C . LEU A 1 356 ? 7.678 -7.387 -27.833 1.00 89.31 356 LEU A C 1
ATOM 2846 O O . LEU A 1 356 ? 8.101 -7.069 -26.717 1.00 89.31 356 LEU A O 1
ATOM 2850 N N . PHE A 1 357 ? 7.957 -8.581 -28.376 1.00 84.50 357 PHE A N 1
ATOM 2851 C CA . PHE A 1 357 ? 8.847 -9.563 -27.739 1.00 84.50 357 PHE A CA 1
ATOM 2852 C C . PHE A 1 357 ? 10.309 -9.113 -27.738 1.00 84.50 357 PHE A C 1
ATOM 2854 O O . PHE A 1 357 ? 11.046 -9.450 -26.817 1.00 84.50 357 PHE A O 1
ATOM 2861 N N . SER A 1 358 ? 10.740 -8.368 -28.760 1.00 83.69 358 SER A N 1
ATOM 2862 C CA . SER A 1 358 ? 12.138 -7.946 -28.911 1.00 83.69 358 SER A CA 1
ATOM 2863 C C . SER A 1 358 ? 12.522 -6.749 -28.044 1.00 83.69 358 SER A C 1
ATOM 2865 O O . SER A 1 358 ? 13.705 -6.429 -27.946 1.00 83.69 358 SER A O 1
ATOM 2867 N N . THR A 1 359 ? 11.557 -6.060 -27.429 1.00 86.50 359 THR A N 1
ATOM 2868 C CA . THR A 1 359 ? 11.863 -4.934 -26.543 1.00 86.50 359 THR A CA 1
ATOM 2869 C C . THR A 1 359 ? 12.499 -5.449 -25.245 1.00 86.50 359 THR A C 1
ATOM 2871 O O . THR A 1 359 ? 11.929 -6.346 -24.619 1.00 86.50 359 THR A O 1
ATOM 2874 N N . PRO A 1 360 ? 13.643 -4.901 -24.795 1.00 88.50 360 PRO A N 1
ATOM 2875 C CA . PRO A 1 360 ? 14.254 -5.294 -23.526 1.00 88.50 360 PRO A CA 1
ATOM 2876 C C . PRO A 1 360 ? 13.307 -5.100 -22.341 1.00 88.50 360 PRO A C 1
ATOM 2878 O O . PRO A 1 360 ? 12.434 -4.232 -22.377 1.00 88.50 360 PRO A O 1
ATOM 2881 N N . ILE A 1 361 ? 13.461 -5.907 -21.293 1.00 91.12 361 ILE A N 1
ATOM 2882 C CA . ILE A 1 361 ? 12.765 -5.678 -20.022 1.00 91.12 361 ILE A CA 1
ATOM 2883 C C . ILE A 1 361 ? 13.332 -4.411 -19.372 1.00 91.12 361 ILE A C 1
ATOM 2885 O O . ILE A 1 361 ? 14.537 -4.170 -19.452 1.00 91.12 361 ILE A O 1
ATOM 2889 N N . MET A 1 362 ? 12.472 -3.594 -18.760 1.00 92.19 362 MET A N 1
ATOM 2890 C CA . MET A 1 362 ? 12.856 -2.270 -18.243 1.00 92.19 362 MET A CA 1
ATOM 2891 C C . MET A 1 362 ? 13.000 -2.191 -16.715 1.00 92.19 362 MET A C 1
ATOM 2893 O O . MET A 1 362 ? 13.615 -1.246 -16.219 1.00 92.19 362 MET A O 1
ATOM 2897 N N . ALA A 1 363 ? 12.503 -3.183 -15.967 1.00 92.94 363 ALA A N 1
ATOM 2898 C CA . ALA A 1 363 ? 12.784 -3.313 -14.536 1.00 92.94 363 ALA A CA 1
ATOM 2899 C C . ALA A 1 363 ? 14.026 -4.168 -14.281 1.00 92.94 363 ALA A C 1
ATOM 2901 O O . ALA A 1 363 ? 14.250 -5.183 -14.945 1.00 92.94 363 ALA A O 1
ATOM 2902 N N . PHE A 1 364 ? 14.790 -3.798 -13.256 1.00 92.06 364 PHE A N 1
ATOM 2903 C CA . PHE A 1 364 ? 15.891 -4.598 -12.731 1.00 92.06 364 PHE A CA 1
ATOM 2904 C C . PHE A 1 364 ? 15.812 -4.727 -11.205 1.00 92.06 364 PHE A C 1
ATOM 2906 O O . PHE A 1 364 ? 15.441 -3.766 -10.524 1.00 92.06 364 PHE A O 1
ATOM 2913 N N . PRO A 1 365 ? 16.143 -5.907 -10.654 1.00 92.31 365 PRO A N 1
ATOM 2914 C CA . PRO A 1 365 ? 16.163 -6.137 -9.214 1.00 92.31 365 PRO A CA 1
ATOM 2915 C C . PRO A 1 365 ? 17.364 -5.453 -8.548 1.00 92.31 365 PRO A C 1
ATOM 2917 O O . PRO A 1 365 ? 18.491 -5.487 -9.053 1.00 92.31 365 PRO A O 1
ATOM 2920 N N . CYS A 1 366 ? 17.127 -4.888 -7.369 1.00 93.12 366 CYS A N 1
ATOM 2921 C CA . CYS A 1 366 ? 18.097 -4.177 -6.550 1.00 93.12 366 CYS A CA 1
ATOM 2922 C C . CYS A 1 366 ? 18.031 -4.585 -5.075 1.00 93.12 366 CYS A C 1
ATOM 2924 O O . CYS A 1 366 ? 16.966 -4.901 -4.539 1.00 93.12 366 CYS A O 1
ATOM 2926 N N . SER A 1 367 ? 19.176 -4.478 -4.408 1.00 93.75 367 SER A N 1
ATOM 2927 C CA . SER A 1 367 ? 19.318 -4.490 -2.955 1.00 93.75 367 SER A CA 1
ATOM 2928 C C . SER A 1 367 ? 20.086 -3.257 -2.505 1.00 93.75 367 SER A C 1
ATOM 2930 O O . SER A 1 367 ? 20.969 -2.765 -3.213 1.00 93.75 367 SER A O 1
ATOM 2932 N N . LEU A 1 368 ? 19.776 -2.746 -1.313 1.00 93.06 368 LEU A N 1
ATOM 2933 C CA . LEU A 1 368 ? 20.655 -1.776 -0.676 1.00 93.06 368 LEU A CA 1
ATOM 2934 C C . LEU A 1 368 ? 21.955 -2.493 -0.307 1.00 93.06 368 LEU A C 1
ATOM 2936 O O . LEU A 1 368 ? 21.926 -3.574 0.286 1.00 93.06 368 LEU A O 1
ATOM 2940 N N . ALA A 1 369 ? 23.085 -1.886 -0.669 1.00 86.38 369 ALA A N 1
ATOM 2941 C CA . ALA A 1 369 ? 24.409 -2.390 -0.336 1.00 86.38 369 ALA A CA 1
ATOM 2942 C C . ALA A 1 369 ? 24.505 -2.666 1.169 1.00 86.38 369 ALA A C 1
ATOM 2944 O O . ALA A 1 369 ? 23.958 -1.899 1.964 1.00 86.38 369 ALA A O 1
ATOM 2945 N N . SER A 1 370 ? 25.170 -3.775 1.525 1.00 71.00 370 SER A N 1
ATOM 2946 C CA . SER A 1 370 ? 25.055 -4.420 2.837 1.00 71.00 370 SER A CA 1
ATOM 2947 C C . SER A 1 370 ? 24.941 -3.430 3.995 1.00 71.00 370 SER A C 1
ATOM 2949 O O . SER A 1 370 ? 25.895 -2.738 4.352 1.00 71.00 370 SER A O 1
ATOM 2951 N N . LEU A 1 371 ? 23.754 -3.406 4.600 1.00 65.56 371 LEU A N 1
ATOM 2952 C CA . LEU A 1 371 ? 23.477 -2.637 5.804 1.00 65.56 371 LEU A CA 1
ATOM 2953 C C . LEU A 1 371 ? 24.037 -3.328 7.059 1.00 65.56 371 LEU A C 1
ATOM 2955 O O . LEU A 1 371 ? 23.921 -2.767 8.137 1.00 65.56 371 LEU A O 1
ATOM 2959 N N . SER A 1 372 ? 24.604 -4.540 6.986 1.00 61.81 372 SER A N 1
ATOM 2960 C CA . SER A 1 372 ? 25.082 -5.253 8.185 1.00 61.81 372 SER A CA 1
ATOM 2961 C C . SER A 1 372 ? 26.338 -4.623 8.793 1.00 61.81 372 SER A C 1
ATOM 2963 O O . SER A 1 372 ? 26.455 -4.579 10.015 1.00 61.81 372 SER A O 1
ATOM 2965 N N . ASP A 1 373 ? 27.220 -4.08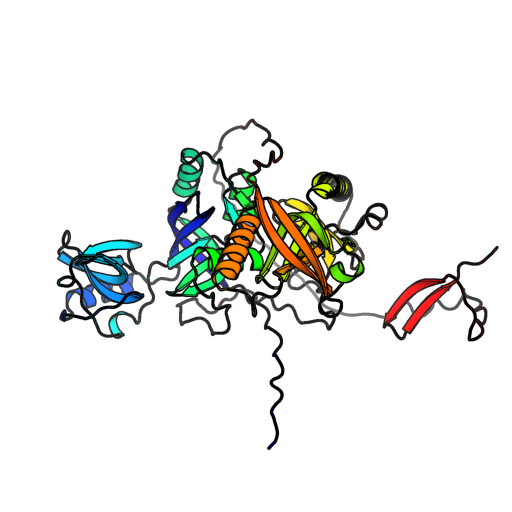2 7.948 1.00 62.97 373 ASP A N 1
ATOM 2966 C CA . ASP A 1 373 ? 28.574 -3.643 8.328 1.00 62.97 373 ASP A CA 1
ATOM 2967 C C . ASP A 1 373 ? 28.707 -2.109 8.390 1.00 62.97 373 ASP A C 1
ATOM 2969 O O . ASP A 1 373 ? 29.802 -1.567 8.524 1.00 62.97 373 ASP A O 1
ATOM 2973 N N . GLN A 1 374 ? 27.585 -1.401 8.249 1.00 67.81 374 GLN A N 1
ATOM 2974 C CA . GLN A 1 374 ? 27.516 0.059 8.193 1.00 67.81 374 GLN A CA 1
ATOM 2975 C C . GLN A 1 374 ? 27.103 0.657 9.541 1.00 67.81 374 GLN A C 1
ATOM 2977 O O . GLN A 1 374 ? 26.425 0.011 10.340 1.00 67.81 374 GLN A O 1
ATOM 2982 N N . ASP A 1 375 ? 27.470 1.919 9.764 1.00 79.62 375 ASP A N 1
ATOM 2983 C CA . ASP A 1 375 ? 26.973 2.723 10.885 1.00 79.62 375 ASP A CA 1
ATOM 2984 C C . ASP A 1 375 ? 25.432 2.820 10.828 1.00 79.62 375 ASP A C 1
ATOM 2986 O O . ASP A 1 375 ? 24.852 2.975 9.749 1.00 79.62 375 ASP A O 1
ATOM 2990 N N . GLU A 1 376 ? 24.756 2.748 11.978 1.00 84.44 376 GLU A N 1
ATOM 2991 C CA . GLU A 1 376 ? 23.300 2.912 12.097 1.00 84.44 376 GLU A CA 1
ATOM 2992 C C . GLU A 1 376 ? 22.802 4.225 11.475 1.00 84.44 376 GLU A C 1
ATOM 2994 O O . GLU A 1 376 ? 21.713 4.265 10.894 1.00 84.44 376 GLU A O 1
ATOM 2999 N N . VAL A 1 377 ? 23.619 5.283 11.504 1.00 85.94 377 VAL A N 1
ATOM 3000 C CA . VAL A 1 377 ? 23.308 6.552 10.826 1.00 85.94 377 VAL A CA 1
ATOM 3001 C C . VAL A 1 377 ? 23.194 6.352 9.314 1.00 85.94 377 VAL A C 1
ATOM 3003 O O . VAL A 1 377 ? 22.242 6.822 8.690 1.00 85.94 377 VAL A O 1
ATOM 3006 N N . VAL A 1 378 ? 24.129 5.609 8.717 1.00 87.12 378 VAL A N 1
ATOM 3007 C CA . VAL A 1 378 ? 24.128 5.320 7.277 1.00 87.12 378 VAL A CA 1
ATOM 3008 C C . VAL A 1 378 ? 22.937 4.439 6.919 1.00 87.12 378 VAL A C 1
ATOM 3010 O O . VAL A 1 378 ? 22.253 4.720 5.935 1.00 87.12 378 VAL A O 1
ATOM 3013 N N . LYS A 1 379 ? 22.627 3.422 7.732 1.00 87.94 379 LYS A N 1
ATOM 3014 C CA . LYS A 1 379 ? 21.450 2.566 7.507 1.00 87.94 379 LYS A CA 1
ATOM 3015 C C . LYS A 1 379 ? 20.162 3.375 7.528 1.00 87.94 379 LYS A C 1
ATOM 3017 O O . LYS A 1 379 ? 19.371 3.291 6.592 1.00 87.94 379 LYS A O 1
ATOM 3022 N N . THR A 1 380 ? 19.986 4.200 8.556 1.00 88.62 380 THR A N 1
ATOM 3023 C CA . THR A 1 380 ? 18.813 5.069 8.707 1.00 88.62 380 THR A CA 1
ATOM 3024 C C . THR A 1 380 ? 18.684 6.018 7.518 1.00 88.62 380 THR A C 1
ATOM 3026 O O . THR A 1 380 ? 17.596 6.175 6.963 1.00 88.62 380 THR A O 1
ATOM 3029 N N . GLN A 1 381 ? 19.800 6.584 7.052 1.00 90.69 381 GLN A N 1
ATOM 3030 C CA . GLN A 1 381 ? 19.822 7.451 5.877 1.00 90.69 381 GLN A CA 1
ATOM 3031 C C . GLN A 1 381 ? 19.428 6.707 4.590 1.00 90.69 381 GLN A C 1
ATOM 3033 O O . GLN A 1 381 ? 18.612 7.208 3.817 1.00 90.69 381 GLN A O 1
ATOM 3038 N N . GLN A 1 382 ? 19.962 5.504 4.357 1.00 93.38 382 GLN A N 1
ATOM 3039 C CA . GLN A 1 382 ? 19.611 4.690 3.186 1.00 93.38 382 GLN A CA 1
ATOM 3040 C C . GLN A 1 382 ? 18.133 4.272 3.203 1.00 93.38 382 GLN A C 1
ATOM 3042 O O . GLN A 1 382 ? 17.460 4.343 2.175 1.00 93.38 382 GLN A O 1
ATOM 3047 N N . LEU A 1 383 ? 17.602 3.893 4.370 1.00 92.69 383 LEU A N 1
ATOM 3048 C CA . LEU A 1 383 ? 16.183 3.571 4.536 1.00 92.69 383 LEU A CA 1
ATOM 3049 C C . LEU A 1 383 ? 15.294 4.801 4.314 1.00 92.69 383 LEU A C 1
ATOM 3051 O O . LEU A 1 383 ? 14.260 4.692 3.660 1.00 92.69 383 LEU A O 1
ATOM 3055 N N . SER A 1 384 ? 15.710 5.978 4.784 1.00 92.81 384 SER A N 1
ATOM 3056 C CA . SER A 1 384 ? 15.016 7.243 4.514 1.00 92.81 384 SER A CA 1
ATOM 3057 C C . SER A 1 384 ? 14.934 7.538 3.010 1.00 92.81 384 SER A C 1
ATOM 3059 O O . SER A 1 384 ? 13.865 7.874 2.494 1.00 92.81 384 SER A O 1
ATOM 3061 N N . PHE A 1 385 ? 16.024 7.320 2.268 1.00 95.31 385 PHE A N 1
ATOM 3062 C CA . PHE A 1 385 ? 16.001 7.471 0.815 1.00 95.31 385 PHE A CA 1
ATOM 3063 C C . PHE A 1 385 ? 15.128 6.428 0.117 1.00 95.31 385 PHE A C 1
ATOM 3065 O O . PHE A 1 385 ? 14.359 6.786 -0.773 1.00 95.31 385 PHE A O 1
ATOM 3072 N N . LEU A 1 386 ? 15.186 5.157 0.525 1.00 95.12 386 LEU A N 1
ATOM 3073 C CA . LEU A 1 386 ? 14.303 4.130 -0.032 1.00 95.12 386 LEU A CA 1
ATOM 3074 C C . LEU A 1 386 ? 12.830 4.490 0.204 1.00 95.12 386 LEU A C 1
ATOM 3076 O O . LEU A 1 386 ? 12.038 4.431 -0.732 1.00 95.12 386 LEU A O 1
ATOM 3080 N N . LYS A 1 387 ? 12.476 4.946 1.412 1.00 93.50 387 LYS A N 1
ATOM 3081 C CA . LYS A 1 387 ? 11.133 5.447 1.744 1.00 93.50 387 LYS A CA 1
ATOM 3082 C C . LYS A 1 387 ? 10.707 6.575 0.804 1.00 93.50 387 LYS A C 1
ATOM 3084 O O . LYS A 1 387 ? 9.603 6.534 0.269 1.00 93.50 387 LYS A O 1
ATOM 3089 N N . ALA A 1 388 ? 11.588 7.540 0.548 1.00 93.06 388 ALA A N 1
ATOM 3090 C CA . ALA A 1 388 ? 11.330 8.603 -0.418 1.00 93.06 388 ALA A CA 1
ATOM 3091 C C . ALA A 1 388 ? 11.094 8.055 -1.842 1.00 93.06 388 ALA A C 1
ATOM 3093 O O . ALA A 1 388 ? 10.175 8.498 -2.530 1.00 93.06 388 ALA A O 1
ATOM 3094 N N . GLY A 1 389 ? 11.865 7.050 -2.265 1.00 94.50 389 GLY A N 1
ATOM 3095 C CA . GLY A 1 389 ? 11.676 6.367 -3.547 1.00 94.50 389 GLY A CA 1
ATOM 3096 C C . GLY A 1 389 ? 10.324 5.658 -3.657 1.00 94.50 389 GLY A C 1
ATOM 3097 O O . GLY A 1 389 ? 9.636 5.807 -4.664 1.00 94.50 389 GLY A O 1
ATOM 3098 N N . LEU A 1 390 ? 9.896 4.954 -2.603 1.00 93.19 390 LEU A N 1
ATOM 3099 C CA . LEU A 1 390 ? 8.582 4.295 -2.532 1.00 93.19 390 LEU A CA 1
ATOM 3100 C C . LEU A 1 390 ? 7.423 5.297 -2.618 1.00 93.19 390 LEU A C 1
ATOM 3102 O O . LEU A 1 390 ? 6.403 5.016 -3.251 1.00 93.19 390 LEU A O 1
ATOM 3106 N N . LEU A 1 391 ? 7.604 6.490 -2.046 1.00 91.12 391 LEU A N 1
ATOM 3107 C CA . LEU A 1 391 ? 6.659 7.606 -2.153 1.00 91.12 391 LEU A CA 1
ATOM 3108 C C . LEU A 1 391 ? 6.636 8.245 -3.553 1.00 91.12 391 LEU A C 1
ATOM 3110 O O . LEU A 1 391 ? 5.715 8.993 -3.861 1.00 91.12 391 LEU A O 1
ATOM 3114 N N . GLY A 1 392 ? 7.559 7.872 -4.444 1.00 90.25 392 GLY A N 1
ATOM 3115 C CA . GLY A 1 392 ? 7.568 8.278 -5.850 1.00 90.25 392 GLY A CA 1
ATOM 3116 C C . GLY A 1 392 ? 8.684 9.253 -6.221 1.00 90.25 392 GLY A C 1
ATOM 3117 O O . GLY A 1 392 ? 8.722 9.699 -7.373 1.00 90.25 392 GLY A O 1
ATOM 3118 N N . LYS A 1 393 ? 9.605 9.569 -5.299 1.00 92.06 393 LYS A N 1
ATOM 3119 C CA . LYS A 1 393 ? 10.788 10.382 -5.616 1.00 92.06 393 LYS A CA 1
ATOM 3120 C C . LYS A 1 393 ? 11.745 9.626 -6.535 1.00 92.06 393 LYS A C 1
ATOM 3122 O O . LYS A 1 393 ? 11.829 8.396 -6.510 1.00 92.06 393 LYS A O 1
ATOM 3127 N N . VAL A 1 394 ? 12.489 10.376 -7.342 1.00 95.62 394 VAL A N 1
ATOM 3128 C CA . VAL A 1 394 ? 13.579 9.815 -8.148 1.00 95.62 394 VAL A CA 1
ATOM 3129 C C . VAL A 1 394 ? 14.808 9.688 -7.261 1.00 95.62 394 VAL A C 1
ATOM 3131 O O . VAL A 1 394 ? 15.172 10.637 -6.569 1.00 95.62 394 VAL A O 1
ATOM 3134 N N . LEU A 1 395 ? 15.450 8.524 -7.284 1.00 96.94 395 LEU A N 1
ATOM 3135 C CA . LEU A 1 395 ? 16.669 8.267 -6.527 1.00 96.94 395 LEU A CA 1
ATOM 3136 C C . LEU A 1 395 ? 17.893 8.433 -7.426 1.00 96.94 395 LEU A C 1
ATOM 3138 O O . LEU A 1 395 ? 17.931 7.902 -8.536 1.00 96.94 395 LEU A O 1
ATOM 3142 N N . ASP A 1 396 ? 18.904 9.139 -6.929 1.00 96.38 396 ASP A N 1
ATOM 3143 C CA . ASP A 1 396 ? 20.255 9.133 -7.489 1.00 96.38 396 ASP A CA 1
ATOM 3144 C C . ASP A 1 396 ? 21.048 8.043 -6.772 1.00 96.38 396 ASP A C 1
ATOM 3146 O O . ASP A 1 396 ? 21.212 8.088 -5.549 1.00 96.38 396 ASP A O 1
ATOM 3150 N N . VAL A 1 397 ? 21.474 7.027 -7.514 1.00 95.94 397 VAL A N 1
ATOM 3151 C CA . VAL A 1 397 ? 22.062 5.806 -6.962 1.00 95.94 397 VAL A CA 1
ATOM 3152 C C . VAL A 1 397 ? 23.413 5.519 -7.591 1.00 95.94 397 VAL A C 1
ATOM 3154 O O . VAL A 1 397 ? 23.637 5.771 -8.771 1.00 95.94 397 VAL A O 1
ATOM 3157 N N . GLU A 1 398 ? 24.304 4.932 -6.806 1.00 95.12 398 GLU A N 1
ATOM 3158 C CA . GLU A 1 398 ? 25.527 4.295 -7.275 1.00 95.12 398 GLU A CA 1
ATOM 3159 C C . GLU A 1 398 ? 25.315 2.783 -7.341 1.00 95.12 398 GLU A C 1
ATOM 3161 O O . GLU A 1 398 ? 24.950 2.155 -6.344 1.00 95.12 398 GLU A O 1
ATOM 3166 N N . ILE A 1 399 ? 25.565 2.183 -8.501 1.00 94.56 399 ILE A N 1
ATOM 3167 C CA . ILE A 1 399 ? 25.443 0.737 -8.699 1.00 94.56 399 ILE A CA 1
ATOM 3168 C C . ILE A 1 399 ? 26.785 0.106 -8.354 1.00 94.56 399 ILE A C 1
ATOM 3170 O O . ILE A 1 399 ? 27.729 0.214 -9.125 1.00 94.56 399 ILE A O 1
ATOM 3174 N N . LYS A 1 400 ? 26.896 -0.547 -7.198 1.00 92.69 400 LYS A N 1
ATOM 3175 C CA . LYS A 1 400 ? 28.174 -1.060 -6.681 1.00 92.69 400 LYS A CA 1
ATOM 3176 C C . LYS A 1 400 ? 28.616 -2.331 -7.387 1.00 92.69 400 LYS A C 1
ATOM 3178 O O . LYS A 1 400 ? 29.736 -2.420 -7.874 1.00 92.69 400 LYS A O 1
ATOM 3183 N N . SER A 1 401 ? 27.742 -3.325 -7.431 1.00 92.00 401 SER A N 1
ATOM 3184 C CA . SER A 1 401 ? 28.075 -4.652 -7.941 1.00 92.00 401 SER A CA 1
ATOM 3185 C C . SER A 1 401 ? 26.822 -5.390 -8.396 1.00 92.00 401 SER A C 1
ATOM 3187 O O . SER A 1 401 ? 25.697 -4.976 -8.113 1.00 92.00 401 SER A O 1
ATOM 3189 N N . PHE A 1 402 ? 27.030 -6.488 -9.117 1.00 91.19 402 PHE A N 1
ATOM 3190 C CA . PHE A 1 402 ? 25.980 -7.428 -9.479 1.00 91.19 402 PHE A CA 1
ATOM 3191 C C . PHE A 1 402 ? 26.231 -8.759 -8.770 1.00 91.19 402 PHE A C 1
ATOM 3193 O O . PHE A 1 402 ? 27.254 -9.410 -9.006 1.00 91.19 402 PHE A O 1
ATOM 3200 N N . ASP A 1 403 ? 25.302 -9.147 -7.903 1.00 87.81 403 ASP A N 1
ATOM 3201 C CA . ASP A 1 403 ? 25.274 -10.462 -7.276 1.00 87.81 403 ASP A CA 1
ATOM 3202 C C . ASP A 1 403 ? 24.776 -11.482 -8.306 1.00 87.81 403 ASP A C 1
ATOM 3204 O O . ASP A 1 403 ? 23.638 -11.410 -8.767 1.00 87.81 403 ASP A O 1
ATOM 3208 N N . LYS A 1 404 ? 25.644 -12.423 -8.688 1.00 83.62 404 LYS A N 1
ATOM 3209 C CA . LYS A 1 404 ? 25.321 -13.464 -9.672 1.00 83.62 404 LYS A CA 1
ATOM 3210 C C . LYS A 1 404 ? 24.468 -14.593 -9.101 1.00 83.62 404 LYS A C 1
ATOM 3212 O O . LYS A 1 404 ? 23.835 -15.283 -9.886 1.00 83.62 404 LYS A O 1
ATOM 3217 N N . GLU A 1 405 ? 24.487 -14.811 -7.789 1.00 83.50 405 GLU A N 1
ATOM 3218 C CA . GLU A 1 405 ? 23.713 -15.875 -7.141 1.00 83.50 405 GLU A CA 1
ATOM 3219 C C . GLU A 1 405 ? 22.268 -15.433 -6.927 1.00 83.50 405 GLU A C 1
ATOM 3221 O O . GLU A 1 405 ? 21.337 -16.192 -7.179 1.00 83.50 405 GLU A O 1
ATOM 3226 N N . GLN A 1 406 ? 22.084 -14.184 -6.493 1.00 80.75 406 GLN A N 1
ATOM 3227 C CA . GLN A 1 406 ? 20.756 -13.595 -6.295 1.00 80.75 406 GLN A CA 1
ATOM 3228 C C . GLN A 1 406 ? 20.239 -12.841 -7.524 1.00 80.75 406 GLN A C 1
ATOM 3230 O O . GLN A 1 406 ? 19.109 -12.351 -7.505 1.00 80.75 406 GLN A O 1
ATOM 3235 N N . HIS A 1 407 ? 21.064 -12.732 -8.570 1.00 84.62 407 HIS A N 1
ATOM 3236 C CA . HIS A 1 407 ? 20.795 -11.983 -9.794 1.00 84.62 407 HIS A CA 1
ATOM 3237 C C . HIS A 1 407 ? 20.298 -10.552 -9.544 1.00 84.62 407 HIS A C 1
ATOM 3239 O O . HIS A 1 407 ? 19.299 -10.105 -10.107 1.00 84.62 407 HIS A O 1
ATOM 3245 N N . MET A 1 408 ? 20.999 -9.819 -8.683 1.00 89.50 408 MET A N 1
ATOM 3246 C CA . MET A 1 408 ? 20.533 -8.538 -8.162 1.00 89.50 408 MET A CA 1
ATOM 3247 C C . MET A 1 408 ? 21.646 -7.499 -8.126 1.00 89.50 408 MET A C 1
ATOM 3249 O O . MET A 1 408 ? 22.801 -7.803 -7.834 1.00 89.50 408 MET A O 1
ATOM 3253 N N . TYR A 1 409 ? 21.293 -6.247 -8.405 1.00 92.38 409 TYR A N 1
ATOM 3254 C CA . TYR A 1 409 ? 22.226 -5.134 -8.306 1.00 92.38 409 TYR A CA 1
ATOM 3255 C C . TYR A 1 409 ? 22.300 -4.612 -6.873 1.00 92.38 409 TYR A C 1
ATOM 3257 O O . TYR A 1 409 ? 21.299 -4.166 -6.318 1.00 92.38 409 TYR A O 1
ATOM 3265 N N . SER A 1 410 ? 23.495 -4.609 -6.292 1.00 93.44 410 SER A N 1
ATOM 3266 C CA . SER A 1 410 ? 23.751 -3.923 -5.027 1.00 93.44 410 SER A CA 1
ATOM 3267 C C . SER A 1 410 ? 23.918 -2.433 -5.301 1.00 93.44 410 SER A C 1
ATOM 3269 O O . SER A 1 410 ? 24.810 -2.047 -6.062 1.00 93.44 410 SER A O 1
ATOM 3271 N N . ILE A 1 411 ? 23.104 -1.589 -4.669 1.00 95.12 411 ILE A N 1
ATOM 3272 C CA . ILE A 1 411 ? 23.111 -0.140 -4.893 1.00 95.12 411 ILE A CA 1
ATOM 3273 C C . ILE A 1 411 ? 23.264 0.656 -3.594 1.00 95.12 411 ILE A C 1
ATOM 3275 O O . ILE A 1 411 ? 22.840 0.228 -2.523 1.00 95.12 411 ILE A O 1
ATOM 3279 N N . THR A 1 412 ? 23.842 1.849 -3.695 1.00 94.31 412 THR A N 1
ATOM 3280 C CA . THR A 1 412 ? 23.873 2.850 -2.620 1.00 94.31 412 THR A CA 1
ATOM 3281 C C . THR A 1 412 ? 23.130 4.089 -3.090 1.00 94.31 412 THR A C 1
ATOM 3283 O O . THR A 1 412 ? 23.408 4.596 -4.173 1.00 94.31 412 THR A O 1
ATOM 3286 N N . VAL A 1 413 ? 22.191 4.593 -2.294 1.00 95.38 413 VAL A N 1
ATOM 3287 C CA . VAL A 1 413 ? 21.442 5.806 -2.631 1.00 95.38 413 VAL A CA 1
ATOM 3288 C C . VAL A 1 413 ? 22.218 7.033 -2.165 1.00 95.38 413 VAL A C 1
ATOM 3290 O O . VAL A 1 413 ? 22.580 7.143 -0.994 1.00 95.38 413 VAL A O 1
ATOM 3293 N N . ILE A 1 414 ? 22.490 7.943 -3.093 1.00 93.56 414 ILE A N 1
ATOM 3294 C CA . ILE A 1 414 ? 23.261 9.171 -2.875 1.00 93.56 414 ILE A CA 1
ATOM 3295 C C . ILE A 1 414 ? 22.321 10.325 -2.513 1.00 93.56 414 ILE A C 1
ATOM 3297 O O . ILE A 1 414 ? 22.651 11.157 -1.670 1.00 93.56 414 ILE A O 1
ATOM 3301 N N . GLY A 1 415 ? 21.144 10.371 -3.138 1.00 93.06 415 GLY A N 1
ATOM 3302 C CA . GLY A 1 415 ? 20.151 11.414 -2.909 1.00 93.06 415 GLY A CA 1
ATOM 3303 C C . GLY A 1 415 ? 18.780 11.060 -3.476 1.00 93.06 415 GLY A C 1
ATOM 3304 O O . GLY A 1 415 ? 18.624 10.078 -4.20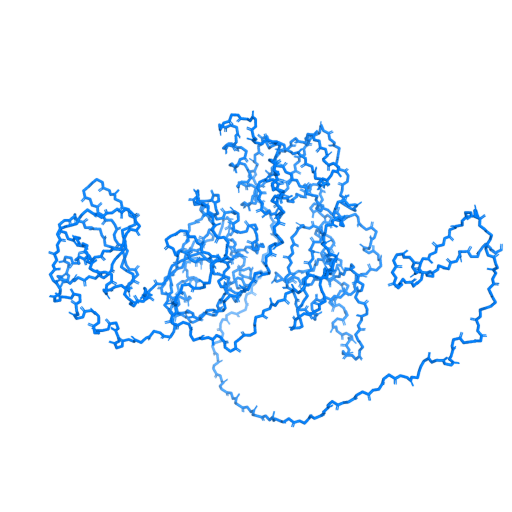1 1.00 93.06 415 GLY A O 1
ATOM 3305 N N . ALA A 1 416 ? 17.789 11.884 -3.144 1.00 90.94 416 ALA A N 1
ATOM 3306 C CA . ALA A 1 416 ? 16.438 11.805 -3.685 1.00 90.94 416 ALA A CA 1
ATOM 3307 C C . ALA A 1 416 ? 16.016 13.190 -4.193 1.00 90.94 416 ALA A C 1
ATOM 3309 O O . ALA A 1 416 ? 16.141 14.177 -3.468 1.00 90.94 416 ALA A O 1
ATOM 3310 N N . GLU A 1 417 ? 15.536 13.256 -5.431 1.00 88.06 417 GLU A N 1
ATOM 3311 C CA . GLU A 1 417 ? 15.059 14.485 -6.070 1.00 88.06 417 GLU A CA 1
ATOM 3312 C C . GLU A 1 417 ? 13.526 14.546 -6.035 1.00 88.06 417 GLU A C 1
ATOM 3314 O O . GLU A 1 417 ? 12.846 13.548 -6.304 1.00 88.06 417 GLU A O 1
ATOM 3319 N N . ASP A 1 418 ? 12.985 15.733 -5.751 1.00 62.22 418 ASP A N 1
ATOM 3320 C CA . ASP A 1 418 ? 11.570 16.036 -5.961 1.00 62.22 418 ASP A CA 1
ATOM 3321 C C . ASP A 1 418 ? 11.337 16.323 -7.443 1.00 62.22 418 ASP A C 1
ATOM 3323 O O . ASP A 1 418 ? 11.928 17.239 -8.012 1.00 62.22 418 ASP A O 1
ATOM 3327 N N . ASN A 1 419 ? 10.463 15.544 -8.075 1.00 55.19 419 ASN A N 1
ATOM 3328 C CA . ASN A 1 419 ? 9.935 15.876 -9.390 1.00 55.19 419 ASN A CA 1
ATOM 3329 C C . ASN A 1 419 ? 8.416 15.740 -9.370 1.00 55.19 419 ASN A C 1
ATOM 3331 O O . ASN A 1 419 ? 7.886 14.654 -9.132 1.00 55.19 419 ASN A O 1
ATOM 3335 N N . HIS A 1 420 ? 7.735 16.841 -9.695 1.00 42.47 420 HIS A N 1
ATOM 3336 C CA . HIS A 1 420 ? 6.347 16.827 -10.133 1.00 42.47 420 HIS A CA 1
ATOM 3337 C C . HIS A 1 420 ? 6.269 16.008 -11.422 1.00 42.47 420 HIS A C 1
ATOM 3339 O O . HIS A 1 420 ? 6.716 16.451 -12.482 1.00 42.47 420 HIS A O 1
ATOM 3345 N N . VAL A 1 421 ? 5.727 14.797 -11.345 1.00 40.16 421 VAL A N 1
ATOM 3346 C CA . VAL A 1 421 ? 5.380 14.051 -12.552 1.00 40.16 421 VAL A CA 1
ATOM 3347 C C . VAL A 1 421 ? 4.232 14.804 -13.219 1.00 40.16 421 VAL A C 1
ATOM 3349 O O . VAL A 1 421 ? 3.163 14.949 -12.632 1.00 40.16 421 VAL A O 1
ATOM 3352 N N . LYS A 1 422 ? 4.431 15.294 -14.448 1.00 33.69 422 LYS A N 1
ATOM 3353 C CA . LYS A 1 422 ? 3.303 15.579 -15.342 1.00 33.69 422 LYS A CA 1
ATOM 3354 C C . LYS A 1 422 ? 2.761 14.237 -15.825 1.00 33.69 422 LYS A C 1
ATOM 3356 O O . LYS A 1 422 ? 3.109 13.779 -16.910 1.00 33.69 422 LYS A O 1
ATOM 3361 N N . GLU A 1 423 ? 1.953 13.589 -14.994 1.00 38.06 423 GLU A N 1
ATOM 3362 C CA . GLU A 1 423 ? 1.057 12.542 -15.477 1.00 38.06 423 GLU A CA 1
ATOM 3363 C C . GLU A 1 423 ? 0.006 13.188 -16.396 1.00 38.06 423 GLU A C 1
ATOM 3365 O O . GLU A 1 423 ? -0.309 14.372 -16.227 1.00 38.06 423 GLU A O 1
ATOM 3370 N N . PRO A 1 424 ? -0.464 12.473 -17.434 1.00 28.84 424 PRO A N 1
ATOM 3371 C CA . PRO A 1 424 ? -1.296 13.053 -18.481 1.00 28.84 424 PRO A CA 1
ATOM 3372 C C . PRO A 1 424 ? -2.528 13.725 -17.877 1.00 28.84 424 PRO A C 1
ATOM 3374 O O . PRO A 1 424 ? -3.205 13.144 -17.031 1.00 28.84 424 PRO A O 1
ATOM 3377 N N . GLU A 1 425 ? -2.793 14.957 -18.321 1.00 26.28 425 GLU A N 1
ATOM 3378 C CA . GLU A 1 425 ? -3.905 15.761 -17.826 1.00 26.28 425 GLU A CA 1
ATOM 3379 C C . GLU A 1 425 ? -5.212 14.953 -17.850 1.00 26.28 425 GLU A C 1
ATOM 3381 O O . GLU A 1 425 ? -5.521 14.312 -18.864 1.00 26.28 425 GLU A O 1
ATOM 3386 N N . PRO A 1 426 ? -6.009 14.984 -16.765 1.00 27.11 426 PRO A N 1
ATOM 3387 C CA . PRO A 1 426 ? -7.354 14.449 -16.813 1.00 27.11 426 PRO A CA 1
ATOM 3388 C C . PRO A 1 426 ? -8.109 15.214 -17.897 1.00 27.11 426 PRO A C 1
ATOM 3390 O O . PRO A 1 426 ? -8.152 16.445 -17.886 1.00 27.11 426 PRO A O 1
ATOM 3393 N N . MET A 1 427 ? -8.703 14.489 -18.844 1.00 26.89 427 MET A N 1
ATOM 3394 C CA . MET A 1 427 ? -9.601 15.091 -19.823 1.00 26.89 427 MET A CA 1
ATOM 3395 C C . MET A 1 427 ? -10.708 15.843 -19.068 1.00 26.89 427 MET A C 1
ATOM 3397 O O . MET A 1 427 ? -11.604 15.230 -18.486 1.00 26.89 427 MET A O 1
ATOM 3401 N N . GLN A 1 428 ? -10.648 17.174 -19.046 1.00 31.16 428 GLN A N 1
ATOM 3402 C CA . GLN A 1 428 ? -11.718 17.992 -18.488 1.00 31.16 428 GLN A CA 1
ATOM 3403 C C . GLN A 1 428 ? -12.901 18.026 -19.459 1.00 31.16 428 GLN A C 1
ATOM 3405 O O . GLN A 1 428 ? -12.796 18.577 -20.551 1.00 31.16 428 GLN A O 1
ATOM 3410 N N . ALA A 1 429 ? -14.032 17.455 -19.037 1.00 27.70 429 ALA A N 1
ATOM 3411 C CA . ALA A 1 429 ? -15.299 18.159 -18.782 1.00 27.70 429 ALA A CA 1
ATOM 3412 C C . ALA A 1 429 ? -16.488 17.172 -18.792 1.00 27.70 429 ALA A C 1
ATOM 3414 O O . ALA A 1 429 ? -16.689 16.406 -19.728 1.00 27.70 429 ALA A O 1
ATOM 3415 N N . HIS A 1 430 ? -17.269 17.222 -17.710 1.00 26.95 430 HIS A N 1
ATOM 3416 C CA . HIS A 1 430 ? -18.397 16.354 -17.347 1.00 26.95 430 HIS A CA 1
ATOM 3417 C C . HIS A 1 430 ? -19.617 16.394 -18.305 1.00 26.95 430 HIS A C 1
ATOM 3419 O O . HIS A 1 430 ? -19.704 17.245 -19.188 1.00 26.95 430 HIS A O 1
ATOM 3425 N N . PRO A 1 431 ? -20.660 15.582 -18.022 1.00 28.03 431 PRO A N 1
ATOM 3426 C CA . PRO A 1 431 ? -21.726 16.124 -17.173 1.00 28.03 431 PRO A CA 1
ATOM 3427 C C . PRO A 1 431 ? -22.100 15.250 -15.964 1.00 28.03 431 PRO A C 1
ATOM 3429 O O . PRO A 1 431 ? -22.276 14.044 -16.068 1.00 28.03 431 PRO A O 1
ATOM 3432 N N . ARG A 1 432 ? -22.240 15.958 -14.833 1.00 24.69 432 ARG A N 1
ATOM 3433 C CA . ARG A 1 432 ? -23.175 15.811 -13.701 1.00 24.69 432 ARG A CA 1
ATOM 3434 C C . ARG A 1 432 ? -23.813 14.443 -13.422 1.00 24.69 432 ARG A C 1
ATOM 3436 O O . ARG A 1 432 ? -24.508 13.883 -14.263 1.00 24.69 432 ARG A O 1
ATOM 3443 N N . MET A 1 433 ? -23.748 14.069 -12.136 1.00 25.12 433 MET A N 1
ATOM 3444 C CA . MET A 1 433 ? -24.661 13.137 -11.461 1.00 25.12 433 MET A CA 1
ATOM 3445 C C . MET A 1 433 ? -26.092 13.242 -12.005 1.00 25.12 433 MET A C 1
ATOM 3447 O O . MET A 1 433 ? -26.742 14.283 -11.876 1.00 25.12 433 MET A O 1
ATOM 3451 N N . LYS A 1 434 ? -26.597 12.122 -12.522 1.00 22.72 434 LYS A N 1
ATOM 3452 C CA . LYS A 1 434 ? -28.012 11.778 -12.447 1.00 22.72 434 LYS A CA 1
ATOM 3453 C C . LYS A 1 434 ? -28.147 10.538 -11.577 1.00 22.72 434 LYS A C 1
ATOM 3455 O O . LYS A 1 434 ? -27.571 9.495 -11.860 1.00 22.72 434 LYS A O 1
ATOM 3460 N N . ILE A 1 435 ? -28.870 10.736 -10.485 1.00 28.36 435 ILE A N 1
ATOM 3461 C CA . ILE A 1 435 ? -29.438 9.707 -9.627 1.00 28.36 435 ILE A CA 1
ATOM 3462 C C . ILE A 1 435 ? -30.564 9.063 -10.429 1.00 28.36 435 ILE A C 1
ATOM 3464 O O . ILE A 1 435 ? -31.466 9.782 -10.847 1.00 28.36 435 ILE A O 1
ATOM 3468 N N . GLU A 1 436 ? -30.533 7.748 -10.606 1.00 23.64 436 GLU A N 1
ATOM 3469 C CA . GLU A 1 436 ? -31.738 6.974 -10.895 1.00 23.64 436 GLU A CA 1
ATOM 3470 C C . GLU A 1 436 ? -31.587 5.561 -10.323 1.00 23.64 436 GLU A C 1
ATOM 3472 O O . GLU A 1 436 ? -30.687 4.797 -10.662 1.00 23.64 436 GLU A O 1
ATOM 3477 N N . SER A 1 437 ? -32.463 5.284 -9.365 1.00 24.53 437 SER A N 1
ATOM 3478 C CA . SER A 1 437 ? -32.773 3.996 -8.767 1.00 24.53 437 SER A CA 1
ATOM 3479 C C . SER A 1 437 ? -33.705 3.219 -9.686 1.00 24.53 437 SER A C 1
ATOM 3481 O O . SER A 1 437 ? -34.775 3.749 -9.975 1.00 24.53 437 SER A O 1
ATOM 3483 N N . VAL A 1 438 ? -33.400 1.971 -10.041 1.00 23.41 438 VAL A N 1
ATOM 3484 C CA . VAL A 1 438 ? -34.423 1.008 -10.478 1.00 23.41 438 VAL A CA 1
ATOM 3485 C C . VAL A 1 438 ? -33.977 -0.402 -10.077 1.00 23.41 438 VAL A C 1
ATOM 3487 O O . VAL A 1 438 ? -32.918 -0.873 -10.487 1.00 23.41 438 VAL A O 1
ATOM 3490 N N . PHE A 1 439 ? -34.783 -1.028 -9.217 1.00 23.94 439 PHE A N 1
ATOM 3491 C CA . PHE A 1 439 ? -34.880 -2.477 -9.058 1.00 23.94 439 PHE A CA 1
ATOM 3492 C C . PHE A 1 439 ? -35.238 -3.096 -10.408 1.00 23.94 439 PHE A C 1
ATOM 3494 O O . PHE A 1 439 ? -36.124 -2.565 -11.058 1.00 23.94 439 PHE A O 1
ATOM 3501 N N . ASP A 1 440 ? -34.664 -4.237 -10.776 1.00 23.72 440 ASP A N 1
ATOM 3502 C CA . ASP A 1 440 ? -35.521 -5.382 -11.071 1.00 23.72 440 ASP A CA 1
ATOM 3503 C C . ASP A 1 440 ? -34.748 -6.695 -11.111 1.00 23.72 440 ASP A C 1
ATOM 3505 O O . ASP A 1 440 ? -33.548 -6.778 -11.369 1.00 23.72 440 ASP A O 1
ATOM 3509 N N . THR A 1 441 ? -35.513 -7.702 -10.732 1.00 23.53 441 THR A N 1
ATOM 3510 C CA . THR A 1 441 ? -35.172 -9.088 -10.460 1.00 23.53 441 THR A CA 1
ATOM 3511 C C . THR A 1 441 ? -35.472 -9.865 -11.729 1.00 23.53 441 THR A C 1
ATOM 3513 O O . THR A 1 441 ? -36.519 -9.617 -12.310 1.00 23.53 441 THR A O 1
ATOM 3516 N N . GLU A 1 442 ? -34.655 -10.843 -12.114 1.00 25.50 442 GLU A N 1
ATOM 3517 C CA . GLU A 1 442 ? -35.192 -12.021 -12.802 1.00 25.50 442 GLU A CA 1
ATOM 3518 C C . GLU A 1 442 ? -34.255 -13.226 -12.656 1.00 25.50 442 GLU A C 1
ATOM 3520 O O . GLU A 1 442 ? -33.063 -13.190 -12.965 1.00 25.50 442 GLU A O 1
ATOM 3525 N N . GLU A 1 443 ? -34.839 -14.280 -12.093 1.00 22.44 443 GLU A N 1
ATOM 3526 C CA . GLU A 1 443 ? -34.330 -15.640 -11.996 1.00 22.44 443 GLU A CA 1
ATOM 3527 C C . GLU A 1 443 ? -34.226 -16.281 -13.387 1.00 22.44 443 GLU A C 1
ATOM 3529 O O . GLU A 1 443 ? -35.038 -15.991 -14.259 1.00 22.44 443 GLU A O 1
ATOM 3534 N N . LEU A 1 444 ? -33.306 -17.236 -13.560 1.00 24.14 444 LEU A N 1
ATOM 3535 C CA . LEU A 1 444 ? -33.617 -18.592 -14.038 1.00 24.14 444 LEU A CA 1
ATOM 3536 C C . LEU A 1 444 ? -32.367 -19.484 -13.972 1.00 24.14 444 LEU A C 1
ATOM 3538 O O . LEU A 1 444 ? -31.226 -19.040 -14.076 1.00 24.14 444 LEU A O 1
ATOM 3542 N N . SER A 1 445 ? -32.624 -20.758 -13.711 1.00 23.52 445 SER A N 1
ATOM 3543 C CA . SER A 1 445 ? -31.707 -21.796 -13.241 1.00 23.52 445 SER A CA 1
ATOM 3544 C C . SER A 1 445 ? -31.605 -22.936 -14.298 1.00 23.52 445 SER A C 1
ATOM 3546 O O . SER A 1 445 ? -31.868 -22.654 -15.465 1.00 23.52 445 SER A O 1
ATOM 3548 N N . PRO A 1 446 ? -31.121 -24.169 -14.015 1.00 35.91 446 PRO A N 1
ATOM 3549 C CA . PRO A 1 446 ? -29.882 -24.677 -14.623 1.00 35.91 446 PRO A CA 1
ATOM 3550 C C . PRO A 1 446 ? -30.011 -26.048 -15.326 1.00 35.91 446 PRO A C 1
ATOM 3552 O O . PRO A 1 446 ? -30.657 -26.945 -14.804 1.00 35.91 446 PRO A O 1
ATOM 3555 N N . GLU A 1 447 ? -29.272 -26.306 -16.408 1.00 23.83 447 GLU A N 1
ATOM 3556 C CA . GLU A 1 447 ? -29.052 -27.675 -16.934 1.00 23.83 447 GLU A CA 1
ATOM 3557 C C . GLU A 1 447 ? -27.628 -27.741 -17.525 1.00 23.83 447 GLU A C 1
ATOM 3559 O O . GLU A 1 447 ? -27.251 -26.878 -18.310 1.00 23.83 447 GLU A O 1
ATOM 3564 N N . GLY A 1 448 ? -26.695 -28.559 -17.014 1.00 22.88 448 GLY A N 1
ATOM 3565 C CA . GLY A 1 448 ? -26.548 -30.005 -17.266 1.00 22.88 448 GLY A CA 1
ATOM 3566 C C . GLY A 1 448 ? -25.561 -30.208 -18.439 1.00 22.88 448 GLY A C 1
ATOM 3567 O O . GLY A 1 448 ? -25.722 -29.582 -19.471 1.00 22.88 448 GLY A O 1
ATOM 3568 N N . GLY A 1 449 ? -24.486 -30.996 -18.417 1.00 25.08 449 GLY A N 1
ATOM 3569 C CA . GLY A 1 449 ? -23.900 -31.921 -17.459 1.00 25.08 449 GLY A CA 1
ATOM 3570 C C . GLY A 1 449 ? -22.482 -32.313 -17.929 1.00 25.08 449 GLY A C 1
ATOM 3571 O O . GLY A 1 449 ? -22.031 -31.937 -19.010 1.00 25.08 449 GLY A O 1
ATOM 3572 N N . TYR A 1 450 ? -21.770 -33.055 -17.086 1.00 25.41 450 TYR A N 1
ATOM 3573 C CA . TYR A 1 450 ? -20.430 -33.591 -17.336 1.00 25.41 450 TYR A CA 1
ATOM 3574 C C . TYR A 1 450 ? -20.495 -34.878 -18.177 1.00 25.41 450 TYR A C 1
ATOM 3576 O O . TYR A 1 450 ? -21.253 -35.763 -17.792 1.00 25.41 450 TYR A O 1
ATOM 3584 N N . LEU A 1 451 ? -19.650 -35.047 -19.212 1.00 26.05 451 LEU A N 1
ATOM 3585 C CA . LEU A 1 451 ? -18.851 -36.275 -19.410 1.00 26.05 451 LEU A CA 1
ATOM 3586 C C . LEU A 1 451 ? -17.822 -36.198 -20.564 1.00 26.05 451 LEU A C 1
ATOM 3588 O O . LEU A 1 451 ? -18.051 -35.599 -21.607 1.00 26.05 451 LEU A O 1
ATOM 3592 N N . TYR A 1 452 ? -16.710 -36.885 -20.302 1.00 24.27 452 TYR A N 1
ATOM 3593 C CA . TYR A 1 452 ? -15.549 -37.293 -21.097 1.00 24.27 452 TYR A CA 1
ATOM 3594 C C . TYR A 1 452 ? -15.761 -37.627 -22.588 1.00 24.27 452 TYR A C 1
ATOM 3596 O O . TYR A 1 452 ? -16.714 -38.315 -22.941 1.00 24.27 452 TYR A O 1
ATOM 3604 N N . ASN A 1 453 ? -14.768 -37.284 -23.426 1.00 25.11 453 ASN A N 1
ATOM 3605 C CA . ASN A 1 453 ? -13.900 -38.279 -24.082 1.00 25.11 453 ASN A CA 1
ATOM 3606 C C . ASN A 1 453 ? -12.746 -37.622 -24.864 1.00 25.11 453 ASN A C 1
ATOM 3608 O O . ASN A 1 453 ? -12.948 -36.896 -25.836 1.00 25.11 453 ASN A O 1
ATOM 3612 N N . GLU A 1 454 ? -11.524 -37.948 -24.440 1.00 25.88 454 GLU A N 1
ATOM 3613 C CA . GLU A 1 454 ? -10.341 -38.004 -25.297 1.00 25.88 454 GLU A CA 1
ATOM 3614 C C . GLU A 1 454 ? -10.543 -39.049 -26.413 1.00 25.88 454 GLU A C 1
ATOM 3616 O O . GLU A 1 454 ? -11.383 -39.943 -26.304 1.00 25.88 454 GLU A O 1
ATOM 3621 N N . THR A 1 455 ? -9.657 -39.006 -27.413 1.00 32.56 455 THR A N 1
ATOM 3622 C CA . THR A 1 455 ? -9.386 -40.042 -28.436 1.00 32.56 455 THR A CA 1
ATOM 3623 C C . THR A 1 455 ? -9.998 -39.832 -29.825 1.00 32.56 455 THR A C 1
ATOM 3625 O O . THR A 1 455 ? -10.737 -40.681 -30.299 1.00 32.56 455 THR A O 1
ATOM 3628 N N . VAL A 1 456 ? -9.583 -38.782 -30.550 1.00 29.58 456 VAL A N 1
ATOM 3629 C CA . VAL A 1 456 ? -9.414 -38.851 -32.024 1.00 29.58 456 VAL A CA 1
ATOM 3630 C C . VAL A 1 456 ? -8.298 -37.896 -32.471 1.00 29.58 456 VAL A C 1
ATOM 3632 O O . VAL A 1 456 ? -8.567 -36.880 -33.089 1.00 29.58 456 VAL A O 1
ATOM 3635 N N . MET A 1 457 ? -7.031 -38.178 -32.154 1.00 25.44 457 MET A N 1
ATOM 3636 C CA . MET A 1 457 ? -5.881 -37.550 -32.846 1.00 25.44 457 MET A CA 1
ATOM 3637 C C . MET A 1 457 ? -4.695 -38.527 -32.961 1.00 25.44 457 MET A C 1
ATOM 3639 O O . MET A 1 457 ? -3.536 -38.137 -32.878 1.00 25.44 457 MET A O 1
ATOM 3643 N N . GLY A 1 458 ? -4.983 -39.824 -33.122 1.00 30.88 458 GLY A N 1
ATOM 3644 C CA . GLY A 1 458 ? -3.966 -40.878 -33.249 1.00 30.88 458 GLY A CA 1
ATOM 3645 C C . GLY A 1 458 ? -3.571 -41.235 -34.686 1.00 30.88 458 GLY A C 1
ATOM 3646 O O . GLY A 1 458 ? -2.529 -41.844 -34.883 1.00 30.88 458 GLY A O 1
ATOM 3647 N N . GLU A 1 459 ? -4.354 -40.854 -35.700 1.00 30.34 459 GLU A N 1
ATOM 3648 C CA . GLU A 1 459 ? -4.175 -41.406 -37.059 1.00 30.34 459 GLU A CA 1
ATOM 3649 C C . GLU A 1 459 ? -3.842 -40.372 -38.147 1.00 30.34 459 GLU A C 1
ATOM 3651 O O . GLU A 1 459 ? -3.605 -40.741 -39.295 1.00 30.34 459 GLU A O 1
ATOM 3656 N N . ALA A 1 460 ? -3.727 -39.084 -37.805 1.00 28.47 460 ALA A N 1
ATOM 3657 C CA . ALA A 1 460 ? -3.404 -38.037 -38.783 1.00 28.47 460 ALA A CA 1
ATOM 3658 C C . ALA A 1 460 ? -1.911 -37.651 -38.848 1.00 28.47 460 ALA A C 1
ATOM 3660 O O . ALA A 1 460 ? -1.508 -36.980 -39.795 1.00 28.47 460 ALA A O 1
ATOM 3661 N N . LEU A 1 461 ? -1.069 -38.082 -37.896 1.00 26.97 461 LEU A N 1
ATOM 3662 C CA . LEU A 1 461 ? 0.354 -37.692 -37.853 1.00 26.97 461 LEU A CA 1
ATOM 3663 C C . LEU A 1 461 ? 1.316 -38.688 -38.531 1.00 26.97 461 LEU A C 1
ATOM 3665 O O . LEU A 1 461 ? 2.514 -38.437 -38.595 1.00 26.97 461 LEU A O 1
ATOM 3669 N N . GLY A 1 462 ? 0.816 -39.816 -39.041 1.00 31.69 462 GLY A N 1
ATOM 3670 C CA . GLY A 1 462 ? 1.648 -40.925 -39.525 1.00 31.69 462 GLY A CA 1
ATOM 3671 C C . GLY A 1 462 ? 2.080 -40.871 -40.995 1.00 31.69 462 GLY A C 1
ATOM 3672 O O . GLY A 1 462 ? 2.634 -41.855 -41.476 1.00 31.69 462 GLY A O 1
ATOM 3673 N N . LYS A 1 463 ? 1.800 -39.795 -41.745 1.00 31.28 463 LYS A N 1
ATOM 3674 C CA . LYS A 1 463 ? 2.040 -39.778 -43.206 1.00 31.28 463 LYS A CA 1
ATOM 3675 C C . LYS A 1 463 ? 2.919 -38.666 -43.760 1.00 31.28 463 LYS A C 1
ATOM 3677 O O . LYS A 1 463 ? 3.131 -38.633 -44.968 1.00 31.28 463 LYS A O 1
ATOM 3682 N N . THR A 1 464 ? 3.512 -37.828 -42.924 1.00 31.45 464 THR A N 1
ATOM 3683 C CA . THR A 1 464 ? 4.418 -36.804 -43.443 1.00 31.45 464 THR A CA 1
ATOM 3684 C C . THR A 1 464 ? 5.495 -36.546 -42.421 1.00 31.45 464 THR A C 1
ATOM 3686 O O . THR A 1 464 ? 5.236 -35.801 -41.491 1.00 31.45 464 THR A O 1
ATOM 3689 N N . LEU A 1 465 ? 6.648 -37.200 -42.567 1.00 32.56 465 LEU A N 1
ATOM 3690 C CA . LEU A 1 465 ? 7.978 -36.726 -42.165 1.00 32.56 465 LEU A CA 1
ATOM 3691 C C . LEU A 1 465 ? 8.967 -37.873 -42.431 1.00 32.56 465 LEU A C 1
ATOM 3693 O O . LEU A 1 465 ? 9.118 -38.786 -41.624 1.00 32.56 465 LEU A O 1
ATOM 3697 N N . GLU A 1 466 ? 9.619 -37.840 -43.594 1.00 38.09 466 GLU A N 1
ATOM 3698 C CA . GLU A 1 466 ? 10.918 -38.498 -43.750 1.00 38.09 466 GLU A CA 1
ATOM 3699 C C . GLU A 1 466 ? 11.869 -37.851 -42.735 1.00 38.09 466 GLU A C 1
ATOM 3701 O O . GLU A 1 466 ? 12.077 -36.636 -42.756 1.00 38.09 466 GLU A O 1
ATOM 3706 N N . ALA A 1 467 ? 12.372 -38.646 -41.793 1.00 41.16 467 ALA A N 1
ATOM 3707 C CA . ALA A 1 467 ? 13.352 -38.199 -40.817 1.00 41.16 467 ALA A CA 1
ATOM 3708 C C . ALA A 1 467 ? 14.748 -38.278 -41.448 1.00 41.16 467 ALA A C 1
ATOM 3710 O O . ALA A 1 467 ? 15.207 -39.361 -41.801 1.00 41.16 467 ALA A O 1
ATOM 3711 N N . GLU A 1 468 ? 15.425 -37.139 -41.584 1.00 50.16 468 GLU A N 1
ATOM 3712 C CA . GLU A 1 468 ? 16.875 -37.116 -41.789 1.00 50.16 468 GLU A CA 1
ATOM 3713 C C . GLU A 1 468 ? 17.566 -37.480 -40.467 1.00 50.16 468 GLU A C 1
ATOM 3715 O O . GLU A 1 468 ? 17.297 -36.874 -39.426 1.00 50.16 468 GLU A O 1
ATOM 3720 N N . GLU A 1 469 ? 18.454 -38.477 -40.493 1.00 50.34 469 GLU A N 1
ATOM 3721 C CA . GLU A 1 469 ? 19.292 -38.819 -39.342 1.00 50.34 469 GLU A CA 1
ATOM 3722 C C . GLU A 1 469 ? 20.336 -37.721 -39.102 1.00 50.34 469 GLU A C 1
ATOM 3724 O O . GLU A 1 469 ? 21.201 -37.456 -39.935 1.00 50.34 469 GLU A O 1
ATOM 3729 N N . VAL A 1 470 ? 20.271 -37.091 -37.929 1.00 56.66 470 VAL A N 1
ATOM 3730 C CA . VAL A 1 470 ? 21.268 -36.118 -37.469 1.00 56.66 470 VAL A CA 1
ATOM 3731 C C . VAL A 1 470 ? 22.363 -36.855 -36.692 1.00 56.66 470 VAL A C 1
ATOM 3733 O O . VAL A 1 470 ? 22.080 -37.558 -35.721 1.00 56.66 470 VAL A O 1
ATOM 3736 N N . HIS A 1 471 ? 23.626 -36.697 -37.093 1.00 56.78 471 HIS A N 1
ATOM 3737 C CA . HIS A 1 471 ? 24.761 -37.355 -36.440 1.00 56.78 471 HIS A CA 1
ATOM 3738 C C . HIS A 1 471 ? 25.193 -36.652 -35.140 1.00 56.78 471 HIS A C 1
ATOM 3740 O O . HIS A 1 471 ? 25.213 -35.428 -35.035 1.00 56.78 471 HIS A O 1
ATOM 3746 N N . VAL A 1 472 ? 25.593 -37.429 -34.130 1.00 54.03 472 VAL A N 1
ATOM 3747 C CA . VAL A 1 472 ? 26.008 -36.897 -32.821 1.00 54.03 472 VAL A CA 1
ATOM 3748 C C . VAL A 1 472 ? 27.244 -35.998 -32.968 1.00 54.03 472 VAL A C 1
ATOM 3750 O O . VAL A 1 472 ? 28.282 -36.439 -33.454 1.00 54.03 472 VAL A O 1
ATOM 3753 N N . GLY A 1 473 ? 27.132 -34.742 -32.522 1.00 62.00 473 GLY A N 1
ATOM 3754 C CA . GLY A 1 473 ? 28.204 -33.736 -32.568 1.00 62.00 473 GLY A CA 1
ATOM 3755 C C . GLY A 1 473 ? 28.050 -32.670 -33.660 1.00 62.00 473 GLY A C 1
ATOM 3756 O O . GLY A 1 473 ? 28.838 -31.727 -33.695 1.00 62.00 473 GLY A O 1
ATOM 3757 N N . SER A 1 474 ? 27.040 -32.770 -34.528 1.00 63.12 474 SER A N 1
ATOM 3758 C CA . SER A 1 474 ? 26.752 -31.719 -35.508 1.00 63.12 474 SER A CA 1
ATOM 3759 C C . SER A 1 474 ? 26.139 -30.475 -34.857 1.00 63.12 474 SER A C 1
ATOM 3761 O O . SER A 1 474 ? 25.248 -30.580 -34.014 1.00 63.12 474 SER A O 1
ATOM 3763 N N . VAL A 1 475 ? 26.588 -29.295 -35.292 1.00 62.16 475 VAL A N 1
ATOM 3764 C CA . VAL A 1 475 ? 26.047 -27.991 -34.884 1.00 62.16 475 VAL A CA 1
ATOM 3765 C C . VAL A 1 475 ? 25.107 -27.490 -35.971 1.00 62.16 475 VAL A C 1
ATOM 3767 O O . VAL A 1 475 ? 25.492 -27.400 -37.133 1.00 62.16 475 VAL A O 1
ATOM 3770 N N . PHE A 1 476 ? 23.882 -27.144 -35.597 1.00 68.44 476 PHE A N 1
ATOM 3771 C CA . PHE A 1 476 ? 22.880 -26.608 -36.510 1.00 68.44 476 PHE A CA 1
ATOM 3772 C C . PHE A 1 476 ? 22.022 -25.569 -35.796 1.00 68.44 476 PHE A C 1
ATOM 3774 O O . PHE A 1 476 ? 21.823 -25.626 -34.581 1.00 68.44 476 PHE A O 1
ATOM 3781 N N . LEU A 1 477 ? 21.503 -24.615 -36.566 1.00 58.84 477 LEU A N 1
ATOM 3782 C CA . LEU A 1 477 ? 20.513 -23.674 -36.068 1.00 58.84 477 LEU A CA 1
ATOM 3783 C C . LEU A 1 477 ? 19.139 -24.345 -36.154 1.00 58.84 477 LEU A C 1
ATOM 3785 O O . LEU A 1 477 ? 18.658 -24.690 -37.237 1.00 58.84 477 LEU A O 1
ATOM 3789 N N . GLY A 1 478 ? 18.534 -24.586 -34.995 1.00 68.62 478 GLY A N 1
ATOM 3790 C CA . GLY A 1 478 ? 17.233 -25.228 -34.888 1.00 68.62 478 GLY A CA 1
ATOM 3791 C C . GLY A 1 478 ? 16.299 -24.445 -33.984 1.00 68.62 478 GLY A C 1
ATOM 3792 O O . GLY A 1 478 ? 16.729 -23.771 -33.050 1.00 68.62 478 GLY A O 1
ATOM 3793 N N . TYR A 1 479 ? 15.010 -24.556 -34.269 1.00 66.44 479 TYR A N 1
ATOM 3794 C CA . TYR A 1 479 ? 13.948 -23.941 -33.488 1.00 66.44 479 TYR A CA 1
ATOM 3795 C C . TYR A 1 479 ? 13.190 -25.036 -32.760 1.00 66.44 479 TYR A C 1
ATOM 3797 O O . TYR A 1 479 ? 12.803 -26.034 -33.365 1.00 66.44 479 TYR A O 1
ATOM 3805 N N . VAL A 1 480 ? 12.981 -24.860 -31.461 1.00 69.81 480 VAL A N 1
ATOM 3806 C CA . VAL A 1 480 ? 12.179 -25.795 -30.677 1.00 69.81 480 VAL A CA 1
ATOM 3807 C C . VAL A 1 480 ? 10.713 -25.581 -31.040 1.00 69.81 480 VAL A C 1
ATOM 3809 O O . VAL A 1 480 ? 10.162 -24.513 -30.786 1.00 69.81 480 VAL A O 1
ATOM 3812 N N . GLU A 1 481 ? 10.091 -26.577 -31.665 1.00 53.25 481 GLU A N 1
ATOM 3813 C CA . GLU A 1 481 ? 8.677 -26.506 -32.056 1.00 53.25 481 GLU A CA 1
ATOM 3814 C C . GLU A 1 481 ? 7.758 -27.052 -30.971 1.00 53.25 481 GLU A C 1
ATOM 3816 O O . GLU A 1 481 ? 6.636 -26.575 -30.804 1.00 53.25 481 GLU A O 1
ATOM 3821 N N . HIS A 1 482 ? 8.231 -28.038 -30.210 1.00 48.50 482 HIS A N 1
ATOM 3822 C CA . HIS A 1 482 ? 7.435 -28.654 -29.164 1.00 48.50 482 HIS A CA 1
ATOM 3823 C C . HIS A 1 482 ? 8.308 -29.066 -27.982 1.00 48.50 482 HIS A C 1
ATOM 3825 O O . HIS A 1 482 ? 9.361 -29.675 -28.163 1.00 48.50 482 HIS A O 1
ATOM 3831 N N . VAL A 1 483 ? 7.859 -28.759 -26.764 1.00 58.22 483 VAL A N 1
ATOM 3832 C CA . VAL A 1 483 ? 8.540 -29.133 -25.519 1.00 58.22 483 VAL A CA 1
ATOM 3833 C C . VAL A 1 483 ? 7.556 -29.865 -24.633 1.00 58.22 483 VAL A C 1
ATOM 3835 O O . VAL A 1 483 ? 6.557 -29.289 -24.210 1.00 58.22 483 VAL A O 1
ATOM 3838 N N . GLN A 1 484 ? 7.869 -31.117 -24.313 1.00 40.09 484 GLN A N 1
ATOM 3839 C CA . GLN A 1 484 ? 7.164 -31.847 -23.264 1.00 40.09 484 GLN A CA 1
ATOM 3840 C C . GLN A 1 484 ? 7.841 -31.612 -21.907 1.00 40.09 484 GLN A C 1
ATOM 3842 O O . GLN A 1 484 ? 7.166 -31.447 -20.896 1.00 40.09 484 GLN A O 1
ATOM 3847 N N . ASN A 1 485 ? 9.176 -31.589 -21.883 1.00 57.94 485 ASN A N 1
ATOM 3848 C CA . ASN A 1 485 ? 10.014 -31.158 -20.760 1.00 57.94 485 ASN A CA 1
ATOM 3849 C C . ASN A 1 485 ? 11.460 -30.917 -21.262 1.00 57.94 485 ASN A C 1
ATOM 3851 O O . ASN A 1 485 ? 11.753 -31.237 -22.416 1.00 57.94 485 ASN A O 1
ATOM 3855 N N . PRO A 1 486 ? 12.392 -30.397 -20.439 1.00 55.25 486 PRO A N 1
ATOM 3856 C CA . PRO A 1 486 ? 13.754 -30.077 -20.886 1.00 55.25 486 PRO A CA 1
ATOM 3857 C C . PRO A 1 486 ? 14.550 -31.265 -21.449 1.00 55.25 486 PRO A C 1
ATOM 3859 O O . PRO A 1 486 ? 15.459 -31.065 -22.246 1.00 55.25 486 PRO A O 1
ATOM 3862 N N . ASN A 1 487 ? 14.191 -32.499 -21.077 1.00 52.50 487 ASN A N 1
ATOM 3863 C CA . ASN A 1 487 ? 14.834 -33.725 -21.559 1.00 52.50 487 ASN A CA 1
ATOM 3864 C C . ASN A 1 487 ? 14.093 -34.361 -22.752 1.00 52.50 487 ASN A C 1
ATOM 3866 O O . ASN A 1 487 ? 14.557 -35.358 -23.303 1.00 52.50 487 ASN A O 1
ATOM 3870 N N . ARG A 1 488 ? 12.926 -33.826 -23.137 1.00 51.44 488 ARG A N 1
ATOM 3871 C CA . ARG A 1 488 ? 12.086 -34.300 -24.246 1.00 51.44 488 ARG A CA 1
ATOM 3872 C C . ARG A 1 488 ? 11.458 -33.122 -24.981 1.00 51.44 488 ARG A C 1
ATOM 3874 O O . ARG A 1 488 ? 10.396 -32.616 -24.607 1.00 51.44 488 ARG A O 1
ATOM 3881 N N . PHE A 1 489 ? 12.117 -32.720 -26.054 1.00 65.25 489 PHE A N 1
ATOM 3882 C CA . PHE A 1 489 ? 11.655 -31.681 -26.957 1.00 65.25 489 PHE A CA 1
ATOM 3883 C C . PHE A 1 489 ? 11.962 -32.070 -28.400 1.00 65.25 489 PHE A C 1
ATOM 3885 O O . PHE A 1 489 ? 12.827 -32.903 -28.669 1.00 65.25 489 PHE A O 1
ATOM 3892 N N . TRP A 1 490 ? 11.237 -31.450 -29.321 1.00 75.56 490 TRP A N 1
ATOM 3893 C CA . TRP A 1 490 ? 11.400 -31.620 -30.753 1.00 75.56 490 TRP A CA 1
ATOM 3894 C C . TRP A 1 490 ? 11.812 -30.289 -31.347 1.00 75.56 490 TRP A C 1
ATOM 3896 O O . TRP A 1 490 ? 11.257 -29.234 -31.023 1.00 75.56 490 TRP A O 1
ATOM 3906 N N . MET A 1 491 ? 12.811 -30.352 -32.212 1.00 68.62 491 MET A N 1
ATOM 3907 C CA . MET A 1 491 ? 13.372 -29.188 -32.866 1.00 68.62 491 MET A CA 1
ATOM 3908 C C . MET A 1 491 ? 13.284 -29.352 -34.375 1.00 68.62 491 MET A C 1
ATOM 3910 O O . MET A 1 491 ? 13.559 -30.425 -34.909 1.00 68.62 491 MET A O 1
ATOM 3914 N N . ARG A 1 492 ? 12.915 -28.273 -35.058 1.00 64.25 492 ARG A N 1
ATOM 3915 C CA . ARG A 1 492 ? 12.970 -28.177 -36.510 1.00 64.25 492 ARG A CA 1
ATOM 3916 C C . ARG A 1 492 ? 14.269 -27.491 -36.902 1.00 64.25 492 ARG A C 1
ATOM 3918 O O . ARG A 1 492 ? 14.549 -26.380 -36.448 1.00 64.25 492 ARG A O 1
ATOM 3925 N N . THR A 1 493 ? 15.062 -28.139 -37.745 1.00 70.12 493 THR A N 1
ATOM 3926 C CA . THR A 1 493 ? 16.272 -27.541 -38.313 1.00 70.12 493 THR A CA 1
ATOM 3927 C C . THR A 1 493 ? 15.895 -26.533 -39.399 1.00 70.12 493 THR A C 1
ATOM 3929 O O . THR A 1 493 ? 14.904 -26.695 -40.121 1.00 70.12 493 THR A O 1
ATOM 3932 N N . GLN A 1 494 ? 16.652 -25.442 -39.508 1.00 62.81 494 GLN A N 1
ATOM 3933 C CA . GLN A 1 494 ? 16.522 -24.544 -40.650 1.00 62.81 494 GLN A CA 1
ATOM 3934 C C . GLN A 1 494 ? 17.121 -25.259 -41.869 1.00 62.81 494 GLN A C 1
ATOM 3936 O O . GLN A 1 494 ? 18.340 -25.368 -41.961 1.00 62.81 494 GLN A O 1
ATOM 3941 N N . LYS A 1 495 ? 16.293 -25.788 -42.784 1.00 52.59 495 LYS A N 1
ATOM 3942 C CA . LYS A 1 495 ? 16.796 -26.348 -44.050 1.00 52.59 495 LYS A CA 1
ATOM 3943 C C . LYS A 1 495 ? 17.621 -25.275 -44.768 1.00 52.59 495 LYS A C 1
ATOM 3945 O O . LYS A 1 495 ? 17.072 -24.245 -45.159 1.00 52.59 495 LYS A O 1
ATOM 3950 N N . THR A 1 496 ? 18.920 -25.507 -44.936 1.00 43.75 496 THR A N 1
ATOM 3951 C CA . THR A 1 496 ? 19.707 -24.839 -45.977 1.00 43.75 496 THR A CA 1
ATOM 3952 C C . THR A 1 496 ? 19.153 -25.312 -47.316 1.00 43.75 496 THR A C 1
ATOM 3954 O O . THR A 1 496 ? 19.090 -26.519 -47.540 1.00 43.75 496 THR A O 1
ATOM 3957 N N . GLN A 1 497 ? 18.655 -24.379 -48.134 1.00 33.53 497 GLN A N 1
ATOM 3958 C CA . GLN A 1 497 ? 18.236 -24.668 -49.510 1.00 33.53 497 GLN A CA 1
ATOM 3959 C C . GLN A 1 497 ? 19.382 -25.240 -50.338 1.00 33.53 497 GLN A C 1
ATOM 3961 O O . GLN A 1 497 ? 20.534 -24.797 -50.115 1.00 33.53 497 GLN A O 1
#

InterPro domains:
  IPR002999 Tudor domain [PF00567] (56-126)
  IPR002999 Tudor domain [PF00567] (254-369)
  IPR002999 Tudor domain [PS50304] (65-123)
  IPR002999 Tudor domain [PS50304] (301-359)
  IPR002999 Tudor domain [SM00333] (64-121)
  IPR002999 Tudor domain [SM00333] (300-357)
  IPR035437 SNase-like, OB-fold superfamily [G3DSA:2.40.50.90] (256-405)
  IPR050621 Tudor domain-containing [PTHR22948] (93-493)

Radius of gyration: 28.12 Å; chains: 1; bounding box: 66×62×90 Å

Sequence (497 aa):
MQSEHQKSSPSAPCALWPVDLKLTHLDWNPEATLIHFQGQYLSICELDYNILQGEIQNTPKTKAAVDIGEFCLVEDLTSGRWYRGRVQKRREYLFDVFLIDHGNILSVDIIHISSCSNDLFILPPKIVCGFLANVLLLDGCSHSVVDAYFSNLIGRYVTGYIQAFLPHKVLLLEAPDINVDLVRHGFGRHMDKDTFILLVAMLTEVPIKQNKEPVPDLLIEKPRGQEVFFNQSGLQGYDILSFCGPRVSCETRAKVRVTAAVNPGRFYCQMTSMETDLWEMSKKLAAANEYRSKEHNPKTPENLGLLCSVKSKDGKWYRGFVQFLPVNSQLRVLLIDYGFFESVKVENVHRLPPELFSTPIMAFPCSLASLSDQDEVVKTQQLSFLKAGLLGKVLDVEIKSFDKEQHMYSITVIGAEDNHVKEPEPMQAHPRMKIESVFDTEELSPEGGYLYNETVMGEALGKTLEAEEVHVGSVFLGYVEHVQNPNRFWMRTQKTQ

Foldseek 3Di:
DDDDDPDDDPDFDAFWDKFKWQWADWDDDLVLLWIKTKTFGPPDDPVVVVVLQVVQQPDDFDQDDADALDWWWFADPVVRGIAIWGFHDDDPQWTFTQRLAPRDTDIDGSVRIGHDDCVSVPAPRRMAMATAFQKGFDRPDDPVVVVVVRVVSRRDMFIWIFFFAFPSRHTHTHGLVVRQVCLLVNGIDGHDSLLRQQLVCLSVVGDTDGDPDDDDPDVPDPDPDDGDGFDDDVCPVPDPCLPQNDDDDAQDKFKWFWQADNYQFKTKIFGPVCPVVQVVLQVVLCVVVVVVVVPDDPDDDPPQPQWWWFQASSRIIAIWGFRGDDDPQWTWTQRQLRGDIDIDGVVRIHHDDPVSVPDTRGMAIAHAADPPPDDPVQVNVQSVQVSLSSSPWIFTKHFHDADPVNSYTHIHTPDTDDDDDCDDDDPDDDDDDDDDDDDDDDDDDDDDDDDDDDDDDPPPPPPDDDDDDDDPPDDFDWDFPADPDPVDTDIDTDDDD

Organism: Perca flavescens (NCBI:txid8167)